Protein AF-0000000086744872 (afdb_homodimer)

pLDDT: mean 93.13, std 6.13, range [64.0, 98.62]

Secondary structure (DSSP, 8-state):
-HHHHHHHH----GGGGSHHHHHHHHHHHHHT-----TT---GGGSSSHHHHHHHHHHHHHHHHHHHHHHHHHHHHTT-SSHHHHHHHHHHHHHHHHHHHHHHHHHHHTTS--TTTHHHHHHHHTTTHHHHHHHHHHHHHIIIIIIS--HHHHHHIIIIIIHHHHHHHHHHHHHHHTTT-HHHHHHHHHHHHHHHHHHHHHHHHHHHHHHH-GGGHHHHHHHHHHHHHHHHHS-THHHHHHHHHHHHHHHHTTGGGGTT-EEETTEEGGG--HHHHHHHHHHHHHHHHHHHHHHTT--/-HHHHHHHH----GGGGSHHHHHHHHHHHHHT-----TT---GGGSSSHHHHHHHHHHHHHHHHHHHHHHHHHHHHTT-SSHHHHHHHHHHHHHHHHHHHHHHHHHHHTTS--TTTHHHHHHHHTTTHHHHHHHHHHHHHIIIIIIS--HHHHHHIIIIIIHHHHHHHHHHHHHHHTTT-HHHHHHHHHHHHHHHHHHHHHHHHHHHHHHH-GGGHHHHHHHHHHHHHHHHHS-THHHHHHHHHHHHHHHHTTGGGGTT-EEETTEEGGG--HHHHHHHHHHHHHHHHHHHHHHTT--

Radius of gyration: 25.93 Å; Cα contacts (8 Å, |Δi|>4): 753; chains: 2; bounding box: 54×78×59 Å

Organism: NCBI:txid471575

Nearest PDB structures (foldseek):
  8wvr-assembly3_C  TM=9.436E-01  e=8.686E-16  Kitasatospora setae KM-6054
  6tqv-assembly1_B  TM=6.478E-01  e=5.615E-03  Bacillus anthracis str. Sterne
  3rnc-assembly1_A  TM=5.232E-01  e=1.726E-02  Pseudomonas sp. OX1
  3rn9-assembly1_A  TM=5.166E-01  e=1.583E-02  Pseudomonas sp. OX1
  4n83-assembly2_H  TM=5.235E-01  e=4.094E-02  Streptococcus sanguinis SK36

Solvent-accessible surface area (backbone atoms only — not comparable to full-atom values): 30452 Å² total; per-residue (Å²): 113,69,59,56,56,45,44,68,68,49,83,39,50,41,80,70,39,28,59,67,52,44,49,55,50,49,52,55,55,58,70,66,54,78,86,74,65,89,84,43,69,48,55,46,56,41,94,52,37,42,21,55,14,47,52,51,50,36,36,51,48,17,53,49,25,42,51,49,22,50,51,39,35,59,43,38,70,48,41,91,46,65,49,53,28,37,24,39,52,50,52,31,50,48,27,44,49,41,15,49,53,33,49,49,51,40,33,72,46,61,74,34,52,87,91,44,36,66,61,51,40,48,62,73,44,54,61,62,52,53,51,40,50,53,52,51,47,51,56,46,40,49,41,35,62,73,63,60,28,46,61,49,40,42,46,42,48,33,44,62,46,41,19,44,51,46,52,46,43,56,52,48,24,58,68,28,40,62,41,25,37,67,59,15,49,53,38,47,60,48,51,67,50,43,52,56,52,45,19,21,36,38,40,53,46,22,53,50,31,74,75,37,67,79,48,46,62,61,44,51,52,50,50,53,50,47,56,51,48,55,71,64,39,69,56,57,57,60,51,49,51,31,36,48,26,34,47,57,27,44,68,75,44,51,83,63,36,69,90,34,63,67,43,96,92,35,44,47,79,76,54,46,57,66,55,50,51,50,49,44,50,50,46,23,50,50,41,33,48,49,47,35,41,72,39,65,75,96,116,68,58,55,57,45,45,68,69,49,84,42,51,40,79,71,38,28,61,65,51,44,50,56,50,49,52,54,54,59,69,64,55,78,87,73,66,90,84,43,68,48,54,44,56,41,93,51,37,42,21,54,14,49,54,51,50,35,35,51,48,17,53,48,24,44,51,49,22,51,52,38,36,58,45,37,70,50,41,90,45,66,48,52,28,37,24,39,50,49,53,30,49,48,26,43,48,41,15,48,53,33,48,49,50,40,32,71,44,62,75,33,52,86,91,44,35,67,60,52,38,48,61,72,44,53,62,62,52,54,52,41,50,52,52,51,47,52,54,47,39,49,41,36,62,72,62,59,28,46,60,49,39,42,46,41,47,32,44,62,45,43,20,43,51,47,52,47,42,55,53,47,24,57,67,30,42,65,39,25,37,68,59,15,49,54,39,47,60,50,52,67,48,42,51,56,51,43,20,22,37,38,41,53,44,22,52,49,31,73,75,36,64,80,47,46,61,60,43,52,53,50,50,52,51,48,57,51,47,55,71,65,38,68,56,60,57,60,53,48,52,31,35,47,27,35,48,56,28,46,68,75,43,50,84,62,36,70,90,35,64,69,44,97,93,36,46,48,79,75,53,46,57,65,56,50,52,50,49,44,50,50,47,21,50,51,37,35,49,48,47,35,43,72,39,64,74,98

Foldseek 3Di:
DVLLVLLLPDADALLCCFPVNLVVVLVVLVVPADDDDPPAQLQLLDDALLVVLLLLVLLLLLVLLVLLLVLLVLLLVLDPDDSSNRSSVSSSVLSNVLSVLSLVVCVVSPVDPPVCSNVSSCVVPPDLSVVLSVLLVVLSCVQCVVVVHNLLSLLCCQQLRLLQPQLVLQLVLQLCCLHGVSSSSSSVSSNVCSSVSNNHSLVVLLVVCVVPVVVQVVNLVSVVVSVVSVVVRVCVVSLLSSQVSSLVVCQVPVVSQVVNASDVVHGPVPDHSVRSVVVSVVSSVSSNVSSCVSSVND/DVLLVLLLPDADALLCCFPVNLVVVLVVLVVPADDDDPPAQLQLLDDALLVVLLLLVLLLLLVLLVLLLVLLVLLLVLDPDDSSNRSSVSSSVLSNVLSVLSLVVCVVSPVDPPVCSNVSSCVVPPDLSVVLSVLLVVLSCVQCVVVVHNLLSLLCCQQLRLLQPLLVLQLVLQLCCLHGVSSSSSSVSSNVCSSVSNNHSLVVLLVVCVVPVVVQVVNLVSVVVSVVSVVVRVCVVSLLSSQVSSLVVCQVPVVSQVVNASDVVHGPVPDHSVRSVVVSVVSSVSSNVSSCVSSVND

Sequence (596 aa):
MGLIKQASEIEMQAQEWGLDEWFAEQIKVEQRKKTSYANDPKLTYLPGDLRESLIRELSFKSISEYEATKALLLLADKAPDNINFDYMLTQIFDEGRHAKLFREHLVKIGFADINNVTNKMESLLRGKMTNMLETLRTYFDKWVVLKNDYIAGVLIITVVLEGVLAPTSELSEIKWRPFDIAAAETQARANADELRHLTVCANIVKTAIENDSSLKQPALECIEEGLALWNQVSVDDLFVERETFYQRGMQSNLRFIEGYELAPGVLLSESTVESRLELSHFLVEQMQQSRLEYMGLVMGLIKQASEIEMQAQEWGLDEWFAEQIKVEQRKKTSYANDPKLTYLPGDLRESLIRELSFKSISEYEATKALLLLADKAPDNINFDYMLTQIFDEGRHAKLFREHLVKIGFADINNVTNKMESLLRGKMTNMLETLRTYFDKWVVLKNDYIAGVLIITVVLEGVLAPTSELSEIKWRPFDIAAAETQARANADELRHLTVCANIVKTAIENDSSLKQPALECIEEGLALWNQVSVDDLFVERETFYQRGMQSNLRFIEGYELAPGVLLSESTVESRLELSHFLVEQMQQSRLEYMGLV

Structure (mmCIF, N/CA/C/O backbone):
data_AF-0000000086744872-model_v1
#
loop_
_entity.id
_entity.type
_entity.pdbx_description
1 polymer 'Uncharacterized protein'
#
loop_
_atom_site.group_PDB
_atom_site.id
_atom_site.type_symbol
_atom_site.label_atom_id
_atom_site.label_alt_id
_atom_site.label_comp_id
_atom_site.label_asym_id
_atom_site.label_entity_id
_atom_site.label_seq_id
_atom_site.pdbx_PDB_ins_code
_atom_site.Cartn_x
_atom_site.Cartn_y
_atom_site.Cartn_z
_atom_site.occupancy
_atom_site.B_iso_or_equiv
_atom_site.auth_seq_id
_atom_site.auth_comp_id
_atom_site.auth_asym_id
_atom_site.auth_atom_id
_atom_site.pdbx_PDB_model_num
ATOM 1 N N . MET A 1 1 ? -9.672 -28.875 -0.323 1 65.31 1 MET A N 1
ATOM 2 C CA . MET A 1 1 ? -8.828 -27.688 -0.181 1 65.31 1 MET A CA 1
ATOM 3 C C . MET A 1 1 ? -9.547 -26.609 0.608 1 65.31 1 MET A C 1
ATOM 5 O O . MET A 1 1 ? -10.758 -26.406 0.455 1 65.31 1 MET A O 1
ATOM 9 N N . GLY A 1 2 ? -8.922 -26.297 1.613 1 78.38 2 GLY A N 1
ATOM 10 C CA . GLY A 1 2 ? -9.508 -25.531 2.703 1 78.38 2 GLY A CA 1
ATOM 11 C C . GLY A 1 2 ? -9.906 -24.125 2.305 1 78.38 2 GLY A C 1
ATOM 12 O O . GLY A 1 2 ? -10.867 -23.562 2.838 1 78.38 2 GLY A O 1
ATOM 13 N N . LEU A 1 3 ? -9.367 -23.703 1.121 1 80.5 3 LEU A N 1
ATOM 14 C CA . LEU A 1 3 ? -9.609 -22.312 0.768 1 80.5 3 LEU A CA 1
ATOM 15 C C . LEU A 1 3 ? -11.023 -22.125 0.21 1 80.5 3 LEU A C 1
ATOM 17 O O . LEU A 1 3 ? -11.727 -21.188 0.575 1 80.5 3 LEU A O 1
ATOM 21 N N . ILE A 1 4 ? -11.406 -23.078 -0.656 1 78.31 4 ILE A N 1
ATOM 22 C CA . ILE A 1 4 ? -12.719 -22.984 -1.288 1 78.31 4 ILE A CA 1
ATOM 23 C C . ILE A 1 4 ? -13.812 -23.078 -0.227 1 78.31 4 ILE A C 1
ATOM 25 O O . ILE A 1 4 ? -14.742 -22.281 -0.214 1 78.31 4 ILE A O 1
ATOM 29 N N . LYS A 1 5 ? -13.641 -24.047 0.565 1 82.69 5 LYS A N 1
ATOM 30 C CA . LYS A 1 5 ? -14.617 -24.219 1.633 1 82.69 5 LYS A CA 1
ATOM 31 C C . LYS A 1 5 ? -14.68 -23 2.537 1 82.69 5 LYS A C 1
ATOM 33 O O . LYS A 1 5 ? -15.758 -22.484 2.826 1 82.69 5 LYS A O 1
ATOM 38 N N . GLN A 1 6 ? -13.602 -22.562 2.887 1 86.06 6 GLN A N 1
ATOM 39 C CA . GLN A 1 6 ? -13.547 -21.406 3.779 1 86.06 6 GLN A CA 1
ATOM 40 C C . GLN A 1 6 ? -14.117 -20.156 3.105 1 86.06 6 GLN A C 1
ATOM 42 O O . GLN A 1 6 ? -14.867 -19.406 3.721 1 86.06 6 GLN A O 1
ATOM 47 N N . ALA A 1 7 ? -13.781 -19.984 1.893 1 83.44 7 ALA A N 1
ATOM 48 C CA . ALA A 1 7 ? -14.211 -18.797 1.165 1 83.44 7 ALA A CA 1
ATOM 49 C C . ALA A 1 7 ? -15.727 -18.797 0.96 1 83.44 7 ALA A C 1
ATOM 51 O O . ALA A 1 7 ? -16.328 -17.734 0.8 1 83.44 7 ALA A O 1
ATOM 52 N N . SER A 1 8 ? -16.281 -19.984 0.982 1 82.5 8 SER A N 1
ATOM 53 C CA . SER A 1 8 ? -17.734 -20.078 0.782 1 82.5 8 SER A CA 1
ATOM 54 C C . SER A 1 8 ? -18.484 -19.922 2.1 1 82.5 8 SER A C 1
ATOM 56 O O . SER A 1 8 ? -19.672 -19.578 2.105 1 82.5 8 SER A O 1
ATOM 58 N N . GLU A 1 9 ? -17.812 -20.078 3.15 1 86.88 9 GLU A N 1
ATOM 59 C CA . GLU A 1 9 ? -18.5 -20.141 4.43 1 86.88 9 GLU A CA 1
ATOM 60 C C . GLU A 1 9 ? -18.25 -18.875 5.258 1 86.88 9 GLU A C 1
ATOM 62 O O . GLU A 1 9 ? -19.078 -18.516 6.094 1 86.88 9 GLU A O 1
ATOM 67 N N . ILE A 1 10 ? -17.234 -18.281 5.02 1 90.69 10 ILE A N 1
ATOM 68 C CA . ILE A 1 10 ? -16.828 -17.156 5.863 1 90.69 10 ILE A CA 1
ATOM 69 C C . ILE A 1 10 ? -17.156 -15.844 5.164 1 90.69 10 ILE A C 1
ATOM 71 O O . ILE A 1 10 ? -16.953 -15.703 3.955 1 90.69 10 ILE A O 1
ATOM 75 N N . GLU A 1 11 ? -17.688 -14.961 5.949 1 93.69 11 GLU A N 1
ATOM 76 C CA . GLU A 1 11 ? -17.953 -13.609 5.461 1 93.69 11 GLU A CA 1
ATOM 77 C C . GLU A 1 11 ? -17.062 -12.586 6.152 1 93.69 11 GLU A C 1
ATOM 79 O O . GLU A 1 11 ? -16.906 -12.609 7.375 1 93.69 11 GLU A O 1
ATOM 84 N N . MET A 1 12 ? -16.438 -11.812 5.332 1 95.81 12 MET A N 1
ATOM 85 C CA . MET A 1 12 ? -15.641 -10.688 5.812 1 95.81 12 MET A CA 1
ATOM 86 C C . MET A 1 12 ? -16.016 -9.398 5.078 1 95.81 12 MET A C 1
ATOM 88 O O . MET A 1 12 ? -16.328 -9.43 3.891 1 95.81 12 MET A O 1
ATOM 92 N N . GLN A 1 13 ? -15.977 -8.328 5.887 1 96.62 13 GLN A N 1
ATOM 93 C CA . GLN A 1 13 ? -16.297 -7.016 5.32 1 96.62 13 GLN A CA 1
ATOM 94 C C . GLN A 1 13 ? -15.078 -6.094 5.363 1 96.62 13 GLN A C 1
ATOM 96 O O . GLN A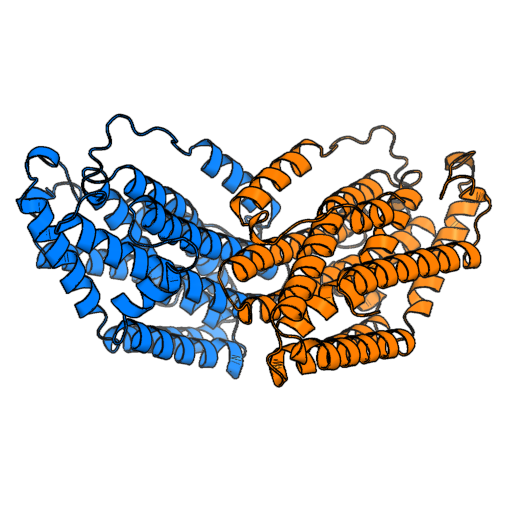 1 13 ? -14.234 -6.203 6.254 1 96.62 13 GLN A O 1
ATOM 101 N N . ALA A 1 14 ? -15.078 -5.168 4.422 1 96.06 14 ALA A N 1
ATOM 102 C CA . ALA A 1 14 ? -13.945 -4.254 4.305 1 96.06 14 ALA A CA 1
ATOM 103 C C . ALA A 1 14 ? -13.734 -3.473 5.598 1 96.06 14 ALA A C 1
ATOM 105 O O . ALA A 1 14 ? -12.594 -3.219 5.992 1 96.06 14 ALA A O 1
ATOM 106 N N . GLN A 1 15 ? -14.773 -3.145 6.27 1 93.62 15 GLN A N 1
ATOM 107 C CA . GLN A 1 15 ? -14.688 -2.334 7.48 1 93.62 15 GLN A CA 1
ATOM 108 C C . GLN A 1 15 ? -13.953 -3.078 8.586 1 93.62 15 GLN A C 1
ATOM 110 O O . GLN A 1 15 ? -13.391 -2.457 9.5 1 93.62 15 GLN A O 1
ATOM 115 N N . GLU A 1 16 ? -13.922 -4.395 8.484 1 95.75 16 GLU A N 1
ATOM 116 C CA . GLU A 1 16 ? -13.281 -5.223 9.5 1 95.75 16 GLU A CA 1
ATOM 117 C C . GLU A 1 16 ? -11.797 -5.418 9.195 1 95.75 16 GLU A C 1
ATOM 119 O O . GLU A 1 16 ? -11.055 -5.945 10.023 1 95.75 16 GLU A O 1
ATOM 124 N N . TRP A 1 17 ? -11.453 -4.957 8.031 1 96.31 17 TRP A N 1
ATOM 125 C CA . TRP A 1 17 ? -10.094 -5.254 7.578 1 96.31 17 TRP A CA 1
ATOM 126 C C . TRP A 1 17 ? -9.398 -3.994 7.082 1 96.31 17 TRP A C 1
ATOM 128 O O . TRP A 1 17 ? -8.805 -3.986 6 1 96.31 17 TRP A O 1
ATOM 138 N N . GLY A 1 18 ? -9.555 -2.957 7.984 1 94.44 18 GLY A N 1
ATOM 139 C CA . GLY A 1 18 ? -8.773 -1.757 7.738 1 94.44 18 GLY A CA 1
ATOM 140 C C . GLY A 1 18 ? -7.289 -1.948 8 1 94.44 18 GLY A C 1
ATOM 141 O O . GLY A 1 18 ? -6.824 -3.078 8.156 1 94.44 18 GLY A O 1
ATOM 142 N N . LEU A 1 19 ? -6.555 -0.949 8.047 1 96.19 19 LEU A N 1
ATOM 143 C CA . LEU A 1 19 ? -5.098 -0.983 8.094 1 96.19 19 LEU A CA 1
ATOM 144 C C . LEU A 1 19 ? -4.613 -1.574 9.414 1 96.19 19 LEU A C 1
ATOM 146 O O . LEU A 1 19 ? -3.672 -2.373 9.438 1 96.19 19 LEU A O 1
ATOM 150 N N . ASP A 1 20 ? -5.277 -1.264 10.508 1 93.19 20 ASP A N 1
ATOM 151 C CA . ASP A 1 20 ? -4.832 -1.746 11.812 1 93.19 20 ASP A CA 1
ATOM 152 C C . ASP A 1 20 ? -5.105 -3.24 11.969 1 93.19 20 ASP A C 1
ATOM 154 O O . ASP A 1 20 ? -4.25 -3.986 12.453 1 93.19 20 ASP A O 1
ATOM 158 N N . GLU A 1 21 ? -6.293 -3.629 11.562 1 95.38 21 GLU A N 1
ATOM 159 C CA . GLU A 1 21 ? -6.656 -5.039 11.656 1 95.38 21 GLU A CA 1
ATOM 160 C C . GLU A 1 21 ? -5.773 -5.898 10.75 1 95.38 21 GLU A C 1
ATOM 162 O O . GLU A 1 21 ? -5.348 -6.984 11.148 1 95.38 21 GLU A O 1
ATOM 167 N N . TRP A 1 22 ? -5.547 -5.375 9.57 1 96.94 22 TRP A N 1
ATOM 168 C CA . TRP A 1 22 ? -4.645 -6.051 8.641 1 96.94 22 TRP A CA 1
ATOM 169 C C . TRP A 1 22 ? -3.25 -6.191 9.242 1 96.94 22 TRP A C 1
ATOM 171 O O . TRP A 1 22 ? -2.658 -7.273 9.211 1 96.94 22 TRP A O 1
ATOM 181 N N . PHE A 1 23 ? -2.736 -5.125 9.805 1 95.19 23 PHE A N 1
ATOM 182 C CA . PHE A 1 23 ? -1.393 -5.125 10.367 1 95.19 23 PHE A CA 1
ATOM 183 C C . PHE A 1 23 ? -1.281 -6.133 11.508 1 95.19 23 PHE A C 1
ATOM 185 O O . PHE A 1 23 ? -0.308 -6.883 11.586 1 95.19 23 PHE A O 1
ATOM 192 N N . ALA A 1 24 ? -2.279 -6.145 12.336 1 94 24 ALA A N 1
ATOM 193 C CA . ALA A 1 24 ? -2.297 -7.098 13.438 1 94 24 ALA A CA 1
ATOM 194 C C . ALA A 1 24 ? -2.279 -8.531 12.93 1 94 24 ALA A C 1
ATOM 196 O O . ALA A 1 24 ? -1.572 -9.383 13.477 1 94 24 ALA A O 1
ATOM 197 N N . GLU A 1 25 ? -3.002 -8.781 11.906 1 94.62 25 GLU A N 1
ATOM 198 C CA . GLU A 1 25 ? -3.039 -10.117 11.312 1 94.62 25 GLU A CA 1
ATOM 199 C C . GLU A 1 25 ? -1.69 -10.492 10.703 1 94.62 25 GLU A C 1
ATOM 201 O O . GLU A 1 25 ? -1.247 -11.633 10.82 1 94.62 25 GLU A O 1
ATOM 206 N N . GLN A 1 26 ? -1.041 -9.516 10.062 1 94.62 26 GLN A N 1
ATOM 207 C CA . GLN A 1 26 ? 0.24 -9.789 9.414 1 94.62 26 GLN A CA 1
ATOM 208 C C . GLN A 1 26 ? 1.32 -10.094 10.453 1 94.62 26 GLN A C 1
ATOM 210 O O . GLN A 1 26 ? 2.219 -10.898 10.195 1 94.62 26 GLN A O 1
ATOM 215 N N . ILE A 1 27 ? 1.22 -9.484 11.625 1 93.06 27 ILE A N 1
ATOM 216 C CA . ILE A 1 27 ? 2.143 -9.812 12.703 1 93.06 27 ILE A CA 1
ATOM 217 C C . ILE A 1 27 ? 1.991 -11.281 13.086 1 93.06 27 ILE A C 1
ATOM 219 O O . ILE A 1 27 ? 2.986 -11.992 13.258 1 93.06 27 ILE A O 1
ATOM 223 N N . LYS A 1 28 ? 0.784 -11.758 13.125 1 90.31 28 LYS A N 1
ATOM 224 C CA . LYS A 1 28 ? 0.523 -13.164 13.453 1 90.31 28 LYS A CA 1
ATOM 225 C C . LYS A 1 28 ? 1.066 -14.086 12.367 1 90.31 28 LYS A C 1
ATOM 227 O O . LYS A 1 28 ? 1.634 -15.141 12.672 1 90.31 28 LYS A O 1
ATOM 232 N N . VAL A 1 29 ? 0.921 -13.68 11.125 1 87.88 29 VAL A N 1
ATOM 233 C CA . VAL A 1 29 ? 1.402 -14.477 9.992 1 87.88 29 VAL A CA 1
ATOM 234 C C . VAL A 1 29 ? 2.924 -14.586 10.055 1 87.88 29 VAL A C 1
ATOM 236 O O . VAL A 1 29 ? 3.48 -15.672 9.852 1 87.88 29 VAL A O 1
ATOM 239 N N . GLU A 1 30 ? 3.568 -13.484 10.383 1 86.56 30 GLU A N 1
ATOM 240 C CA . GLU A 1 30 ? 5.023 -13.461 10.453 1 86.56 30 GLU A CA 1
ATOM 241 C C . GLU A 1 30 ? 5.531 -14.289 11.633 1 86.56 30 GLU A C 1
ATOM 243 O O . GLU A 1 30 ? 6.59 -14.914 11.555 1 86.56 30 GLU A O 1
ATOM 248 N N . GLN A 1 31 ? 4.77 -14.258 12.672 1 84.81 31 GLN A N 1
ATOM 249 C CA . GLN A 1 31 ? 5.164 -15 13.867 1 84.81 31 GLN A CA 1
ATOM 250 C C . GLN A 1 31 ? 5.035 -16.5 13.641 1 84.81 31 GLN A C 1
ATOM 252 O O . GLN A 1 31 ? 5.723 -17.297 14.297 1 84.81 31 GLN A O 1
ATOM 257 N N . ARG A 1 32 ? 4.238 -16.906 12.672 1 80 32 ARG A N 1
ATOM 258 C CA . ARG A 1 32 ? 4.027 -18.312 12.375 1 80 32 ARG A CA 1
ATOM 259 C C . ARG A 1 32 ? 5.035 -18.812 11.352 1 80 32 ARG A C 1
ATOM 261 O O . ARG A 1 32 ? 5.094 -20.016 11.062 1 80 32 ARG A O 1
ATOM 268 N N . LYS A 1 33 ? 5.832 -17.875 10.945 1 81 33 LYS A N 1
ATOM 269 C CA . LYS A 1 33 ? 6.805 -18.234 9.914 1 81 33 LYS A CA 1
ATOM 270 C C . LYS A 1 33 ? 7.855 -19.188 10.461 1 81 33 LYS A C 1
ATOM 272 O O . LYS A 1 33 ? 8.445 -18.938 11.516 1 81 33 LYS A O 1
ATOM 277 N N . LYS A 1 34 ? 7.941 -20.25 9.758 1 73.75 34 LYS A N 1
ATOM 278 C CA . LYS A 1 34 ? 9.016 -21.188 10.07 1 73.75 34 LYS A CA 1
ATOM 279 C C . LYS A 1 34 ? 10.328 -20.75 9.422 1 73.75 34 LYS A C 1
ATOM 281 O O . LYS A 1 34 ? 10.359 -20.391 8.242 1 73.75 34 LYS A O 1
ATOM 286 N N . THR A 1 35 ? 11.391 -20.781 10.141 1 69 35 THR A N 1
ATOM 287 C CA . THR A 1 35 ? 12.656 -20.281 9.609 1 69 35 THR A CA 1
ATOM 288 C C . THR A 1 35 ? 13.656 -21.422 9.422 1 69 35 THR A C 1
ATOM 290 O O . THR A 1 35 ? 14.695 -21.234 8.781 1 69 35 THR A O 1
ATOM 293 N N . SER A 1 36 ? 13.344 -22.469 9.961 1 74 36 SER A N 1
ATOM 294 C CA . SER A 1 36 ? 14.289 -23.578 9.812 1 74 36 SER A CA 1
ATOM 295 C C . SER A 1 36 ? 13.586 -24.844 9.312 1 74 36 SER A C 1
ATOM 297 O O . SER A 1 36 ? 12.547 -25.234 9.852 1 74 36 SER A O 1
ATOM 299 N N . TYR A 1 37 ? 14.305 -25.125 8.148 1 80.06 37 TYR A N 1
ATOM 300 C CA . TYR A 1 37 ? 13.75 -26.344 7.551 1 80.06 37 TYR A CA 1
ATOM 301 C C . TYR A 1 37 ? 14.781 -27.453 7.539 1 80.06 37 TYR A C 1
ATOM 303 O O . TYR A 1 37 ? 15.422 -27.719 6.512 1 80.06 37 TYR A O 1
ATOM 311 N N . ALA A 1 38 ? 15.055 -28.062 8.664 1 79.19 38 ALA A N 1
ATOM 312 C CA . ALA A 1 38 ? 16.094 -29.094 8.75 1 79.19 38 ALA A CA 1
ATOM 313 C C . ALA A 1 38 ? 15.773 -30.281 7.844 1 79.19 38 ALA A C 1
ATOM 315 O O . ALA A 1 38 ? 16.672 -30.891 7.266 1 79.19 38 ALA A O 1
ATOM 316 N N . ASN A 1 39 ? 14.578 -30.531 7.535 1 85.69 39 ASN A N 1
ATOM 317 C CA . ASN A 1 39 ? 14.188 -31.719 6.785 1 85.69 39 ASN A CA 1
ATOM 318 C C . ASN A 1 39 ? 13.844 -31.391 5.336 1 85.69 39 ASN A C 1
ATOM 320 O O . ASN A 1 39 ? 13.266 -32.219 4.621 1 85.69 39 ASN A O 1
ATOM 324 N N . ASP A 1 40 ? 14.312 -30.234 4.895 1 92.06 40 ASP A N 1
ATOM 325 C CA . ASP A 1 40 ? 14.062 -29.844 3.512 1 92.06 40 ASP A CA 1
ATOM 326 C C . ASP A 1 40 ? 15.039 -30.516 2.559 1 92.06 40 ASP A C 1
ATOM 328 O O . ASP A 1 40 ? 16.25 -30.344 2.672 1 92.06 40 ASP A O 1
ATOM 332 N N . PRO A 1 41 ? 14.562 -31.312 1.643 1 93.06 41 PRO A N 1
ATOM 333 C CA . PRO A 1 41 ? 15.477 -31.984 0.709 1 93.06 41 PRO A CA 1
ATOM 334 C C . PRO A 1 41 ? 16.125 -31.016 -0.279 1 93.06 41 PRO A C 1
ATOM 336 O O . PRO A 1 41 ? 17.141 -31.328 -0.891 1 93.06 41 PRO A O 1
ATOM 339 N N . LYS A 1 42 ? 15.578 -29.875 -0.512 1 94.5 42 LYS A N 1
ATOM 340 C CA . LYS A 1 42 ? 16.109 -28.812 -1.348 1 94.5 42 LYS A CA 1
ATOM 341 C C . LYS A 1 42 ? 16.422 -29.312 -2.752 1 94.5 42 LYS A C 1
ATOM 343 O O . LYS A 1 42 ? 17.5 -29.031 -3.285 1 94.5 42 LYS A O 1
ATOM 348 N N . LEU A 1 43 ? 15.5 -30.031 -3.303 1 96.44 43 LEU A N 1
ATOM 349 C CA . LEU A 1 43 ? 15.742 -30.688 -4.582 1 96.44 43 LEU A CA 1
ATOM 350 C C . LEU A 1 43 ? 15.727 -29.672 -5.723 1 96.44 43 LEU A C 1
ATOM 352 O O . LEU A 1 43 ? 16.219 -29.953 -6.82 1 96.44 43 LEU A O 1
ATOM 356 N N . THR A 1 44 ? 15.242 -28.516 -5.461 1 97.44 44 THR A N 1
ATOM 357 C CA . THR A 1 44 ? 15.125 -27.484 -6.492 1 97.44 44 THR A CA 1
ATOM 358 C C . THR A 1 44 ? 16.344 -26.578 -6.484 1 97.44 44 THR A C 1
ATOM 360 O O . THR A 1 44 ? 16.469 -25.688 -7.332 1 97.44 44 THR A O 1
ATOM 363 N N . TYR A 1 45 ? 17.219 -26.844 -5.605 1 96 45 TYR A N 1
ATOM 364 C CA . TYR A 1 45 ? 18.438 -26.047 -5.527 1 96 45 TYR A CA 1
ATOM 365 C C . TYR A 1 45 ? 19.469 -26.547 -6.523 1 96 45 TYR A C 1
ATOM 367 O O . TYR A 1 45 ? 20.438 -25.844 -6.824 1 96 45 TYR A O 1
ATOM 375 N N . LEU A 1 46 ? 19.234 -27.781 -7.059 1 94.06 46 LEU A N 1
ATOM 376 C CA . LEU A 1 46 ? 20.125 -28.375 -8.047 1 94.06 46 LEU A CA 1
ATOM 377 C C . LEU A 1 46 ? 19.469 -28.422 -9.422 1 94.06 46 LEU A C 1
ATOM 379 O O . LEU A 1 46 ? 18.234 -28.516 -9.523 1 94.06 46 LEU A O 1
ATOM 383 N N . PRO A 1 47 ? 20.312 -28.438 -10.445 1 96 47 PRO A N 1
ATOM 384 C CA . PRO A 1 47 ? 19.734 -28.531 -11.789 1 96 47 PRO A CA 1
ATOM 385 C C . PRO A 1 47 ? 18.891 -29.797 -11.977 1 96 47 PRO A C 1
ATOM 387 O O . PRO A 1 47 ? 19.25 -30.859 -11.461 1 96 47 PRO A O 1
ATOM 390 N N . GLY A 1 48 ? 17.781 -29.625 -12.656 1 97.5 48 GLY A N 1
ATOM 391 C CA . GLY A 1 48 ? 16.875 -30.75 -12.906 1 97.5 48 GLY A CA 1
ATOM 392 C C . GLY A 1 48 ? 15.453 -30.297 -13.211 1 97.5 48 GLY A C 1
ATOM 393 O O . GLY A 1 48 ? 15.164 -29.109 -13.234 1 97.5 48 GLY A O 1
ATOM 394 N N . ASP A 1 49 ? 14.609 -31.25 -13.406 1 98.5 49 ASP A N 1
ATOM 395 C CA . ASP A 1 49 ? 13.25 -30.984 -13.867 1 98.5 49 ASP A CA 1
ATOM 396 C C . ASP A 1 49 ? 12.422 -30.297 -12.773 1 98.5 49 ASP A C 1
ATOM 398 O O . ASP A 1 49 ? 11.617 -29.406 -13.055 1 98.5 49 ASP A O 1
ATOM 402 N N . LEU A 1 50 ? 12.633 -30.719 -11.516 1 98.5 50 LEU A N 1
ATOM 403 C CA . LEU A 1 50 ? 11.898 -30.062 -10.438 1 98.5 50 LEU A CA 1
ATOM 404 C C . LEU A 1 50 ? 12.258 -28.594 -10.344 1 98.5 50 LEU A C 1
ATOM 406 O O . LEU A 1 50 ? 11.391 -27.734 -10.148 1 98.5 50 LEU A O 1
ATOM 410 N N . ARG A 1 51 ? 13.492 -28.359 -10.492 1 98.44 51 ARG A N 1
ATOM 411 C CA . ARG A 1 51 ? 13.961 -26.969 -10.477 1 98.44 51 ARG A CA 1
ATOM 412 C C . ARG A 1 51 ? 13.352 -26.172 -11.617 1 98.44 51 ARG A C 1
ATOM 414 O O . ARG A 1 51 ? 12.852 -25.062 -11.398 1 98.44 51 ARG A O 1
ATOM 421 N N . GLU A 1 52 ? 13.336 -26.703 -12.797 1 98.25 52 GLU A N 1
ATOM 422 C CA . GLU A 1 52 ? 12.766 -26.031 -13.953 1 98.25 52 GLU A CA 1
ATOM 423 C C . GLU A 1 52 ? 11.281 -25.734 -13.75 1 98.25 52 GLU A C 1
ATOM 425 O O . GLU A 1 52 ? 10.805 -24.656 -14.109 1 98.25 52 GLU A O 1
ATOM 430 N N . SER A 1 53 ? 10.633 -26.656 -13.18 1 98.31 53 SER A N 1
ATOM 431 C CA . SER A 1 53 ? 9.211 -26.484 -12.898 1 98.31 53 SER A CA 1
ATOM 432 C C . SER A 1 53 ? 8.984 -25.344 -11.906 1 98.31 53 SER A C 1
ATOM 434 O O . SER A 1 53 ? 8.148 -24.469 -12.141 1 98.31 53 SER A O 1
ATOM 436 N N . LEU A 1 54 ? 9.742 -25.359 -10.844 1 98.38 54 LEU A N 1
ATOM 437 C CA . LEU A 1 54 ? 9.562 -24.359 -9.789 1 98.38 54 LEU A CA 1
ATOM 438 C C . LEU A 1 54 ? 9.883 -22.969 -10.305 1 98.38 54 LEU A C 1
ATOM 440 O O . LEU A 1 54 ? 9.164 -22.016 -10.008 1 98.38 54 LEU A O 1
ATOM 444 N N . ILE A 1 55 ? 10.938 -22.859 -11.07 1 98.25 55 ILE A N 1
ATOM 445 C CA . ILE A 1 55 ? 11.352 -21.578 -11.617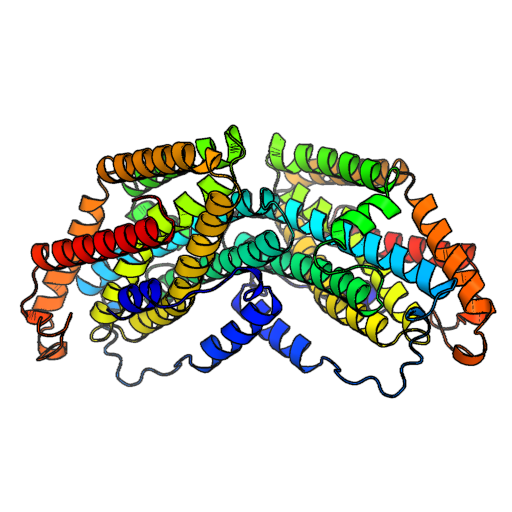 1 98.25 55 ILE A CA 1
ATOM 446 C C . ILE A 1 55 ? 10.242 -21 -12.484 1 98.25 55 ILE A C 1
ATOM 448 O O . ILE A 1 55 ? 9.906 -19.812 -12.375 1 98.25 55 ILE A O 1
ATOM 452 N N . ARG A 1 56 ? 9.609 -21.812 -13.266 1 96.69 56 ARG A N 1
ATOM 453 C CA . ARG A 1 56 ? 8.531 -21.359 -14.141 1 96.69 56 ARG A CA 1
ATOM 454 C C . ARG A 1 56 ? 7.301 -20.969 -13.336 1 96.69 56 ARG A C 1
ATOM 456 O O . ARG A 1 56 ? 6.664 -19.953 -13.617 1 96.69 56 ARG A O 1
ATOM 463 N N . GLU A 1 57 ? 7.043 -21.734 -12.344 1 96.56 57 GLU A N 1
ATOM 464 C CA . GLU A 1 57 ? 5.867 -21.469 -11.516 1 96.56 57 GLU A CA 1
ATOM 465 C C . GLU A 1 57 ? 6.027 -20.172 -10.727 1 96.56 57 GLU A C 1
ATOM 467 O O . GLU A 1 57 ? 5.148 -19.312 -10.75 1 96.56 57 GLU A O 1
ATOM 472 N N . LEU A 1 58 ? 7.164 -20.062 -10.055 1 97.44 58 LEU A N 1
ATOM 473 C CA . LEU A 1 58 ? 7.352 -18.906 -9.195 1 97.44 58 LEU A CA 1
ATOM 474 C C . LEU A 1 58 ? 7.574 -17.641 -10.031 1 97.44 58 LEU A C 1
ATOM 476 O O . LEU A 1 58 ? 7.188 -16.547 -9.617 1 97.44 58 LEU A O 1
ATOM 480 N N . SER A 1 59 ? 8.141 -17.812 -11.25 1 97.12 59 SER A N 1
ATOM 481 C CA . SER A 1 59 ? 8.25 -16.672 -12.156 1 97.12 59 SER A CA 1
ATOM 482 C C . SER A 1 59 ? 6.871 -16.172 -12.57 1 97.12 59 SER A C 1
ATOM 484 O O . SER A 1 59 ? 6.602 -14.969 -12.523 1 97.12 59 SER A O 1
ATOM 486 N N . PHE A 1 60 ? 6.055 -17.109 -12.914 1 95.19 60 PHE A N 1
ATOM 487 C CA . PHE A 1 60 ? 4.695 -16.766 -13.32 1 95.19 60 PHE A CA 1
ATOM 488 C C . PHE A 1 60 ? 3.953 -16.078 -12.18 1 95.19 60 PHE A C 1
ATOM 490 O O . PHE A 1 60 ? 3.311 -15.039 -12.391 1 95.19 60 PHE A O 1
ATOM 497 N N . LYS A 1 61 ? 4.094 -16.594 -11.047 1 95.5 61 LYS A N 1
ATOM 498 C CA . LYS A 1 61 ? 3.365 -16.062 -9.898 1 95.5 61 LYS A CA 1
ATOM 499 C C . LYS A 1 61 ? 3.893 -14.68 -9.5 1 95.5 61 LYS A C 1
ATOM 501 O O . LYS A 1 61 ? 3.111 -13.773 -9.203 1 95.5 61 LYS A O 1
ATOM 506 N N . SER A 1 62 ? 5.184 -14.555 -9.484 1 96.62 62 SER A N 1
ATOM 507 C CA . SER A 1 62 ? 5.781 -13.281 -9.109 1 96.62 62 SER A CA 1
ATOM 508 C C . SER A 1 62 ? 5.363 -12.172 -10.07 1 96.62 62 SER A C 1
ATOM 510 O O . SER A 1 62 ? 4.938 -11.094 -9.633 1 96.62 62 SER A O 1
ATOM 512 N N . ILE A 1 63 ? 5.41 -12.461 -11.32 1 95.44 63 ILE A N 1
ATOM 513 C CA . ILE A 1 63 ? 5.031 -11.484 -12.336 1 95.44 63 ILE A CA 1
ATOM 514 C C . ILE A 1 63 ? 3.543 -11.172 -12.219 1 95.44 63 ILE A C 1
ATOM 516 O O . ILE A 1 63 ? 3.137 -10.008 -12.305 1 95.44 63 ILE A O 1
ATOM 520 N N . SER A 1 64 ? 2.756 -12.188 -11.992 1 94.12 64 SER A N 1
ATOM 521 C CA . SER A 1 64 ? 1.313 -12 -11.883 1 94.12 64 SER A CA 1
ATOM 522 C C . SER A 1 64 ? 0.962 -11.141 -10.672 1 94.12 64 SER A C 1
ATOM 524 O O . SER A 1 64 ? 0.131 -10.234 -10.773 1 94.12 64 SER A O 1
ATOM 526 N N . GLU A 1 65 ? 1.608 -11.438 -9.578 1 96.31 65 GLU A N 1
ATOM 527 C CA . GLU A 1 65 ? 1.357 -10.656 -8.375 1 96.31 65 GLU A CA 1
ATOM 528 C C . GLU A 1 65 ? 1.796 -9.211 -8.547 1 96.31 65 GLU A C 1
ATOM 530 O O . GLU A 1 65 ? 1.143 -8.289 -8.047 1 96.31 65 GLU A O 1
ATOM 535 N N . TYR A 1 66 ? 2.906 -9.062 -9.164 1 96.19 66 TYR A N 1
ATOM 536 C CA . TYR A 1 66 ? 3.393 -7.719 -9.453 1 96.19 66 TYR A CA 1
ATOM 537 C C . TYR A 1 66 ? 2.387 -6.938 -10.289 1 96.19 66 TYR A C 1
ATOM 539 O O . TYR A 1 66 ? 2.059 -5.793 -9.969 1 96.19 66 TYR A O 1
ATOM 547 N N . GLU A 1 67 ? 1.864 -7.543 -11.289 1 94.56 67 GLU A N 1
ATOM 548 C CA . GLU A 1 67 ? 0.894 -6.887 -12.164 1 94.56 67 GLU A CA 1
ATOM 549 C C . GLU A 1 67 ? -0.436 -6.672 -11.445 1 94.56 67 GLU A C 1
ATOM 551 O O . GLU A 1 67 ? -1.122 -5.676 -11.68 1 94.56 67 GLU A O 1
ATOM 556 N N . ALA A 1 68 ? -0.766 -7.645 -10.633 1 95.56 68 ALA A N 1
ATOM 557 C CA . ALA A 1 68 ? -1.957 -7.453 -9.812 1 95.56 68 ALA A CA 1
ATOM 558 C C . ALA A 1 68 ? -1.805 -6.242 -8.898 1 95.56 68 ALA A C 1
ATOM 560 O O . ALA A 1 68 ? -2.762 -5.492 -8.688 1 95.56 68 ALA A O 1
ATOM 561 N N . THR A 1 69 ? -0.641 -6.082 -8.336 1 97.5 69 THR A N 1
ATOM 562 C CA . THR A 1 69 ? -0.37 -4.918 -7.5 1 97.5 69 THR A CA 1
ATOM 563 C C . THR A 1 69 ? -0.584 -3.627 -8.281 1 97.5 69 THR A C 1
ATOM 565 O O . THR A 1 69 ? -1.24 -2.701 -7.801 1 97.5 69 THR A O 1
ATOM 568 N N . LYS A 1 70 ? -0.102 -3.598 -9.445 1 96.19 70 LYS A N 1
ATOM 569 C CA . LYS A 1 70 ? -0.247 -2.414 -10.289 1 96.19 70 LYS A CA 1
ATOM 570 C C . LYS A 1 70 ? -1.716 -2.131 -10.586 1 96.19 70 LYS A C 1
ATOM 572 O O . LYS A 1 70 ? -2.143 -0.974 -10.594 1 96.19 70 LYS A O 1
ATOM 577 N N . ALA A 1 71 ? -2.404 -3.182 -10.859 1 96.44 71 ALA A N 1
ATOM 578 C CA . ALA A 1 71 ? -3.836 -3.018 -11.094 1 96.44 71 ALA A CA 1
ATOM 579 C C . ALA A 1 71 ? -4.535 -2.449 -9.859 1 96.44 71 ALA A C 1
ATOM 581 O O . ALA A 1 71 ? -5.395 -1.574 -9.977 1 96.44 71 ALA A O 1
ATOM 582 N N . LEU A 1 72 ? -4.137 -2.932 -8.773 1 98 72 LEU A N 1
ATOM 583 C CA . LEU A 1 72 ? -4.746 -2.502 -7.52 1 98 72 LEU A CA 1
ATOM 584 C C . LEU A 1 72 ? -4.414 -1.043 -7.227 1 98 72 LEU A C 1
ATOM 586 O O . LEU A 1 72 ? -5.219 -0.328 -6.629 1 98 72 LEU A O 1
ATOM 590 N N . LEU A 1 73 ? -3.201 -0.602 -7.652 1 98.06 73 LEU A N 1
ATOM 591 C CA . LEU A 1 73 ? -2.867 0.812 -7.516 1 98.06 73 LEU A CA 1
ATOM 592 C C . LEU A 1 73 ? -3.906 1.686 -8.211 1 98.06 73 LEU A C 1
ATOM 594 O O . LEU A 1 73 ? -4.363 2.682 -7.645 1 98.06 73 LEU A O 1
ATOM 598 N N . LEU A 1 74 ? -4.336 1.277 -9.344 1 96.44 74 LEU A N 1
ATOM 599 C CA . LEU A 1 74 ? -5.328 2.018 -10.117 1 96.44 74 LEU A CA 1
ATOM 600 C C . LEU A 1 74 ? -6.711 1.892 -9.492 1 96.44 74 LEU A C 1
ATOM 602 O O . LEU A 1 74 ? -7.457 2.869 -9.422 1 96.44 74 LEU A O 1
ATOM 606 N N . LEU A 1 75 ? -6.969 0.751 -9.016 1 97.88 75 LEU A N 1
ATOM 607 C CA . LEU A 1 75 ? -8.289 0.491 -8.453 1 97.88 75 LEU A CA 1
ATOM 608 C C . LEU A 1 75 ? -8.492 1.272 -7.16 1 97.88 75 LEU A C 1
ATOM 610 O O . LEU A 1 75 ? -9.578 1.807 -6.918 1 97.88 75 LEU A O 1
ATOM 614 N N . ALA A 1 76 ? -7.461 1.315 -6.352 1 97.94 76 ALA A N 1
ATOM 615 C CA . ALA A 1 76 ? -7.547 2.004 -5.066 1 97.94 76 ALA A CA 1
ATOM 616 C C . ALA A 1 76 ? -7.91 3.475 -5.254 1 97.94 76 ALA A C 1
ATOM 618 O O . ALA A 1 76 ? -8.648 4.047 -4.445 1 97.94 76 ALA A O 1
ATOM 619 N N . ASP A 1 77 ? -7.426 4.039 -6.293 1 94.94 77 ASP A N 1
ATOM 620 C CA . ASP A 1 77 ? -7.715 5.438 -6.59 1 94.94 77 ASP A CA 1
ATOM 621 C C . ASP A 1 77 ? -9.203 5.645 -6.867 1 94.94 77 ASP A C 1
ATOM 623 O O . ASP A 1 77 ? -9.711 6.766 -6.773 1 94.94 77 ASP A O 1
ATOM 627 N N . LYS A 1 78 ? -9.93 4.617 -7.176 1 96.31 78 LYS A N 1
ATOM 628 C CA . LYS A 1 78 ? -11.336 4.707 -7.547 1 96.31 78 LYS A CA 1
ATOM 629 C C . LYS A 1 78 ? -12.242 4.328 -6.379 1 96.31 78 LYS A C 1
ATOM 631 O O . LYS A 1 78 ? -13.469 4.359 -6.5 1 96.31 78 LYS A O 1
ATOM 636 N N . ALA A 1 79 ? -11.664 3.98 -5.254 1 96.69 79 ALA A N 1
ATOM 637 C CA . ALA A 1 79 ? -12.469 3.58 -4.105 1 96.69 79 ALA A CA 1
ATOM 638 C C . ALA A 1 79 ? -13.469 4.672 -3.725 1 96.69 79 ALA A C 1
ATOM 640 O O . ALA A 1 79 ? -13.117 5.852 -3.689 1 96.69 79 ALA A O 1
ATOM 641 N N . PRO A 1 80 ? -14.688 4.305 -3.402 1 94.31 80 PRO A N 1
ATOM 642 C CA . PRO A 1 80 ? -15.75 5.293 -3.197 1 94.31 80 PRO A CA 1
ATOM 643 C C . PRO A 1 80 ? -15.688 5.953 -1.822 1 94.31 80 PRO A C 1
ATOM 645 O O . PRO A 1 80 ? -16.328 6.984 -1.6 1 94.31 80 PRO A O 1
ATOM 648 N N . ASP A 1 81 ? -15.031 5.332 -0.869 1 93.12 81 ASP A N 1
ATOM 649 C CA . ASP A 1 81 ? -14.938 5.84 0.496 1 93.12 81 ASP A CA 1
ATOM 650 C C . ASP A 1 81 ? -13.664 5.344 1.179 1 93.12 81 ASP A C 1
ATOM 652 O O . ASP A 1 81 ? -12.906 4.559 0.603 1 93.12 81 ASP A O 1
ATOM 656 N N . ASN A 1 82 ? -13.461 5.762 2.34 1 93.69 82 ASN A N 1
ATOM 657 C CA . ASN A 1 82 ? -12.227 5.461 3.061 1 93.69 82 ASN A CA 1
ATOM 658 C C . ASN A 1 82 ? -12.164 3.994 3.477 1 93.69 82 ASN A C 1
ATOM 660 O O . ASN A 1 82 ? -11.078 3.418 3.578 1 93.69 82 ASN A O 1
ATOM 664 N N . ILE A 1 83 ? -13.273 3.418 3.729 1 94.5 83 ILE A N 1
ATOM 665 C CA . ILE A 1 83 ? -13.305 2.02 4.141 1 94.5 83 ILE A CA 1
ATOM 666 C C . ILE A 1 83 ? -12.75 1.139 3.023 1 94.5 83 ILE A C 1
ATOM 668 O O . ILE A 1 83 ? -11.852 0.33 3.25 1 94.5 83 ILE A O 1
ATOM 672 N N . ASN A 1 84 ? -13.266 1.368 1.816 1 96.81 84 ASN A N 1
ATOM 673 C CA . ASN A 1 84 ? -12.781 0.638 0.653 1 96.81 84 ASN A CA 1
ATOM 674 C C . ASN A 1 84 ? -11.32 0.979 0.347 1 96.81 84 ASN A C 1
ATOM 676 O O . ASN A 1 84 ? -10.523 0.093 0.035 1 96.81 84 ASN A O 1
ATOM 680 N N . PHE A 1 85 ? -11.031 2.229 0.491 1 97.69 85 PHE A N 1
ATOM 681 C CA . PHE A 1 85 ? -9.68 2.691 0.197 1 97.69 85 PHE A CA 1
ATOM 682 C C . PHE A 1 85 ? -8.664 2.035 1.129 1 97.69 85 PHE A C 1
ATOM 684 O O . PHE A 1 85 ? -7.648 1.512 0.675 1 97.69 85 PHE A O 1
ATOM 691 N N . ASP A 1 86 ? -8.977 2.059 2.418 1 97 86 ASP A N 1
ATOM 692 C CA . ASP A 1 86 ? -8.086 1.459 3.404 1 97 86 ASP A CA 1
ATOM 693 C C . ASP A 1 86 ? -7.898 -0.033 3.139 1 97 86 ASP A C 1
ATOM 695 O O . ASP A 1 86 ? -6.781 -0.553 3.238 1 97 86 ASP A O 1
ATOM 699 N N . TYR A 1 87 ? -8.953 -0.687 2.781 1 98.19 87 TYR A N 1
ATOM 700 C CA . TYR A 1 87 ? -8.836 -2.109 2.482 1 98.19 87 TYR A CA 1
ATOM 701 C C . TYR A 1 87 ? -7.941 -2.336 1.27 1 98.19 87 TYR A C 1
ATOM 703 O O . TYR A 1 87 ? -7.098 -3.238 1.271 1 98.19 87 TYR A O 1
ATOM 711 N N . MET A 1 88 ? -8.148 -1.546 0.221 1 98.56 88 MET A N 1
ATOM 712 C CA . MET A 1 88 ? -7.371 -1.729 -1.003 1 98.56 88 MET A CA 1
ATOM 713 C C . MET A 1 88 ? -5.883 -1.542 -0.736 1 98.56 88 MET A C 1
ATOM 715 O O . MET A 1 88 ? -5.051 -2.229 -1.332 1 98.56 88 MET A O 1
ATOM 719 N N . LEU A 1 89 ? -5.578 -0.675 0.173 1 98.5 89 LEU A N 1
ATOM 720 C CA . LEU A 1 89 ? -4.172 -0.474 0.516 1 98.5 89 LEU A CA 1
ATOM 721 C C . LEU A 1 89 ? -3.57 -1.743 1.106 1 98.5 89 LEU A C 1
ATOM 723 O O . LEU A 1 89 ? -2.408 -2.062 0.847 1 98.5 89 LEU A O 1
ATOM 727 N N . THR A 1 90 ? -4.359 -2.457 1.888 1 98.25 90 THR A N 1
ATOM 728 C CA . THR A 1 90 ? -3.861 -3.699 2.469 1 98.25 90 THR A CA 1
ATOM 729 C C . THR A 1 90 ? -3.6 -4.738 1.383 1 98.25 90 THR A C 1
ATOM 731 O O . THR A 1 90 ? -2.586 -5.438 1.416 1 98.25 90 THR A O 1
ATOM 734 N N . GLN A 1 91 ? -4.508 -4.809 0.435 1 98.06 91 GLN A N 1
ATOM 735 C CA . GLN A 1 91 ? -4.348 -5.797 -0.625 1 98.06 91 GLN A CA 1
ATOM 736 C C . GLN A 1 91 ? -3.188 -5.43 -1.548 1 98.06 91 GLN A C 1
ATOM 738 O O . GLN A 1 91 ? -2.494 -6.312 -2.062 1 98.06 91 GLN A O 1
ATOM 743 N N . ILE A 1 92 ? -2.994 -4.129 -1.784 1 98.38 92 ILE A N 1
ATOM 744 C CA . ILE A 1 92 ? -1.834 -3.668 -2.539 1 98.38 92 ILE A CA 1
ATOM 745 C C . ILE A 1 92 ? -0.554 -4.172 -1.877 1 98.38 92 ILE A C 1
ATOM 747 O O . ILE A 1 92 ? 0.311 -4.746 -2.541 1 98.38 92 ILE A O 1
ATOM 751 N N . PHE A 1 93 ? -0.482 -4.047 -0.615 1 97.81 93 PHE A N 1
ATOM 752 C CA . PHE A 1 93 ? 0.712 -4.453 0.116 1 97.81 93 PHE A CA 1
ATOM 753 C C . PHE A 1 93 ? 0.885 -5.969 0.071 1 97.81 93 PHE A C 1
ATOM 755 O O . PHE A 1 93 ? 1.998 -6.465 -0.114 1 97.81 93 PHE A O 1
ATOM 762 N N . ASP A 1 94 ? -0.212 -6.648 0.213 1 97.25 94 ASP A N 1
ATOM 763 C CA . ASP A 1 94 ? -0.162 -8.102 0.172 1 97.25 94 ASP A CA 1
ATOM 764 C C . ASP A 1 94 ? 0.398 -8.602 -1.16 1 97.25 94 ASP A C 1
ATOM 766 O O . ASP A 1 94 ? 1.32 -9.414 -1.188 1 97.25 94 ASP A O 1
ATOM 770 N N . GLU A 1 95 ? -0.148 -8.078 -2.215 1 97.69 95 GLU A N 1
ATOM 771 C CA . GLU A 1 95 ? 0.277 -8.547 -3.531 1 97.69 95 GLU A CA 1
ATOM 772 C C . GLU A 1 95 ? 1.731 -8.18 -3.805 1 97.69 95 GLU A C 1
ATOM 774 O O . GLU A 1 95 ? 2.465 -8.945 -4.434 1 97.69 95 GLU A O 1
ATOM 779 N N . GLY A 1 96 ? 2.08 -7.012 -3.383 1 97.31 96 GLY A N 1
ATOM 780 C CA . GLY A 1 96 ? 3.486 -6.656 -3.484 1 97.31 96 GLY A CA 1
ATOM 781 C C . GLY A 1 96 ? 4.398 -7.609 -2.734 1 97.31 96 GLY A C 1
ATOM 782 O O . GLY A 1 96 ? 5.441 -8.016 -3.248 1 97.31 96 GLY A O 1
ATOM 783 N N . ARG A 1 97 ? 3.998 -7.949 -1.574 1 96.75 97 ARG A N 1
ATOM 784 C CA . ARG A 1 97 ? 4.773 -8.875 -0.754 1 96.75 97 ARG A CA 1
ATOM 785 C C . ARG A 1 97 ? 4.828 -10.258 -1.395 1 96.75 97 ARG A C 1
ATOM 787 O O . ARG A 1 97 ? 5.867 -10.922 -1.368 1 96.75 97 ARG A O 1
ATOM 794 N N . HIS A 1 98 ? 3.668 -10.688 -1.949 1 96.94 98 HIS A N 1
ATOM 795 C CA . HIS A 1 98 ? 3.646 -11.969 -2.641 1 96.94 98 HIS A CA 1
ATOM 796 C C . HIS A 1 98 ? 4.656 -11.992 -3.783 1 96.94 98 HIS A C 1
ATOM 798 O O . HIS A 1 98 ? 5.449 -12.938 -3.893 1 96.94 98 HIS A O 1
ATOM 804 N N . ALA A 1 99 ? 4.625 -10.977 -4.559 1 97.19 99 ALA A N 1
ATOM 805 C CA . ALA A 1 99 ? 5.555 -10.883 -5.684 1 97.19 99 ALA A CA 1
ATOM 806 C C . ALA A 1 99 ? 7.004 -10.961 -5.203 1 97.19 99 ALA A C 1
ATOM 808 O O . ALA A 1 99 ? 7.816 -11.688 -5.781 1 97.19 99 ALA A O 1
ATOM 809 N N . LYS A 1 100 ? 7.301 -10.266 -4.168 1 96.75 100 LYS A N 1
ATOM 810 C CA . LYS A 1 100 ? 8.641 -10.227 -3.598 1 96.75 100 LYS A CA 1
ATOM 811 C C . LYS A 1 100 ? 9.055 -11.602 -3.068 1 96.75 100 LYS A C 1
ATOM 813 O O . LYS A 1 100 ? 10.18 -12.047 -3.293 1 96.75 100 LYS A O 1
ATOM 818 N N . LEU A 1 101 ? 8.156 -12.25 -2.373 1 95.5 101 LEU A N 1
ATOM 819 C CA . LEU A 1 101 ? 8.453 -13.547 -1.772 1 95.5 101 LEU A CA 1
ATOM 820 C C . LEU A 1 101 ? 8.844 -14.562 -2.838 1 95.5 101 LEU A C 1
ATOM 822 O O . LEU A 1 101 ? 9.82 -15.297 -2.676 1 95.5 101 LEU A O 1
ATOM 826 N N . PHE A 1 102 ? 8.109 -14.555 -3.914 1 97.69 102 PHE A N 1
ATOM 827 C CA . PHE A 1 102 ? 8.383 -15.516 -4.98 1 97.69 102 PHE A CA 1
ATOM 828 C C . PHE A 1 102 ? 9.695 -15.18 -5.68 1 97.69 102 PHE A C 1
ATOM 830 O O . PHE A 1 102 ? 10.508 -16.078 -5.938 1 97.69 102 PHE A O 1
ATOM 837 N N . ARG A 1 103 ? 9.898 -13.961 -5.906 1 97.31 103 ARG A N 1
ATOM 838 C CA . ARG A 1 103 ? 11.141 -13.523 -6.539 1 97.31 103 ARG A CA 1
ATOM 839 C C . ARG A 1 103 ? 12.352 -13.852 -5.668 1 97.31 103 ARG A C 1
ATOM 841 O O . ARG A 1 103 ? 13.383 -14.297 -6.168 1 97.31 103 ARG A O 1
ATOM 848 N N . GLU A 1 104 ? 12.211 -13.688 -4.441 1 96.12 104 GLU A N 1
ATOM 849 C CA . GLU A 1 104 ?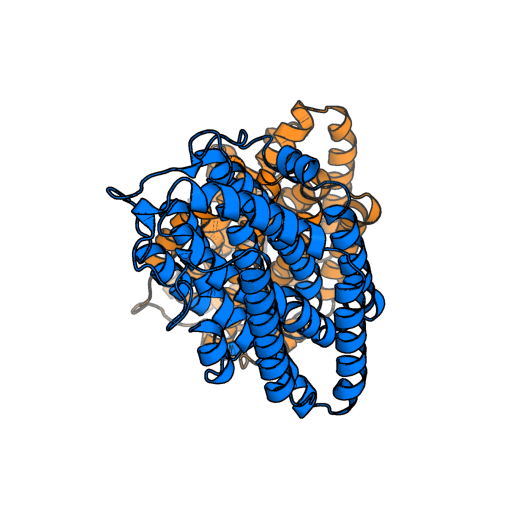 13.32 -13.914 -3.523 1 96.12 104 GLU A CA 1
ATOM 850 C C . GLU A 1 104 ? 13.656 -15.398 -3.424 1 96.12 104 GLU A C 1
ATOM 852 O O . GLU A 1 104 ? 14.82 -15.766 -3.26 1 96.12 104 GLU A O 1
ATOM 857 N N . HIS A 1 105 ? 12.633 -16.188 -3.498 1 97.31 105 HIS A N 1
ATOM 858 C CA . HIS A 1 105 ? 12.93 -17.625 -3.482 1 97.31 105 HIS A CA 1
ATOM 859 C C . HIS A 1 105 ? 13.727 -18.031 -4.715 1 97.31 105 HIS A C 1
ATOM 861 O O . HIS A 1 105 ? 14.617 -18.875 -4.629 1 97.31 105 HIS A O 1
ATOM 867 N N . LEU A 1 106 ? 13.438 -17.406 -5.832 1 98.25 106 LEU A N 1
ATOM 868 C CA . LEU A 1 106 ? 14.18 -17.688 -7.055 1 98.25 106 LEU A CA 1
ATOM 869 C C . LEU A 1 106 ? 15.641 -17.266 -6.91 1 98.25 106 LEU A C 1
ATOM 871 O O . LEU A 1 106 ? 16.547 -17.953 -7.395 1 98.25 106 LEU A O 1
ATOM 875 N N . VAL A 1 107 ? 15.828 -16.203 -6.25 1 97.44 107 VAL A N 1
ATOM 876 C CA . VAL A 1 107 ? 17.188 -15.75 -5.965 1 97.44 107 VAL A CA 1
ATOM 877 C C . VAL A 1 107 ? 17.875 -16.734 -5.02 1 97.44 107 VAL A C 1
ATOM 879 O O . VAL A 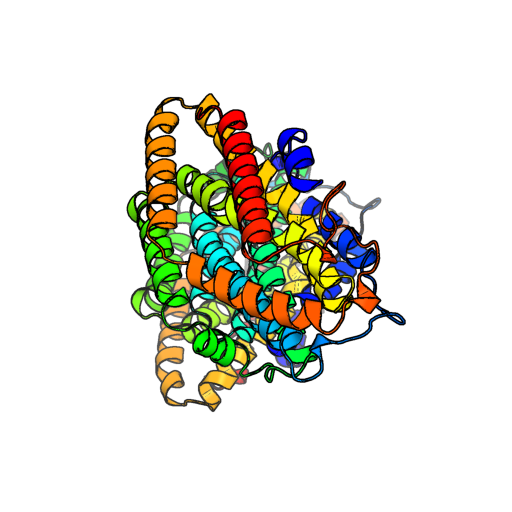1 107 ? 19.031 -17.109 -5.227 1 97.44 107 VAL A O 1
ATOM 882 N N . LYS A 1 108 ? 17.188 -17.188 -4.062 1 95.69 108 LYS A N 1
ATOM 883 C CA . LYS A 1 108 ? 17.719 -18.094 -3.039 1 95.69 108 LYS A CA 1
ATOM 884 C C . LYS A 1 108 ? 18.188 -19.406 -3.652 1 95.69 108 LYS A C 1
ATOM 886 O O . LYS A 1 108 ? 19.234 -19.938 -3.254 1 95.69 108 LYS A O 1
ATOM 891 N N . ILE A 1 109 ? 17.484 -19.859 -4.664 1 97.19 109 ILE A N 1
ATOM 892 C CA . ILE A 1 109 ? 17.859 -21.141 -5.234 1 97.19 109 ILE A CA 1
ATOM 893 C C . ILE A 1 109 ? 18.875 -20.953 -6.348 1 97.19 109 ILE A C 1
ATOM 895 O O . ILE A 1 109 ? 19.266 -21.906 -7.023 1 97.19 109 ILE A O 1
ATOM 899 N N . GLY A 1 110 ? 19.234 -19.688 -6.594 1 96.62 110 GLY A N 1
ATOM 900 C CA . GLY A 1 110 ? 20.344 -19.391 -7.5 1 96.62 110 GLY A CA 1
ATOM 901 C C . GLY A 1 110 ? 19.891 -19.172 -8.93 1 96.62 110 GLY A C 1
ATOM 902 O O . GLY A 1 110 ? 20.703 -19.203 -9.852 1 96.62 110 GLY A O 1
ATOM 903 N N . PHE A 1 111 ? 18.641 -18.922 -9.133 1 97.62 111 PHE A N 1
ATOM 904 C CA . PHE A 1 111 ? 18.125 -18.672 -10.477 1 97.62 111 PHE A CA 1
ATOM 905 C C . PHE A 1 111 ? 18.719 -17.375 -11.039 1 97.62 111 PHE A C 1
ATOM 907 O O . PHE A 1 111 ? 19.094 -17.328 -12.211 1 97.62 111 PHE A O 1
ATOM 914 N N . ALA A 1 112 ? 18.75 -16.391 -10.234 1 96.19 112 ALA A N 1
ATOM 915 C CA . ALA A 1 112 ? 19.266 -15.078 -10.633 1 96.19 112 ALA A CA 1
ATOM 916 C C . ALA A 1 112 ? 19.688 -14.258 -9.414 1 96.19 112 ALA A C 1
ATOM 918 O O . ALA A 1 112 ? 19.391 -14.625 -8.273 1 96.19 112 ALA A O 1
ATOM 919 N N . ASP A 1 113 ? 20.453 -13.203 -9.781 1 94 113 ASP A N 1
ATOM 920 C CA . ASP A 1 113 ? 20.734 -12.203 -8.758 1 94 113 ASP A CA 1
ATOM 921 C C . ASP A 1 113 ? 19.547 -11.258 -8.578 1 94 113 ASP A C 1
ATOM 923 O O . ASP A 1 113 ? 18.703 -11.133 -9.477 1 94 113 ASP A O 1
ATOM 927 N N . ILE A 1 114 ? 19.531 -10.625 -7.445 1 88.5 114 ILE A N 1
ATOM 928 C CA . ILE A 1 114 ? 18.406 -9.781 -7.062 1 88.5 114 ILE A CA 1
ATOM 929 C C . ILE A 1 114 ? 18.25 -8.641 -8.062 1 88.5 114 ILE A C 1
ATOM 931 O O . ILE A 1 114 ? 17.141 -8.188 -8.328 1 88.5 114 ILE A O 1
ATOM 935 N N . ASN A 1 115 ? 19.312 -8.289 -8.656 1 87.56 115 ASN A N 1
ATOM 936 C CA . ASN A 1 115 ? 19.281 -7.141 -9.555 1 87.56 115 ASN A CA 1
ATOM 937 C C . ASN A 1 115 ? 18.828 -7.539 -10.961 1 87.56 115 ASN A C 1
ATOM 939 O O . ASN A 1 115 ? 18.469 -6.684 -11.766 1 87.56 115 ASN A O 1
ATOM 943 N N . ASN A 1 116 ? 18.766 -8.844 -11.203 1 93.94 116 ASN A N 1
ATOM 944 C CA . ASN A 1 116 ? 18.469 -9.273 -12.57 1 93.94 116 ASN A CA 1
ATOM 945 C C . ASN A 1 116 ? 17.328 -10.281 -12.609 1 93.94 116 ASN A C 1
ATOM 947 O O . ASN A 1 116 ? 16.938 -10.734 -13.688 1 93.94 116 ASN A O 1
ATOM 951 N N . VAL A 1 117 ? 16.781 -10.625 -11.523 1 96.06 117 VAL A N 1
ATOM 952 C CA . VAL A 1 117 ? 15.805 -11.703 -11.43 1 96.06 117 VAL A CA 1
ATOM 953 C C . VAL A 1 117 ? 14.555 -11.344 -12.219 1 96.06 117 VAL A C 1
ATOM 955 O O . VAL A 1 117 ? 13.969 -12.195 -12.891 1 96.06 117 VAL A O 1
ATOM 958 N N . THR A 1 118 ? 14.172 -10.117 -12.234 1 94.38 118 THR A N 1
ATOM 959 C CA . THR A 1 118 ? 12.977 -9.688 -12.945 1 94.38 118 THR A CA 1
ATOM 960 C C . THR A 1 118 ? 13.148 -9.875 -14.453 1 94.38 118 THR A C 1
ATOM 962 O O . THR A 1 118 ? 12.281 -10.445 -15.117 1 94.38 118 THR A O 1
ATOM 965 N N . ASN A 1 119 ? 14.242 -9.461 -14.891 1 94.38 119 ASN A N 1
ATOM 966 C CA . ASN A 1 119 ? 14.523 -9.609 -16.312 1 94.38 119 ASN A CA 1
ATOM 967 C C . ASN A 1 119 ? 14.586 -11.078 -16.734 1 94.38 119 ASN A C 1
ATOM 969 O O . ASN A 1 119 ? 14.109 -11.445 -17.812 1 94.38 119 ASN A O 1
ATOM 973 N N . LYS A 1 120 ? 15.125 -11.844 -15.945 1 96.75 120 LYS A N 1
ATOM 974 C CA . LYS A 1 120 ? 15.258 -13.258 -16.266 1 96.75 120 LYS A CA 1
ATOM 975 C C . LYS A 1 120 ? 13.906 -13.961 -16.25 1 96.75 120 LYS A C 1
ATOM 977 O O . LYS A 1 120 ? 13.633 -14.812 -17.094 1 96.75 120 LYS A O 1
ATOM 982 N N . MET A 1 121 ? 13.086 -13.594 -15.312 1 96.62 121 MET A N 1
ATOM 983 C CA . MET A 1 121 ? 11.742 -14.156 -15.258 1 96.62 121 MET A CA 1
ATOM 984 C C . MET A 1 121 ? 10.953 -13.789 -16.516 1 96.62 121 MET A C 1
ATOM 986 O O . MET A 1 121 ? 10.32 -14.656 -17.125 1 96.62 121 MET A O 1
ATOM 990 N N . GLU A 1 122 ? 11.086 -12.594 -16.906 1 94.06 122 GLU A N 1
ATOM 991 C CA . GLU A 1 122 ? 10.359 -12.117 -18.078 1 94.06 122 GLU A CA 1
ATOM 992 C C . GLU A 1 122 ? 10.852 -12.797 -19.344 1 94.06 122 GLU A C 1
ATOM 994 O O . GLU A 1 122 ? 10.062 -13.141 -20.219 1 94.06 122 GLU A O 1
ATOM 999 N N . SER A 1 123 ? 12.102 -12.945 -19.359 1 95.44 123 SER A N 1
ATOM 1000 C CA . SER A 1 123 ? 12.688 -13.609 -20.531 1 95.44 123 SER A CA 1
ATOM 1001 C C . SER A 1 123 ? 12.258 -15.07 -20.609 1 95.44 123 SER A C 1
ATOM 1003 O O . SER A 1 123 ? 12.008 -15.594 -21.688 1 95.44 123 SER A O 1
ATOM 1005 N N . LEU A 1 124 ? 12.164 -15.664 -19.531 1 94.62 124 LEU A N 1
ATOM 1006 C CA . LEU A 1 124 ? 11.805 -17.078 -19.438 1 94.62 124 LEU A CA 1
ATOM 1007 C C . LEU A 1 124 ? 10.391 -17.312 -19.969 1 94.62 124 LEU A C 1
ATOM 1009 O O . LEU A 1 124 ? 10.133 -18.328 -20.641 1 94.62 124 LEU A O 1
ATOM 1013 N N . LEU A 1 125 ? 9.547 -16.375 -19.609 1 92.25 125 LEU A N 1
ATOM 1014 C CA . LEU A 1 125 ? 8.141 -16.594 -19.906 1 92.25 125 LEU A CA 1
ATOM 1015 C C . LEU A 1 125 ? 7.68 -15.734 -21.078 1 92.25 125 LEU A C 1
ATOM 1017 O O . LEU A 1 125 ? 6.48 -15.625 -21.344 1 92.25 125 LEU A O 1
ATOM 1021 N N . ARG A 1 126 ? 8.609 -15.141 -21.688 1 86.38 126 ARG A N 1
ATOM 1022 C CA . ARG A 1 126 ? 8.312 -14.188 -22.75 1 86.38 126 ARG A CA 1
ATOM 1023 C C . ARG A 1 126 ? 7.383 -14.797 -23.797 1 86.38 126 ARG A C 1
ATOM 1025 O O . ARG A 1 126 ? 7.457 -16 -24.078 1 86.38 126 ARG A O 1
ATOM 1032 N N . GLY A 1 127 ? 6.605 -14.031 -24.406 1 85.69 127 GLY A N 1
ATOM 1033 C CA . GLY A 1 127 ? 5.629 -14.461 -25.391 1 85.69 127 GLY A CA 1
ATOM 1034 C C . GLY A 1 127 ? 4.242 -14.664 -24.812 1 85.69 127 GLY A C 1
ATOM 1035 O O . GLY A 1 127 ? 3.488 -13.703 -24.641 1 85.69 127 GLY A O 1
ATOM 1036 N N . LYS A 1 128 ? 4.023 -15.844 -24.266 1 80.56 128 LYS A N 1
ATOM 1037 C CA . LYS A 1 128 ? 2.68 -16.156 -23.797 1 80.56 128 LYS A CA 1
ATOM 1038 C C . LYS A 1 128 ? 2.307 -15.312 -22.578 1 80.56 128 LYS A C 1
ATOM 1040 O O . LYS A 1 128 ? 1.182 -14.82 -22.484 1 80.56 128 LYS A O 1
ATOM 1045 N N . MET A 1 129 ? 3.221 -15.094 -21.75 1 86.88 129 MET A N 1
ATOM 1046 C CA . MET A 1 129 ? 2.986 -14.281 -20.562 1 86.88 129 MET A CA 1
ATOM 1047 C C . MET A 1 129 ? 2.713 -12.828 -20.938 1 86.88 129 MET A C 1
ATOM 1049 O O . MET A 1 129 ? 1.808 -12.195 -20.391 1 86.88 129 MET A O 1
ATOM 1053 N N . THR A 1 130 ? 3.424 -12.336 -21.828 1 87.12 130 THR A N 1
ATOM 1054 C CA . THR A 1 130 ? 3.248 -10.953 -22.25 1 87.12 130 THR A CA 1
ATOM 1055 C C . THR A 1 130 ? 1.865 -10.75 -22.875 1 87.12 130 THR A C 1
ATOM 1057 O O . THR A 1 130 ? 1.188 -9.766 -22.578 1 87.12 130 THR A O 1
ATOM 1060 N N . ASN A 1 131 ? 1.512 -11.68 -23.641 1 87.56 131 ASN A N 1
ATOM 1061 C CA . ASN A 1 131 ? 0.205 -11.602 -24.281 1 87.56 131 ASN A CA 1
ATOM 1062 C C . ASN A 1 131 ? -0.927 -11.648 -23.266 1 87.56 131 ASN A C 1
ATOM 1064 O O . ASN A 1 131 ? -1.901 -10.906 -23.375 1 87.56 131 ASN A O 1
ATOM 1068 N N . MET A 1 132 ? -0.813 -12.469 -22.328 1 88.12 132 MET A N 1
ATOM 1069 C CA . MET A 1 132 ? -1.818 -12.594 -21.266 1 88.12 132 MET A CA 1
ATOM 1070 C C . MET A 1 132 ? -1.945 -11.289 -20.484 1 88.12 132 MET A C 1
ATOM 1072 O O . MET A 1 132 ? -3.053 -10.789 -20.281 1 88.12 132 MET A O 1
ATOM 1076 N N . LEU A 1 133 ? -0.819 -10.789 -20.141 1 90 133 LEU A N 1
ATOM 1077 C CA . LEU A 1 133 ? -0.805 -9.594 -19.312 1 90 133 LEU A CA 1
ATOM 1078 C C . LEU A 1 133 ? -1.38 -8.398 -20.062 1 90 133 LEU A C 1
ATOM 1080 O O . LEU A 1 133 ? -2.148 -7.613 -19.5 1 90 133 LEU A O 1
ATOM 1084 N N . GLU A 1 134 ? -1.052 -8.32 -21.297 1 91.38 134 GLU A N 1
ATOM 1085 C CA . GLU A 1 134 ? -1.562 -7.219 -22.109 1 91.38 134 GLU A CA 1
ATOM 1086 C C . GLU A 1 134 ? -3.074 -7.316 -22.281 1 91.38 134 GLU A C 1
ATOM 1088 O O . GLU A 1 134 ? -3.777 -6.305 -22.234 1 91.38 134 GLU A O 1
ATOM 1093 N N . THR A 1 135 ? -3.527 -8.484 -22.484 1 91.5 135 THR A N 1
ATOM 1094 C CA . THR A 1 135 ? -4.957 -8.719 -22.656 1 91.5 135 THR A CA 1
ATOM 1095 C C . THR A 1 135 ? -5.723 -8.367 -21.391 1 91.5 135 THR A C 1
ATOM 1097 O O . THR A 1 135 ? -6.723 -7.645 -21.438 1 91.5 135 THR A O 1
ATOM 1100 N N . LEU A 1 136 ? -5.223 -8.828 -20.328 1 89.62 136 LEU A N 1
ATOM 1101 C CA . LEU A 1 136 ? -5.898 -8.602 -19.062 1 89.62 136 LEU A CA 1
ATOM 1102 C C . LEU A 1 136 ? -5.809 -7.141 -18.641 1 89.62 136 LEU A C 1
ATOM 1104 O O . LEU A 1 136 ? -6.742 -6.598 -18.047 1 89.62 136 LEU A O 1
ATOM 1108 N N . ARG A 1 137 ? -4.715 -6.559 -18.953 1 92.81 137 ARG A N 1
ATOM 1109 C CA . ARG A 1 137 ? -4.559 -5.141 -18.641 1 92.81 137 ARG A CA 1
ATOM 1110 C C . ARG A 1 137 ? -5.551 -4.297 -19.438 1 92.81 137 ARG A C 1
ATOM 1112 O O . ARG A 1 137 ? -6.141 -3.357 -18.906 1 92.81 137 ARG A O 1
ATOM 1119 N N . THR A 1 138 ? -5.695 -4.621 -20.688 1 95.19 138 THR A N 1
ATOM 1120 C CA . THR A 1 138 ? -6.641 -3.902 -21.531 1 95.19 138 THR A CA 1
ATOM 1121 C C . THR A 1 138 ? -8.062 -4.055 -21.016 1 95.19 138 THR A C 1
ATOM 1123 O O . THR A 1 138 ? -8.82 -3.084 -20.969 1 95.19 138 THR A O 1
ATOM 1126 N N . TYR A 1 139 ? -8.305 -5.242 -20.703 1 96.25 139 TYR A N 1
ATOM 1127 C CA . TYR A 1 139 ? -9.594 -5.566 -20.094 1 96.25 139 TYR A CA 1
ATOM 1128 C C . TYR A 1 139 ? -9.805 -4.789 -18.812 1 96.25 139 TYR A C 1
ATOM 1130 O O . TYR A 1 139 ? -10.852 -4.168 -18.609 1 96.25 139 TYR A O 1
ATOM 1138 N N . PHE A 1 140 ? -8.836 -4.695 -17.969 1 96.88 140 PHE A N 1
ATOM 1139 C CA . PHE A 1 140 ? -8.898 -3.986 -16.703 1 96.88 140 PHE A CA 1
ATOM 1140 C C . PHE A 1 140 ? -9.039 -2.486 -16.922 1 96.88 140 PHE A C 1
ATOM 1142 O O . PHE A 1 140 ? -9.883 -1.835 -16.312 1 96.88 140 PHE A O 1
ATOM 1149 N N . ASP A 1 141 ? -8.258 -1.953 -17.828 1 96.75 141 ASP A N 1
ATOM 1150 C CA . ASP A 1 141 ? -8.273 -0.521 -18.109 1 96.75 141 ASP A CA 1
ATOM 1151 C C . ASP A 1 141 ? -9.633 -0.079 -18.641 1 96.75 141 ASP A C 1
ATOM 1153 O O . ASP A 1 141 ? -10.109 1.008 -18.312 1 96.75 141 ASP A O 1
ATOM 1157 N N . LYS A 1 142 ? -10.172 -0.911 -19.453 1 97.88 142 LYS A N 1
ATOM 1158 C CA . LYS A 1 142 ? -11.492 -0.603 -20 1 97.88 142 LYS A CA 1
ATOM 1159 C C . LYS A 1 142 ? -12.508 -0.382 -18.891 1 97.88 142 LYS A C 1
ATOM 1161 O O . LYS A 1 142 ? -13.188 0.646 -18.859 1 97.88 142 LYS A O 1
ATOM 1166 N N . TRP A 1 143 ? -12.516 -1.255 -17.969 1 98.19 143 TRP A N 1
ATOM 1167 C CA . TRP A 1 143 ? -13.562 -1.229 -16.953 1 98.19 143 TRP A CA 1
ATOM 1168 C C . TRP A 1 143 ? -13.211 -0.252 -15.836 1 98.19 143 TRP A C 1
ATOM 1170 O O . TRP A 1 143 ? -14.078 0.489 -15.359 1 98.19 143 TRP A O 1
ATOM 1180 N N . VAL A 1 144 ? -11.969 -0.165 -15.461 1 97.56 144 VAL A N 1
ATOM 1181 C CA . VAL A 1 144 ? -11.586 0.567 -14.258 1 97.56 144 VAL A CA 1
ATOM 1182 C C . VAL A 1 144 ? -11.172 1.99 -14.633 1 97.56 144 VAL A C 1
ATOM 1184 O O . VAL A 1 144 ? -11.57 2.951 -13.969 1 97.56 144 VAL A O 1
ATOM 1187 N N . VAL A 1 145 ? -10.422 2.141 -15.664 1 95.19 145 VAL A N 1
ATOM 1188 C CA . VAL A 1 145 ? -9.883 3.455 -16.016 1 95.19 145 VAL A CA 1
ATOM 1189 C C . VAL A 1 145 ? -10.867 4.188 -16.922 1 95.19 145 VAL A C 1
ATOM 1191 O O . VAL A 1 145 ? -11.336 5.281 -16.594 1 95.19 145 VAL A O 1
ATOM 1194 N N . LEU A 1 146 ? -11.289 3.568 -17.984 1 96.81 146 LEU A N 1
ATOM 1195 C CA . LEU A 1 146 ? -12.125 4.25 -18.969 1 96.81 146 LEU A CA 1
ATOM 1196 C C . LEU A 1 146 ? -13.555 4.391 -18.469 1 96.81 146 LEU A C 1
ATOM 1198 O O . LEU A 1 146 ? -14.148 5.465 -18.562 1 96.81 146 LEU A O 1
ATOM 1202 N N . LYS A 1 147 ? -14.125 3.363 -17.875 1 97.19 147 LYS A N 1
ATOM 1203 C CA . LYS A 1 147 ? -15.5 3.406 -17.406 1 97.19 147 LYS A CA 1
ATOM 1204 C C . LYS A 1 147 ? -15.562 3.887 -15.953 1 97.19 147 LYS A C 1
ATOM 1206 O O . LYS A 1 147 ? -16.656 4.16 -15.43 1 97.19 147 LYS A O 1
ATOM 1211 N N . ASN A 1 148 ? -14.383 3.994 -15.305 1 97.06 148 ASN A N 1
ATOM 1212 C CA . ASN A 1 148 ? -14.297 4.449 -13.922 1 97.06 148 ASN A CA 1
ATOM 1213 C C . ASN A 1 148 ? -15.203 3.633 -13 1 97.06 148 ASN A C 1
ATOM 1215 O O . ASN A 1 148 ? -15.922 4.191 -12.172 1 97.06 148 ASN A O 1
ATOM 1219 N N . ASP A 1 149 ? -15.211 2.322 -13.219 1 97.88 149 ASP A N 1
ATOM 1220 C CA . ASP A 1 149 ? -16.109 1.419 -12.5 1 97.88 149 ASP A CA 1
ATOM 1221 C C . ASP A 1 149 ? -15.352 0.654 -11.414 1 97.88 149 ASP A C 1
ATOM 1223 O O . ASP A 1 149 ? -14.711 -0.361 -11.695 1 97.88 149 ASP A O 1
ATOM 1227 N N . TYR A 1 150 ? -15.5 1.102 -10.18 1 98.19 150 TYR A N 1
ATOM 1228 C CA . TYR A 1 150 ? -14.812 0.502 -9.039 1 98.19 150 TYR A CA 1
ATOM 1229 C C . TYR A 1 150 ? -15.297 -0.922 -8.797 1 98.19 150 TYR A C 1
ATOM 1231 O O . TYR A 1 150 ? -14.492 -1.822 -8.539 1 98.19 150 TYR A O 1
ATOM 1239 N N . ILE A 1 151 ? -16.547 -1.141 -8.883 1 98.25 151 ILE A N 1
ATOM 1240 C CA . ILE A 1 151 ? -17.125 -2.443 -8.578 1 98.25 151 ILE A CA 1
ATOM 1241 C C . ILE A 1 151 ? -16.688 -3.463 -9.625 1 98.25 151 ILE A C 1
ATOM 1243 O O . ILE A 1 151 ? -16.359 -4.602 -9.281 1 98.25 151 ILE A O 1
ATOM 1247 N N . ALA A 1 152 ? -16.625 -3.053 -10.859 1 98.06 152 ALA A N 1
ATOM 1248 C CA . ALA A 1 152 ? -16.078 -3.932 -11.891 1 98.06 152 ALA A CA 1
ATOM 1249 C C . ALA A 1 152 ? -14.633 -4.312 -11.594 1 98.06 152 ALA A C 1
ATOM 1251 O O . ALA A 1 152 ? -14.242 -5.465 -11.773 1 98.06 152 ALA A O 1
ATOM 1252 N N . GLY A 1 153 ? -13.883 -3.32 -11.133 1 98.25 153 GLY A N 1
ATOM 1253 C CA . GLY A 1 153 ? -12.5 -3.6 -10.773 1 98.25 153 GLY A CA 1
ATOM 1254 C C . GLY A 1 153 ? -12.367 -4.625 -9.664 1 98.25 153 GLY A C 1
ATOM 1255 O O . GLY A 1 153 ? -11.539 -5.535 -9.742 1 98.25 153 GLY A O 1
ATOM 1256 N N . VAL A 1 154 ? -13.227 -4.453 -8.656 1 98.25 154 VAL A N 1
ATOM 1257 C CA . VAL A 1 154 ? -13.219 -5.395 -7.539 1 98.25 154 VAL A CA 1
ATOM 1258 C C . VAL A 1 154 ? -13.617 -6.785 -8.031 1 98.25 154 VAL A C 1
ATOM 1260 O O . VAL A 1 154 ? -13.016 -7.785 -7.633 1 98.25 154 VAL A O 1
ATOM 1263 N N . LEU A 1 155 ? -14.523 -6.801 -8.922 1 97 155 LEU A N 1
ATOM 1264 C CA . LEU A 1 155 ? -15 -8.055 -9.492 1 97 155 LEU A CA 1
ATOM 1265 C C . LEU A 1 155 ? -13.906 -8.734 -10.312 1 97 155 LEU A C 1
ATOM 1267 O O . LEU A 1 155 ? -13.719 -9.953 -10.211 1 97 155 LEU A O 1
ATOM 1271 N N . ILE A 1 156 ? -13.227 -8.031 -11.07 1 96.25 156 ILE A N 1
ATOM 1272 C CA . ILE A 1 156 ? -12.125 -8.562 -11.883 1 96.25 156 ILE A CA 1
ATOM 1273 C C . ILE A 1 156 ? -11.062 -9.164 -10.969 1 96.25 156 ILE A C 1
ATOM 1275 O O . ILE A 1 156 ? -10.633 -10.305 -11.18 1 96.25 156 ILE A O 1
ATOM 1279 N N . ILE A 1 157 ? -10.695 -8.453 -9.969 1 94.81 157 ILE A N 1
ATOM 1280 C CA . ILE A 1 157 ? -9.648 -8.906 -9.055 1 94.81 157 ILE A CA 1
ATOM 1281 C C . ILE A 1 157 ? -10.094 -10.188 -8.352 1 94.81 157 ILE A C 1
ATOM 1283 O O . ILE A 1 157 ? -9.336 -11.156 -8.266 1 94.81 157 ILE A O 1
ATOM 1287 N N . THR A 1 158 ? -11.32 -10.227 -7.918 1 93.44 158 THR A N 1
ATOM 1288 C CA . THR A 1 158 ? -11.773 -11.297 -7.043 1 93.44 158 THR A CA 1
ATOM 1289 C C . THR A 1 158 ? -12.125 -12.547 -7.855 1 93.44 158 THR A C 1
ATOM 1291 O O . THR A 1 158 ? -11.828 -13.664 -7.438 1 93.44 158 THR A O 1
ATOM 1294 N N . VAL A 1 159 ? -12.656 -12.375 -9.016 1 90.19 159 VAL A N 1
ATOM 1295 C CA . VAL A 1 159 ? -13.188 -13.531 -9.727 1 90.19 159 VAL A CA 1
ATOM 1296 C C . VAL A 1 159 ? -12.242 -13.93 -10.852 1 90.19 159 VAL A C 1
ATOM 1298 O O . VAL A 1 159 ? -11.922 -15.109 -11.016 1 90.19 159 VAL A O 1
ATOM 1301 N N . VAL A 1 160 ? -11.758 -12.992 -11.508 1 86.31 160 VAL A N 1
ATOM 1302 C CA . VAL A 1 160 ? -11.016 -13.297 -12.727 1 86.31 160 VAL A CA 1
ATOM 1303 C C . VAL A 1 160 ? -9.547 -13.539 -12.383 1 86.31 160 VAL A C 1
ATOM 1305 O O . VAL A 1 160 ? -8.898 -14.414 -12.969 1 86.31 160 VAL A O 1
ATOM 1308 N N . LEU A 1 161 ? -9.047 -12.797 -11.43 1 88.19 161 LEU A N 1
ATOM 1309 C CA . LEU A 1 161 ? -7.629 -12.922 -11.125 1 88.19 161 LEU A CA 1
ATOM 1310 C C . LEU A 1 161 ? -7.41 -13.828 -9.914 1 88.19 161 LEU A C 1
ATOM 1312 O O . LEU A 1 161 ? -6.914 -14.953 -10.055 1 88.19 161 LEU A O 1
ATOM 1316 N N . GLU A 1 162 ? -7.945 -13.477 -8.781 1 87.81 162 GLU A N 1
ATOM 1317 C CA . GLU A 1 162 ? -7.762 -14.266 -7.562 1 87.81 162 GLU A CA 1
ATOM 1318 C C . GLU A 1 162 ? -8.523 -15.578 -7.641 1 87.81 162 GLU A C 1
ATOM 1320 O O . GLU A 1 162 ? -8.086 -16.594 -7.09 1 87.81 162 GLU A O 1
ATOM 1325 N N . GLY A 1 163 ? -9.625 -15.539 -8.328 1 83.31 163 GLY A N 1
ATOM 1326 C CA . GLY A 1 163 ? -10.406 -16.766 -8.484 1 83.31 163 GLY A CA 1
ATOM 1327 C C . GLY A 1 163 ? -9.656 -17.859 -9.211 1 83.31 163 GLY A C 1
ATOM 1328 O O . GLY A 1 163 ? -9.992 -19.047 -9.078 1 83.31 163 GLY A O 1
ATOM 1329 N N . VAL A 1 164 ? -8.664 -17.438 -9.922 1 79.62 164 VAL A N 1
ATOM 1330 C CA . VAL A 1 164 ? -7.84 -18.406 -10.648 1 79.62 164 VAL A CA 1
ATOM 1331 C C . VAL A 1 164 ? -6.559 -18.672 -9.867 1 79.62 164 VAL A C 1
ATOM 1333 O O . VAL A 1 164 ? -6.219 -19.828 -9.602 1 79.62 164 VAL A O 1
ATOM 1336 N N . LEU A 1 165 ? -5.895 -17.688 -9.391 1 82 165 LEU A N 1
ATOM 1337 C CA . LEU A 1 165 ? -4.547 -17.812 -8.844 1 82 165 LEU A CA 1
ATOM 1338 C C . LEU A 1 165 ? -4.586 -18.391 -7.434 1 82 165 LEU A C 1
ATOM 1340 O O . LEU A 1 165 ? -3.717 -19.188 -7.059 1 82 165 LEU A O 1
ATOM 1344 N N . ALA A 1 166 ? -5.594 -18.047 -6.695 1 87.38 166 ALA A N 1
ATOM 1345 C CA . ALA A 1 166 ? -5.613 -18.453 -5.293 1 87.38 166 ALA A CA 1
ATOM 1346 C C . ALA A 1 166 ? -5.766 -19.969 -5.16 1 87.38 166 ALA A C 1
ATOM 1348 O O . ALA A 1 166 ? -4.965 -20.609 -4.488 1 87.38 166 ALA A O 1
ATOM 1349 N N . PRO A 1 167 ? -6.707 -20.578 -5.84 1 87.44 167 PRO A N 1
ATOM 1350 C CA . PRO A 1 167 ? -6.824 -22.031 -5.707 1 87.44 167 PRO A CA 1
ATOM 1351 C C . PRO A 1 167 ? -5.629 -22.781 -6.289 1 87.44 167 PRO A C 1
ATOM 1353 O O . PRO A 1 167 ? -5.223 -23.812 -5.754 1 87.44 167 PRO A O 1
ATOM 1356 N N . THR A 1 168 ? -5.047 -22.266 -7.301 1 86.88 168 THR A N 1
ATOM 1357 C CA . THR A 1 168 ? -3.877 -22.906 -7.898 1 86.88 168 THR A CA 1
ATOM 1358 C C . THR A 1 168 ? -2.672 -22.797 -6.965 1 86.88 168 THR A C 1
ATOM 1360 O O . THR A 1 168 ? -1.831 -23.703 -6.926 1 86.88 168 THR A O 1
ATOM 1363 N N . SER A 1 169 ? -2.678 -21.734 -6.273 1 89.5 169 SER A N 1
ATOM 1364 C CA . SER A 1 169 ? -1.584 -21.547 -5.328 1 89.5 169 SER A CA 1
ATOM 1365 C C . SER A 1 169 ? -1.686 -22.531 -4.16 1 89.5 169 SER A C 1
ATOM 1367 O O . SER A 1 169 ? -0.668 -22.984 -3.637 1 89.5 169 SER A O 1
ATOM 1369 N N . GLU A 1 170 ? -2.855 -22.812 -3.73 1 90.06 170 GLU A N 1
ATOM 1370 C CA . GLU A 1 170 ? -3.037 -23.797 -2.668 1 90.06 170 GLU A CA 1
ATOM 1371 C C . GLU A 1 170 ? -2.539 -25.172 -3.104 1 90.06 170 GLU A C 1
ATOM 1373 O O . GLU A 1 170 ? -1.869 -25.859 -2.334 1 90.06 170 GLU A O 1
ATOM 1378 N N . LEU A 1 171 ? -2.863 -25.5 -4.293 1 91.94 171 LEU A N 1
ATOM 1379 C CA . LEU A 1 171 ? -2.408 -26.766 -4.844 1 91.94 171 LEU A CA 1
ATOM 1380 C C . LEU A 1 171 ? -0.888 -26.812 -4.941 1 91.94 171 LEU A C 1
ATOM 1382 O O . LEU A 1 171 ? -0.268 -27.828 -4.66 1 91.94 171 LEU A O 1
ATOM 1386 N N . SER A 1 172 ? -0.336 -25.703 -5.293 1 93.62 172 SER A N 1
ATOM 1387 C CA . SER A 1 172 ? 1.113 -25.594 -5.418 1 93.62 172 SER A CA 1
ATOM 1388 C C . SER A 1 172 ? 1.802 -25.781 -4.07 1 93.62 172 SER A C 1
ATOM 1390 O O . SER A 1 172 ? 2.867 -26.391 -3.99 1 93.62 172 SER A O 1
ATOM 1392 N N . GLU A 1 173 ? 1.249 -25.219 -3.078 1 94.62 173 GLU A N 1
ATOM 1393 C CA . GLU A 1 173 ? 1.784 -25.391 -1.73 1 94.62 173 GLU A CA 1
ATOM 1394 C C . GLU A 1 173 ? 1.903 -26.859 -1.367 1 94.62 173 GLU A C 1
ATOM 1396 O O . GLU A 1 173 ? 2.939 -27.297 -0.86 1 94.62 173 GLU A O 1
ATOM 1401 N N . ILE A 1 174 ? 0.914 -27.594 -1.678 1 95.56 174 ILE A N 1
ATOM 1402 C CA . ILE A 1 174 ? 0.878 -29.016 -1.368 1 95.56 174 ILE A CA 1
ATOM 1403 C C . ILE A 1 174 ? 1.891 -29.766 -2.236 1 95.56 174 ILE A C 1
ATOM 1405 O O . ILE A 1 174 ? 2.666 -30.578 -1.736 1 95.56 174 ILE A O 1
ATOM 1409 N N . LYS A 1 175 ? 1.97 -29.453 -3.438 1 96.75 175 LYS A N 1
ATOM 1410 C CA . LYS A 1 175 ? 2.812 -30.156 -4.398 1 96.75 175 LYS A CA 1
ATOM 1411 C C . LYS A 1 175 ? 4.293 -30 -4.059 1 96.75 175 LYS A C 1
ATOM 1413 O O . LYS A 1 175 ? 5.086 -30.922 -4.258 1 96.75 175 LYS A O 1
ATOM 1418 N N . TRP A 1 176 ? 4.645 -28.906 -3.512 1 97.25 176 TRP A N 1
ATOM 1419 C CA . TRP A 1 176 ? 6.07 -28.609 -3.381 1 97.25 176 TRP A CA 1
ATOM 1420 C C . TRP A 1 176 ? 6.578 -29.016 -2.002 1 97.25 176 TRP A C 1
ATOM 1422 O O . TRP A 1 176 ? 7.789 -29.125 -1.786 1 97.25 176 TRP A O 1
ATOM 1432 N N . ARG A 1 177 ? 5.723 -29.266 -1.093 1 95.81 177 ARG A N 1
ATOM 1433 C CA . ARG A 1 177 ? 6.113 -29.547 0.288 1 95.81 177 ARG A CA 1
ATOM 1434 C C . ARG A 1 177 ? 7.109 -30.688 0.363 1 95.81 177 ARG A C 1
ATOM 1436 O O . ARG A 1 177 ? 8.109 -30.609 1.076 1 95.81 177 ARG A O 1
ATOM 1443 N N . PRO A 1 178 ? 6.98 -31.75 -0.445 1 96.56 178 PRO A N 1
ATOM 1444 C CA . PRO A 1 178 ? 7.93 -32.844 -0.317 1 96.56 178 PRO A CA 1
ATOM 1445 C C . PRO A 1 178 ? 9.273 -32.562 -0.985 1 96.56 178 PRO A C 1
ATOM 1447 O O . PRO A 1 178 ? 10.258 -33.25 -0.722 1 96.56 178 PRO A O 1
ATOM 1450 N N . PHE A 1 179 ? 9.359 -31.531 -1.801 1 97.5 179 PHE A N 1
ATOM 1451 C CA . PHE A 1 179 ? 10.547 -31.375 -2.631 1 97.5 179 PHE A CA 1
ATOM 1452 C C . PHE A 1 179 ? 11.305 -30.109 -2.254 1 97.5 179 PHE A C 1
ATOM 1454 O O . PHE A 1 179 ? 12.508 -30 -2.486 1 97.5 179 PHE A O 1
ATOM 1461 N N . ASP A 1 180 ? 10.578 -29.172 -1.759 1 97.06 180 ASP A N 1
ATOM 1462 C CA . ASP A 1 180 ? 11.094 -27.859 -1.374 1 97.06 180 ASP A CA 1
ATOM 1463 C C . ASP A 1 180 ? 10.211 -27.219 -0.312 1 97.06 180 ASP A C 1
ATOM 1465 O O . ASP A 1 180 ? 9.359 -26.391 -0.63 1 97.06 180 ASP A O 1
ATOM 1469 N N . ILE A 1 181 ? 10.523 -27.5 0.888 1 95.94 181 ILE A N 1
ATOM 1470 C CA . ILE A 1 181 ? 9.695 -27.062 2.006 1 95.94 181 ILE A CA 1
ATOM 1471 C C . ILE A 1 181 ? 9.688 -25.531 2.078 1 95.94 181 ILE A C 1
ATOM 1473 O O . ILE A 1 181 ? 8.648 -24.938 2.354 1 95.94 181 ILE A O 1
ATOM 1477 N N . ALA A 1 182 ? 10.797 -24.938 1.743 1 94.75 182 ALA A N 1
ATOM 1478 C CA . ALA A 1 182 ? 10.875 -23.484 1.787 1 94.75 182 ALA A CA 1
ATOM 1479 C C . ALA A 1 182 ? 9.961 -22.844 0.744 1 94.75 182 ALA A C 1
ATOM 1481 O O . ALA A 1 182 ? 9.297 -21.844 1.016 1 94.75 182 ALA A O 1
ATOM 1482 N N . ALA A 1 183 ? 9.883 -23.422 -0.414 1 96.12 183 ALA A N 1
ATOM 1483 C CA . ALA A 1 183 ? 8.977 -22.938 -1.449 1 96.12 183 ALA A CA 1
ATOM 1484 C C . ALA A 1 183 ? 7.52 -23.109 -1.021 1 96.12 183 ALA A C 1
ATOM 1486 O O . ALA A 1 183 ? 6.703 -22.203 -1.217 1 96.12 183 ALA A O 1
ATOM 1487 N N . ALA A 1 184 ? 7.246 -24.234 -0.455 1 95.25 184 ALA A N 1
ATOM 1488 C CA . ALA A 1 184 ? 5.895 -24.5 0.027 1 95.25 184 ALA A CA 1
ATOM 1489 C C . ALA A 1 184 ? 5.492 -23.516 1.11 1 95.25 184 ALA A C 1
ATOM 1491 O O . ALA A 1 184 ? 4.359 -23.016 1.121 1 95.25 184 ALA A O 1
ATOM 1492 N N . GLU A 1 185 ? 6.418 -23.219 1.934 1 93.31 185 GLU A N 1
ATOM 1493 C CA . GLU A 1 185 ? 6.145 -22.281 3.014 1 93.31 185 GLU A CA 1
ATOM 1494 C C . GLU A 1 185 ? 5.977 -20.859 2.479 1 93.31 185 GLU A C 1
ATOM 1496 O O . GLU A 1 185 ? 5.188 -20.078 3.016 1 93.31 185 GLU A O 1
ATOM 1501 N N . THR A 1 186 ? 6.742 -20.516 1.479 1 92.94 186 THR A N 1
ATOM 1502 C CA . THR A 1 186 ? 6.57 -19.234 0.809 1 92.94 186 THR A CA 1
ATOM 1503 C C . THR A 1 186 ? 5.16 -19.094 0.246 1 92.94 186 THR A C 1
ATOM 1505 O O . THR A 1 186 ? 4.508 -18.062 0.426 1 92.94 186 THR A O 1
ATOM 1508 N N . GLN A 1 187 ? 4.707 -20.156 -0.321 1 93.5 187 GLN A N 1
ATOM 1509 C CA . GLN A 1 187 ? 3.361 -20.172 -0.885 1 93.5 187 GLN A CA 1
ATOM 1510 C C . GLN A 1 187 ? 2.305 -20.125 0.214 1 93.5 187 GLN A C 1
ATOM 1512 O O . GLN A 1 187 ? 1.279 -19.453 0.075 1 93.5 187 GLN A O 1
ATOM 1517 N N . ALA A 1 188 ? 2.57 -20.797 1.274 1 91.38 188 ALA A N 1
ATOM 1518 C CA . ALA A 1 188 ? 1.646 -20.812 2.406 1 91.38 188 ALA A CA 1
ATOM 1519 C C . ALA A 1 188 ? 1.465 -19.406 2.98 1 91.38 188 ALA A C 1
ATOM 1521 O O . ALA A 1 188 ? 0.353 -19.031 3.35 1 91.38 188 ALA A O 1
ATOM 1522 N N . ARG A 1 189 ? 2.52 -18.672 3.027 1 89.81 189 ARG A N 1
ATOM 1523 C CA . ARG A 1 189 ? 2.471 -17.297 3.527 1 89.81 189 ARG A CA 1
ATOM 1524 C C . ARG A 1 189 ? 1.615 -16.422 2.623 1 89.81 189 ARG A C 1
ATOM 1526 O O . ARG A 1 189 ? 0.824 -15.609 3.107 1 89.81 189 ARG A O 1
ATOM 1533 N N . ALA A 1 190 ? 1.776 -16.578 1.363 1 91.44 190 ALA A N 1
ATOM 1534 C CA . ALA A 1 190 ? 0.954 -15.828 0.416 1 91.44 190 ALA A CA 1
ATOM 1535 C C . ALA A 1 190 ? -0.508 -16.266 0.501 1 91.44 190 ALA A C 1
ATOM 1537 O O . ALA A 1 190 ? -1.41 -15.414 0.491 1 91.44 190 ALA A O 1
ATOM 1538 N N . ASN A 1 191 ? -0.702 -17.562 0.685 1 90.62 191 ASN A N 1
ATOM 1539 C CA . ASN A 1 191 ? -2.047 -18.125 0.704 1 90.62 191 ASN A CA 1
ATOM 1540 C C . ASN A 1 191 ? -2.838 -17.641 1.92 1 90.62 191 ASN A C 1
ATOM 1542 O O . ASN A 1 191 ? -4.07 -17.641 1.899 1 90.62 191 ASN A O 1
ATOM 1546 N N . ALA A 1 192 ? -2.18 -17.312 2.914 1 89.12 192 ALA A N 1
ATOM 1547 C CA . ALA A 1 192 ? -2.812 -16.891 4.16 1 89.12 192 ALA A CA 1
ATOM 1548 C C . ALA A 1 192 ? -3.664 -15.633 3.941 1 89.12 192 ALA A C 1
ATOM 1550 O O . ALA A 1 192 ? -4.625 -15.398 4.676 1 89.12 192 ALA A O 1
ATOM 1551 N N . ASP A 1 193 ? -3.365 -14.859 2.896 1 94.19 193 ASP A N 1
ATOM 1552 C CA . ASP A 1 193 ? -4.047 -13.594 2.646 1 94.19 193 ASP A CA 1
ATOM 1553 C C . ASP A 1 193 ? -5.25 -13.797 1.724 1 94.19 193 ASP A C 1
ATOM 1555 O O . ASP A 1 193 ? -6.145 -12.945 1.669 1 94.19 193 ASP A O 1
ATOM 1559 N N . GLU A 1 194 ? -5.242 -14.898 0.996 1 94 194 GLU A N 1
ATOM 1560 C CA . GLU A 1 194 ? -6.148 -15.055 -0.137 1 94 194 GLU A CA 1
ATOM 1561 C C . GLU A 1 194 ? -7.602 -15.164 0.327 1 94 194 GLU A C 1
ATOM 1563 O O . GLU A 1 194 ? -8.508 -14.68 -0.347 1 94 194 GLU A O 1
ATOM 1568 N N . LEU A 1 195 ? -7.75 -15.852 1.462 1 91.5 195 LEU A N 1
ATOM 1569 C CA . LEU A 1 195 ? -9.109 -15.945 1.981 1 91.5 195 LEU A CA 1
ATOM 1570 C C . LEU A 1 195 ? -9.703 -14.555 2.197 1 91.5 195 LEU A C 1
ATOM 1572 O O . LEU A 1 195 ? -10.852 -14.305 1.816 1 91.5 195 LEU A O 1
ATOM 1576 N N . ARG A 1 196 ? -8.953 -13.664 2.779 1 94.94 196 ARG A N 1
ATOM 1577 C CA . ARG A 1 196 ? -9.391 -12.297 3.023 1 94.94 196 ARG A CA 1
ATOM 1578 C C . ARG A 1 196 ? -9.68 -11.57 1.713 1 94.94 196 ARG A C 1
ATOM 1580 O O . ARG A 1 196 ? -10.703 -10.898 1.582 1 94.94 196 ARG A O 1
ATOM 1587 N N . HIS A 1 197 ? -8.828 -11.68 0.729 1 96.44 197 HIS A N 1
ATOM 1588 C CA . HIS A 1 197 ? -9.023 -11.047 -0.57 1 96.44 197 HIS A CA 1
ATOM 1589 C C . HIS A 1 197 ? -10.336 -11.484 -1.205 1 96.44 197 HIS A C 1
ATOM 1591 O O . HIS A 1 197 ? -11.133 -10.641 -1.633 1 96.44 197 HIS A O 1
ATOM 1597 N N . LEU A 1 198 ? -10.516 -12.789 -1.187 1 95.25 198 LEU A N 1
ATOM 1598 C CA . LEU A 1 198 ? -11.672 -13.367 -1.862 1 95.25 198 LEU A CA 1
ATOM 1599 C C . LEU A 1 198 ? -12.969 -12.969 -1.156 1 95.25 198 LEU A C 1
ATOM 1601 O O . LEU A 1 198 ? -13.93 -12.555 -1.803 1 95.25 198 LEU A O 1
ATOM 1605 N N . THR A 1 199 ? -12.977 -13.016 0.142 1 95.31 199 THR A N 1
ATOM 1606 C CA . THR A 1 199 ? -14.219 -12.844 0.884 1 95.31 199 THR A CA 1
ATOM 1607 C C . THR A 1 199 ? -14.562 -11.367 1.027 1 95.31 199 THR A C 1
ATOM 1609 O O . THR A 1 199 ? -15.727 -10.977 0.874 1 95.31 199 THR A O 1
ATOM 1612 N N . VAL A 1 200 ? -13.594 -10.539 1.296 1 97.38 200 VAL A N 1
ATOM 1613 C CA . VAL A 1 200 ? -13.859 -9.109 1.448 1 97.38 200 VAL A CA 1
ATOM 1614 C C . VAL A 1 200 ? -14.328 -8.531 0.116 1 97.38 200 VAL A C 1
ATOM 1616 O O . VAL A 1 200 ? -15.32 -7.801 0.062 1 97.38 200 VAL A O 1
ATOM 1619 N N . CYS A 1 201 ? -13.664 -8.867 -0.939 1 97.56 201 CYS A N 1
ATOM 1620 C CA . CYS A 1 201 ? -14.016 -8.328 -2.246 1 97.56 201 CYS A CA 1
ATOM 1621 C C . CYS A 1 201 ? -15.383 -8.82 -2.695 1 97.56 201 CYS A C 1
ATOM 1623 O O . CYS A 1 201 ? -16.172 -8.062 -3.256 1 97.56 201 CYS A O 1
ATOM 1625 N N . ALA A 1 202 ? -15.625 -10.094 -2.412 1 96.56 202 ALA A N 1
ATOM 1626 C CA . ALA A 1 202 ? -16.953 -10.594 -2.738 1 96.56 202 ALA A CA 1
ATOM 1627 C C . ALA A 1 202 ? -18.031 -9.828 -1.98 1 96.56 202 ALA A C 1
ATOM 1629 O O . ALA A 1 202 ? -19.078 -9.508 -2.537 1 96.56 202 ALA A O 1
ATOM 1630 N N . ASN A 1 203 ? -17.781 -9.523 -0.753 1 97.75 203 ASN A N 1
ATOM 1631 C CA . ASN A 1 203 ? -18.734 -8.781 0.058 1 97.75 203 ASN A CA 1
ATOM 1632 C C . ASN A 1 203 ? -18.922 -7.359 -0.464 1 97.75 203 ASN A C 1
ATOM 1634 O O . ASN A 1 203 ? -20.031 -6.832 -0.449 1 97.75 203 ASN A O 1
ATOM 1638 N N . ILE A 1 204 ? -17.875 -6.719 -0.885 1 98.06 204 ILE A N 1
ATOM 1639 C CA . ILE A 1 204 ? -17.953 -5.379 -1.457 1 98.06 204 ILE A CA 1
ATOM 1640 C C . ILE A 1 204 ? -18.906 -5.383 -2.654 1 98.06 204 ILE A C 1
ATOM 1642 O O . ILE A 1 204 ? -19.797 -4.539 -2.746 1 98.06 204 ILE A O 1
ATOM 1646 N N . VAL A 1 205 ? -18.75 -6.371 -3.5 1 97.88 205 VAL A N 1
ATOM 1647 C CA . VAL A 1 205 ? -19.562 -6.453 -4.707 1 97.88 205 VAL A CA 1
ATOM 1648 C C . VAL A 1 205 ? -21 -6.773 -4.332 1 97.88 205 VAL A C 1
ATOM 1650 O O . VAL A 1 205 ? -21.938 -6.121 -4.812 1 97.88 205 VAL A O 1
ATOM 1653 N N . LYS A 1 206 ? -21.172 -7.715 -3.465 1 97.44 206 LYS A N 1
ATOM 1654 C CA . LYS A 1 206 ? -22.516 -8.086 -3.025 1 97.44 206 LYS A CA 1
ATOM 1655 C C . LYS A 1 206 ? -23.266 -6.883 -2.461 1 97.44 206 LYS A C 1
ATOM 1657 O O . LYS A 1 206 ? -24.406 -6.625 -2.84 1 97.44 206 LYS A O 1
ATOM 1662 N N . THR A 1 207 ? -22.625 -6.203 -1.581 1 97.38 207 THR A N 1
ATOM 1663 C CA . THR A 1 207 ? -23.234 -5.062 -0.912 1 97.38 207 THR A CA 1
ATOM 1664 C C . THR A 1 207 ? -23.578 -3.965 -1.917 1 97.38 207 THR A C 1
ATOM 1666 O O . THR A 1 207 ? -24.641 -3.348 -1.829 1 97.38 207 THR A O 1
ATOM 1669 N N . ALA A 1 208 ? -22.703 -3.744 -2.844 1 97.56 208 ALA A N 1
ATOM 1670 C CA . ALA A 1 208 ? -22.953 -2.729 -3.863 1 97.56 208 ALA A CA 1
ATOM 1671 C C . ALA A 1 208 ? -24.188 -3.08 -4.699 1 97.56 208 ALA A C 1
ATOM 1673 O O . ALA A 1 208 ? -25.031 -2.225 -4.957 1 97.56 208 ALA A O 1
ATOM 1674 N N . ILE A 1 209 ? -24.312 -4.32 -5.039 1 97.12 209 ILE A N 1
ATOM 1675 C CA . ILE A 1 209 ? -25.406 -4.777 -5.887 1 97.12 209 ILE A CA 1
ATOM 1676 C C . ILE A 1 209 ? -26.703 -4.746 -5.102 1 97.12 209 ILE A C 1
ATOM 1678 O O . ILE A 1 209 ? -27.75 -4.355 -5.633 1 97.12 209 ILE A O 1
ATOM 1682 N N . GLU A 1 210 ? -26.641 -5.117 -3.898 1 97.38 210 GLU A N 1
ATOM 1683 C CA . GLU A 1 210 ? -27.812 -5.074 -3.045 1 97.38 210 GLU A CA 1
ATOM 1684 C C . GLU A 1 210 ? -28.312 -3.641 -2.859 1 97.38 210 GLU A C 1
ATOM 1686 O O . GLU A 1 210 ? -29.516 -3.4 -2.779 1 97.38 210 GLU A O 1
ATOM 1691 N N . ASN A 1 211 ? -27.406 -2.721 -2.838 1 96.94 211 ASN A N 1
ATOM 1692 C CA . ASN A 1 211 ? -27.75 -1.319 -2.635 1 96.94 211 ASN A CA 1
ATOM 1693 C C . ASN A 1 211 ? -28.203 -0.66 -3.934 1 96.94 211 ASN A C 1
ATOM 1695 O O . ASN A 1 211 ? -28.953 0.31 -3.912 1 96.94 211 ASN A O 1
ATOM 1699 N N . ASP A 1 212 ? -27.766 -1.198 -5.062 1 97.31 212 ASP A N 1
ATOM 1700 C CA . ASP A 1 212 ? -28.094 -0.641 -6.371 1 97.31 212 ASP A CA 1
ATOM 1701 C C . ASP A 1 212 ? -28.172 -1.739 -7.43 1 97.31 212 ASP A C 1
ATOM 1703 O O . ASP A 1 212 ? -27.188 -2.059 -8.078 1 97.31 212 ASP A O 1
ATOM 1707 N N . SER A 1 213 ? -29.281 -2.17 -7.695 1 95.44 213 SER A N 1
ATOM 1708 C CA . SER A 1 213 ? -29.531 -3.309 -8.57 1 95.44 213 SER A CA 1
ATOM 1709 C C . SER A 1 213 ? -29.109 -3.002 -10.008 1 95.44 213 SER A C 1
ATOM 1711 O O . SER A 1 213 ? -28.922 -3.916 -10.812 1 95.44 213 SER A O 1
ATOM 1713 N N . SER A 1 214 ? -28.953 -1.764 -10.336 1 96.88 214 SER A N 1
ATOM 1714 C CA . SER A 1 214 ? -28.578 -1.39 -11.695 1 96.88 214 SER A CA 1
ATOM 1715 C C . SER A 1 214 ? -27.125 -1.797 -12 1 96.88 214 SER A C 1
ATOM 1717 O O . SER A 1 214 ? -26.719 -1.824 -13.156 1 96.88 214 SER A O 1
ATOM 1719 N N . LEU A 1 215 ? -26.406 -2.197 -10.984 1 96.75 215 LEU A N 1
ATOM 1720 C CA . LEU A 1 215 ? -25.016 -2.588 -11.133 1 96.75 215 LEU A CA 1
ATOM 1721 C C . LEU A 1 215 ? -24.906 -4.043 -11.578 1 96.75 215 LEU A C 1
ATOM 1723 O O . LEU A 1 215 ? -23.844 -4.48 -12.023 1 96.75 215 LEU A O 1
ATOM 1727 N N . LYS A 1 216 ? -25.938 -4.766 -11.492 1 96.81 216 LYS A N 1
ATOM 1728 C CA . LYS A 1 216 ? -25.891 -6.203 -11.727 1 96.81 216 LYS A CA 1
ATOM 1729 C C . LYS A 1 216 ? -25.531 -6.508 -13.18 1 96.81 216 LYS A C 1
ATOM 1731 O O . LYS A 1 216 ? -24.656 -7.32 -13.461 1 96.81 216 LYS A O 1
ATOM 1736 N N . GLN A 1 217 ? -26.156 -5.91 -14.078 1 96.69 217 GLN A N 1
ATOM 1737 C CA . GLN A 1 217 ? -25.969 -6.215 -15.5 1 96.69 217 GLN A CA 1
ATOM 1738 C C . GLN A 1 217 ? -24.562 -5.852 -15.953 1 96.69 217 GLN A C 1
ATOM 1740 O O . GLN A 1 217 ? -23.875 -6.668 -16.562 1 96.69 217 GLN A O 1
ATOM 1745 N N . PRO A 1 218 ? -24.078 -4.652 -15.617 1 97.12 218 PRO A N 1
ATOM 1746 C CA . PRO A 1 218 ? -22.688 -4.352 -15.961 1 97.12 218 PRO A CA 1
ATOM 1747 C C . PRO A 1 218 ? -21.703 -5.316 -15.312 1 97.12 218 PRO A C 1
ATOM 1749 O O . PRO A 1 218 ? -20.688 -5.676 -15.922 1 97.12 218 PRO A O 1
ATOM 1752 N N . ALA A 1 219 ? -22 -5.703 -14.148 1 97 219 ALA A N 1
ATOM 1753 C CA . ALA A 1 219 ? -21.141 -6.66 -13.461 1 97 219 ALA A CA 1
ATOM 1754 C C . ALA A 1 219 ? -21.094 -7.988 -14.219 1 97 219 ALA A C 1
ATOM 1756 O O . ALA A 1 219 ? -20.016 -8.555 -14.398 1 97 219 ALA A O 1
ATOM 1757 N N . LEU A 1 220 ? -22.172 -8.445 -14.695 1 96.25 220 LEU A N 1
ATOM 1758 C CA . LEU A 1 220 ? -22.25 -9.695 -15.445 1 96.25 220 LEU A CA 1
ATOM 1759 C C . LEU A 1 220 ? -21.516 -9.578 -16.766 1 96.25 220 LEU A C 1
ATOM 1761 O O . LEU A 1 220 ? -20.812 -10.508 -17.172 1 96.25 220 LEU A O 1
ATOM 1765 N N . GLU A 1 221 ? -21.688 -8.461 -17.359 1 97.06 221 GLU A N 1
ATOM 1766 C CA . GLU A 1 221 ? -20.984 -8.227 -18.609 1 97.06 221 GLU A CA 1
ATOM 1767 C C . GLU A 1 221 ? -19.469 -8.234 -18.406 1 97.06 221 GLU A C 1
ATOM 1769 O O . GLU A 1 221 ? -18.734 -8.789 -19.219 1 97.06 221 GLU A O 1
ATOM 1774 N N . CYS A 1 222 ? -19.109 -7.645 -17.344 1 97.19 222 CYS A N 1
ATOM 1775 C CA . CYS A 1 222 ? -17.688 -7.586 -17 1 97.19 222 CYS A CA 1
ATOM 1776 C C . CYS A 1 222 ? -17.109 -8.984 -16.781 1 97.19 222 CYS A C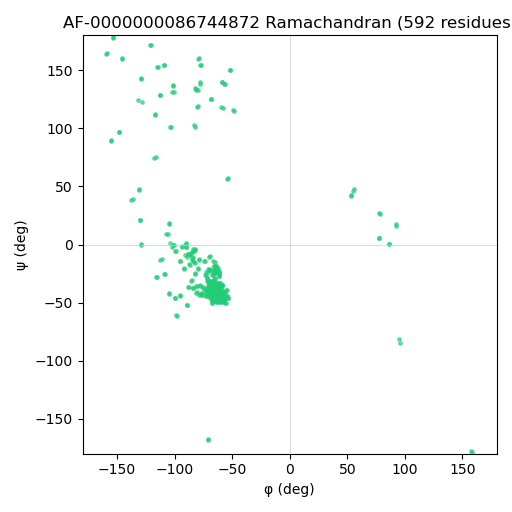 1
ATOM 1778 O O . CYS A 1 222 ? -16.078 -9.328 -17.344 1 97.19 222 CYS A O 1
ATOM 1780 N N . ILE A 1 223 ? -17.812 -9.781 -16.062 1 94.44 223 ILE A N 1
ATOM 1781 C CA . ILE A 1 223 ? -17.312 -11.109 -15.727 1 94.44 223 ILE A CA 1
ATOM 1782 C C . ILE A 1 223 ? -17.344 -12 -16.969 1 94.44 223 ILE A C 1
ATOM 1784 O O . ILE A 1 223 ? -16.422 -12.789 -17.188 1 94.44 223 ILE A O 1
ATOM 1788 N N . GLU A 1 224 ? -18.344 -11.875 -17.75 1 93.62 224 GLU A N 1
ATOM 1789 C CA . GLU A 1 224 ? -18.422 -12.664 -18.984 1 93.62 224 GLU A CA 1
ATOM 1790 C C . GLU A 1 224 ? -17.266 -12.344 -19.922 1 93.62 224 GLU A C 1
ATOM 1792 O O . GLU A 1 224 ? -16.672 -13.25 -20.516 1 93.62 224 GLU A O 1
ATOM 1797 N N . GLU A 1 225 ? -16.984 -11.133 -20 1 94.69 225 GLU A N 1
ATOM 1798 C CA . GLU A 1 225 ? -15.852 -10.719 -20.812 1 94.69 225 GLU A CA 1
ATOM 1799 C C . GLU A 1 225 ? -14.547 -11.289 -20.281 1 94.69 225 GLU A C 1
ATOM 1801 O O . GLU A 1 225 ? -13.727 -11.805 -21.047 1 94.69 225 GLU A O 1
ATOM 1806 N N . GLY A 1 226 ? -14.359 -11.18 -18.984 1 92.06 226 GLY A N 1
ATOM 1807 C CA . GLY A 1 226 ? -13.141 -11.688 -18.359 1 92.06 226 GLY A CA 1
ATOM 1808 C C . GLY A 1 226 ? -12.961 -13.18 -18.547 1 92.06 226 GLY A C 1
ATOM 1809 O O . GLY A 1 226 ? -11.867 -13.648 -18.859 1 92.06 226 GLY A O 1
ATOM 1810 N N . LEU A 1 227 ? -14 -13.891 -18.359 1 85.19 227 LEU A N 1
ATOM 1811 C CA . LEU A 1 227 ? -13.945 -15.344 -18.5 1 85.19 227 LEU A CA 1
ATOM 1812 C C . LEU A 1 227 ? -13.688 -15.742 -19.953 1 85.19 227 LEU A C 1
ATOM 1814 O O . LEU A 1 227 ? -12.961 -16.703 -20.219 1 85.19 227 LEU A O 1
ATOM 1818 N N . ALA A 1 228 ? -14.203 -14.977 -20.844 1 87.56 228 ALA A N 1
ATOM 1819 C CA . ALA A 1 228 ? -13.961 -15.219 -22.266 1 87.56 228 ALA A CA 1
ATOM 1820 C C . ALA A 1 228 ? -12.5 -14.969 -22.625 1 87.56 228 ALA A C 1
ATOM 1822 O O . ALA A 1 228 ? -11.906 -15.719 -23.406 1 87.56 228 ALA A O 1
ATOM 1823 N N . LEU A 1 229 ? -11.953 -13.953 -22.062 1 85.75 229 LEU A N 1
ATOM 1824 C CA . LEU A 1 229 ? -10.555 -13.609 -22.328 1 85.75 229 LEU A CA 1
ATOM 1825 C C . LEU A 1 229 ? -9.625 -14.688 -21.766 1 85.75 229 LEU A C 1
ATOM 1827 O O . LEU A 1 229 ? -8.602 -14.992 -22.391 1 85.75 229 LEU A O 1
ATOM 1831 N N . TRP A 1 230 ? -9.922 -15.242 -20.656 1 77.38 230 TRP A N 1
ATOM 1832 C CA . TRP A 1 230 ? -9.109 -16.297 -20.078 1 77.38 230 TRP A CA 1
ATOM 1833 C C . TRP A 1 230 ? -9.047 -17.516 -21 1 77.38 230 TRP A C 1
ATOM 1835 O O . TRP A 1 230 ? -7.996 -18.156 -21.125 1 77.38 230 TRP A O 1
ATOM 1845 N N . ASN A 1 231 ? -10.141 -17.734 -21.641 1 74.06 231 ASN A N 1
ATOM 1846 C CA . ASN A 1 231 ? -10.195 -18.859 -22.578 1 74.06 231 ASN A CA 1
ATOM 1847 C C . ASN A 1 231 ? -9.383 -18.562 -23.828 1 74.06 231 ASN A C 1
ATOM 1849 O O . ASN A 1 231 ? -8.922 -19.5 -24.5 1 74.06 231 ASN A O 1
ATOM 1853 N N . GLN A 1 232 ? -9.227 -17.297 -24.047 1 74.56 232 GLN A N 1
ATOM 1854 C CA . GLN A 1 232 ? -8.516 -16.891 -25.25 1 74.56 232 GLN A CA 1
ATOM 1855 C C . GLN A 1 232 ? -7.004 -16.875 -25.016 1 74.56 232 GLN A C 1
ATOM 1857 O O . GLN A 1 232 ? -6.227 -17.125 -25.938 1 74.56 232 GLN A O 1
ATOM 1862 N N . VAL A 1 233 ? -6.715 -16.578 -23.781 1 73.75 233 VAL A N 1
ATOM 1863 C CA . VAL A 1 233 ? -5.281 -16.453 -23.516 1 73.75 233 VAL A CA 1
ATOM 1864 C C . VAL A 1 233 ? -4.688 -17.844 -23.281 1 73.75 233 VAL A C 1
ATOM 1866 O O . VAL A 1 233 ? -5.328 -18.688 -22.656 1 73.75 233 VAL A O 1
ATOM 1869 N N . SER A 1 234 ? -4.047 -18.438 -24.172 1 64 234 SER A N 1
ATOM 1870 C CA . SER A 1 234 ? -3.402 -19.75 -24.188 1 64 234 SER A CA 1
ATOM 1871 C C . SER A 1 234 ? -2.438 -19.906 -23.016 1 64 234 SER A C 1
ATOM 1873 O O . SER A 1 234 ? -1.248 -20.156 -23.219 1 64 234 SER A O 1
ATOM 1875 N N . VAL A 1 235 ? -2.963 -19.734 -21.828 1 71.06 235 VAL A N 1
ATOM 1876 C CA . VAL A 1 235 ? -2.092 -19.891 -20.672 1 71.06 235 VAL A CA 1
ATOM 1877 C C . VAL A 1 235 ? -1.954 -21.359 -20.312 1 71.06 235 VAL A C 1
ATOM 1879 O O . VAL A 1 235 ? -1.027 -21.75 -19.594 1 71.06 235 VAL A O 1
ATOM 1882 N N . ASP A 1 236 ? -2.637 -22.078 -21 1 77.75 236 ASP A N 1
ATOM 1883 C CA . ASP A 1 236 ? -2.602 -23.516 -20.734 1 77.75 236 ASP A CA 1
ATOM 1884 C C . ASP A 1 236 ? -1.234 -24.109 -21.062 1 77.75 236 ASP A C 1
ATOM 1886 O O . ASP A 1 236 ? -0.748 -25 -20.375 1 77.75 236 ASP A O 1
ATOM 1890 N N . ASP A 1 237 ? -0.679 -23.5 -22.016 1 83.06 237 ASP A N 1
ATOM 1891 C CA . ASP A 1 237 ? 0.619 -24.016 -22.438 1 83.06 237 ASP A CA 1
ATOM 1892 C C . ASP A 1 237 ? 1.674 -23.797 -21.359 1 83.06 237 ASP A C 1
ATOM 1894 O O . ASP A 1 237 ? 2.551 -24.641 -21.156 1 83.06 237 ASP A O 1
ATOM 1898 N N . LEU A 1 238 ? 1.564 -22.719 -20.703 1 86.94 238 LEU A N 1
ATOM 1899 C CA . LEU A 1 238 ? 2.51 -22.438 -19.641 1 86.94 238 LEU A CA 1
ATOM 1900 C C . LEU A 1 238 ? 2.344 -23.422 -18.484 1 86.94 238 LEU A C 1
ATOM 1902 O O . LEU A 1 238 ? 3.334 -23.891 -17.906 1 86.94 238 LEU A O 1
ATOM 1906 N N . PHE A 1 239 ? 1.136 -23.781 -18.25 1 90 239 PHE A N 1
ATOM 1907 C CA . PHE A 1 239 ? 0.851 -24.703 -17.156 1 90 239 PHE A CA 1
ATOM 1908 C C . PHE A 1 239 ? 1.238 -26.125 -17.531 1 90 239 PHE A C 1
ATOM 1910 O O . PHE A 1 239 ? 1.754 -26.875 -16.703 1 90 239 PHE A O 1
ATOM 1917 N N . VAL A 1 240 ? 0.99 -26.391 -18.781 1 93.12 240 VAL A N 1
ATOM 1918 C CA . VAL A 1 240 ? 1.34 -27.719 -19.25 1 93.12 240 VAL A CA 1
ATOM 1919 C C . VAL A 1 240 ? 2.854 -27.906 -19.203 1 93.12 240 VAL A C 1
ATOM 1921 O O . VAL A 1 240 ? 3.342 -28.953 -18.75 1 93.12 240 VAL A O 1
ATOM 1924 N N . GLU A 1 241 ? 3.523 -26.938 -19.609 1 93.88 241 GLU A N 1
ATOM 1925 C CA . GLU A 1 241 ? 4.98 -27.016 -19.609 1 93.88 241 GLU A CA 1
ATOM 1926 C C . GLU A 1 241 ? 5.523 -27.188 -18.203 1 93.88 241 GLU A C 1
ATOM 1928 O O . GLU A 1 241 ? 6.352 -28.062 -17.938 1 93.88 241 GLU A O 1
ATOM 1933 N N . ARG A 1 242 ? 5.078 -26.375 -17.328 1 95.06 242 ARG A N 1
ATOM 1934 C CA . ARG A 1 242 ? 5.527 -26.438 -15.945 1 95.06 242 ARG A CA 1
ATOM 1935 C C . ARG A 1 242 ? 5.18 -27.797 -15.328 1 95.06 242 ARG A C 1
ATOM 1937 O O . ARG A 1 242 ? 6.004 -28.391 -14.625 1 95.06 242 ARG A O 1
ATOM 1944 N N . GLU A 1 243 ? 3.984 -28.297 -15.648 1 96.75 243 GLU A N 1
ATOM 1945 C CA . GLU A 1 243 ? 3.535 -29.562 -15.07 1 96.75 243 GLU A CA 1
ATOM 1946 C C . GLU A 1 243 ? 4.277 -30.734 -15.68 1 96.75 243 GLU A C 1
ATOM 1948 O O . GLU A 1 243 ? 4.453 -31.781 -15.031 1 96.75 243 GLU A O 1
ATOM 1953 N N . THR A 1 244 ? 4.734 -30.531 -16.906 1 98.25 244 THR A N 1
ATOM 1954 C CA . THR A 1 244 ? 5.527 -31.578 -17.531 1 98.25 244 THR A CA 1
ATOM 1955 C C . THR A 1 244 ? 6.887 -31.719 -16.859 1 98.25 244 THR A C 1
ATOM 1957 O O . THR A 1 244 ? 7.34 -32.812 -16.578 1 98.25 244 THR A O 1
ATOM 1960 N N . PHE A 1 245 ? 7.484 -30.609 -16.594 1 98.44 245 PHE A N 1
ATOM 1961 C CA . PHE A 1 245 ? 8.727 -30.625 -15.836 1 98.44 245 PHE A CA 1
ATOM 1962 C C . PHE A 1 245 ? 8.5 -31.234 -14.453 1 98.44 245 PHE A C 1
ATOM 1964 O O . PHE A 1 245 ? 9.289 -32.062 -14 1 98.44 245 PHE A O 1
ATOM 1971 N N . TYR A 1 246 ? 7.449 -30.828 -13.859 1 98.5 246 TYR A N 1
ATOM 1972 C CA . TYR A 1 246 ? 7.133 -31.359 -12.531 1 98.5 246 TYR A CA 1
ATOM 1973 C C . TYR A 1 246 ? 6.973 -32.875 -12.57 1 98.5 246 TYR A C 1
ATOM 1975 O O . TYR A 1 246 ? 7.484 -33.562 -11.703 1 98.5 246 TYR A O 1
ATOM 1983 N N . GLN A 1 247 ? 6.293 -33.312 -13.578 1 98.62 247 GLN A N 1
ATOM 1984 C CA . GLN A 1 247 ? 6.031 -34.75 -13.742 1 98.62 247 GLN A CA 1
ATOM 1985 C C . GLN A 1 247 ? 7.332 -35.531 -13.844 1 98.62 247 GLN A C 1
ATOM 1987 O O . GLN A 1 247 ? 7.516 -36.531 -13.148 1 98.62 247 GLN A O 1
ATOM 1992 N N . ARG A 1 248 ? 8.219 -35.094 -14.656 1 98.5 248 ARG A N 1
ATOM 1993 C CA . ARG A 1 248 ? 9.492 -35.781 -14.844 1 98.5 248 ARG A CA 1
ATOM 1994 C C . ARG A 1 248 ? 10.32 -35.75 -13.562 1 98.5 248 ARG A C 1
ATOM 1996 O O . ARG A 1 248 ? 10.898 -36.781 -13.172 1 98.5 248 ARG A O 1
ATOM 2003 N N . GLY A 1 249 ? 10.289 -34.625 -12.953 1 98.25 249 GLY A N 1
ATOM 2004 C CA . GLY A 1 249 ? 11.016 -34.5 -11.695 1 98.25 249 GLY A CA 1
ATOM 2005 C C . GLY A 1 249 ? 10.453 -35.375 -10.594 1 98.25 249 GLY A C 1
ATOM 2006 O O . GLY A 1 249 ? 11.203 -36 -9.852 1 98.25 249 GLY A O 1
ATOM 2007 N N . MET A 1 250 ? 9.164 -35.406 -10.531 1 97.88 250 MET A N 1
ATOM 2008 C CA . MET A 1 250 ? 8.477 -36.219 -9.531 1 97.88 250 MET A CA 1
ATOM 2009 C C . MET A 1 250 ? 8.781 -37.688 -9.75 1 97.88 250 MET A C 1
ATOM 2011 O O . MET A 1 250 ? 9.078 -38.406 -8.797 1 97.88 250 MET A O 1
ATOM 2015 N N . GLN A 1 251 ? 8.789 -38.094 -10.984 1 97.44 251 GLN A N 1
ATOM 2016 C CA . GLN A 1 251 ? 9.023 -39.5 -11.312 1 97.44 251 GLN A CA 1
ATOM 2017 C C . GLN A 1 251 ? 10.43 -39.938 -10.922 1 97.44 251 GLN A C 1
ATOM 2019 O O . GLN A 1 251 ? 10.648 -41.062 -10.516 1 97.44 251 GLN A O 1
ATOM 2024 N N . SER A 1 252 ? 11.328 -39.031 -10.938 1 96.75 252 SER A N 1
ATOM 2025 C CA . SER A 1 252 ? 12.711 -39.312 -10.586 1 96.75 252 SER A CA 1
ATOM 2026 C C . SER A 1 252 ? 12.922 -39.281 -9.078 1 96.75 252 SER A C 1
ATOM 2028 O O . SER A 1 252 ? 14 -39.594 -8.586 1 96.75 252 SER A O 1
ATOM 2030 N N . ASN A 1 253 ? 11.875 -38.906 -8.328 1 97.31 253 ASN A N 1
ATOM 2031 C CA . ASN A 1 253 ? 12.023 -38.688 -6.891 1 97.31 253 ASN A CA 1
ATOM 2032 C C . ASN A 1 253 ? 10.844 -39.281 -6.113 1 97.31 253 ASN A C 1
ATOM 2034 O O . ASN A 1 253 ? 10.391 -38.688 -5.133 1 97.31 253 ASN A O 1
ATOM 2038 N N . LEU A 1 254 ? 10.391 -40.375 -6.512 1 97.19 254 LEU A N 1
ATOM 2039 C CA . LEU A 1 254 ? 9.188 -41 -5.961 1 97.19 254 LEU A CA 1
ATOM 2040 C C . LEU A 1 254 ? 9.383 -41.344 -4.492 1 97.19 254 LEU A C 1
ATOM 2042 O O . LEU A 1 254 ? 8.422 -41.406 -3.725 1 97.19 254 LEU A O 1
ATOM 2046 N N . ARG A 1 255 ? 10.531 -41.5 -4.012 1 96.62 255 ARG A N 1
ATOM 2047 C CA . ARG A 1 255 ? 10.812 -41.875 -2.633 1 96.62 255 ARG A CA 1
ATOM 2048 C C . ARG A 1 255 ? 10.359 -40.781 -1.666 1 96.62 255 ARG A C 1
ATOM 2050 O O . ARG A 1 255 ? 10.008 -41.062 -0.52 1 96.62 255 ARG A O 1
ATOM 2057 N N . PHE A 1 256 ? 10.281 -39.562 -2.184 1 96.5 256 PHE A N 1
ATOM 2058 C CA . PHE A 1 256 ? 9.969 -38.438 -1.315 1 96.5 256 PHE A CA 1
ATOM 2059 C C . PHE A 1 256 ? 8.461 -38.281 -1.176 1 96.5 256 PHE A C 1
ATOM 2061 O O . PHE A 1 256 ? 7.988 -37.5 -0.334 1 96.5 256 PHE A O 1
ATOM 2068 N N . ILE A 1 257 ? 7.688 -39.062 -2.002 1 97.56 257 ILE A N 1
ATOM 2069 C CA . ILE A 1 257 ? 6.258 -38.781 -2 1 97.56 257 ILE A CA 1
ATOM 2070 C C . ILE A 1 257 ? 5.469 -40.094 -1.792 1 97.56 257 ILE A C 1
ATOM 2072 O O . ILE A 1 257 ? 4.32 -40.188 -2.227 1 97.56 257 ILE A O 1
ATOM 2076 N N . GLU A 1 258 ? 6.137 -41.031 -1.254 1 96.38 258 GLU A N 1
ATOM 2077 C CA . GLU A 1 258 ? 5.434 -42.25 -0.938 1 96.38 258 GLU A CA 1
ATOM 2078 C C . GLU A 1 258 ? 4.262 -42 0.004 1 96.38 258 GLU A C 1
ATOM 2080 O O . GLU A 1 258 ? 4.445 -41.5 1.11 1 96.38 258 GLU A O 1
ATOM 2085 N N . GLY A 1 259 ? 3.076 -42.281 -0.451 1 96.38 259 GLY A N 1
ATOM 2086 C CA . GLY A 1 259 ? 1.879 -42.156 0.362 1 96.38 259 GLY A CA 1
ATOM 2087 C C . GLY A 1 259 ? 1.421 -40.719 0.512 1 96.38 259 GLY A C 1
ATOM 2088 O O . GLY A 1 259 ? 0.459 -40.438 1.231 1 96.38 259 GLY A O 1
ATOM 2089 N N . TYR A 1 260 ? 2.127 -39.844 -0.213 1 97.19 260 TYR A N 1
ATOM 2090 C CA . TYR A 1 260 ? 1.8 -38.438 -0.088 1 97.19 260 TYR A CA 1
ATOM 2091 C C . TYR A 1 260 ? 0.572 -38.094 -0.921 1 97.19 260 TYR A C 1
ATOM 2093 O O . TYR A 1 260 ? 0.512 -38.406 -2.111 1 97.19 260 TYR A O 1
ATOM 2101 N N . GLU A 1 261 ? -0.333 -37.375 -0.289 1 96.5 261 GLU A N 1
ATOM 2102 C CA . GLU A 1 261 ? -1.593 -37.062 -0.961 1 96.5 261 GLU A CA 1
ATOM 2103 C C . GLU A 1 261 ? -1.599 -35.656 -1.515 1 96.5 261 GLU A C 1
ATOM 2105 O O . GLU A 1 261 ? -1.223 -34.688 -0.817 1 96.5 261 GLU A O 1
ATOM 2110 N N . LEU A 1 262 ? -1.987 -35.531 -2.768 1 95 262 LEU A N 1
ATOM 2111 C CA . LEU A 1 262 ? -2.256 -34.25 -3.4 1 95 262 LEU A CA 1
ATOM 2112 C C . LEU A 1 262 ? -3.604 -33.688 -2.953 1 95 262 LEU A C 1
ATOM 2114 O O . LEU A 1 262 ? -3.744 -32.469 -2.746 1 95 262 LEU A O 1
ATOM 2118 N N . ALA A 1 263 ? -4.559 -34.5 -2.867 1 91.62 263 ALA A N 1
ATOM 2119 C CA . ALA A 1 263 ? -5.922 -34.281 -2.383 1 91.62 263 ALA A CA 1
ATOM 2120 C C . ALA A 1 263 ? -6.449 -35.531 -1.671 1 91.62 263 ALA A C 1
ATOM 2122 O O . ALA A 1 263 ? -5.855 -36.594 -1.764 1 91.62 263 ALA A O 1
ATOM 2123 N N . PRO A 1 264 ? -7.508 -35.25 -0.846 1 89.38 264 PRO A N 1
ATOM 2124 C CA . PRO A 1 264 ? -8.016 -36.438 -0.138 1 89.38 264 PRO A CA 1
ATOM 2125 C C . PRO A 1 264 ? -8.273 -37.625 -1.068 1 89.38 264 PRO A C 1
ATOM 2127 O O . PRO A 1 264 ? -9.102 -37.531 -1.979 1 89.38 264 PRO A O 1
ATOM 2130 N N . GLY A 1 265 ? -7.543 -38.688 -0.878 1 91.44 265 GLY A N 1
ATOM 2131 C CA . GLY A 1 265 ? -7.727 -39.906 -1.64 1 91.44 265 GLY A CA 1
ATOM 2132 C C . GLY A 1 265 ? -6.973 -39.938 -2.955 1 91.44 265 GLY A C 1
ATOM 2133 O O . GLY A 1 265 ? -7.055 -40.875 -3.721 1 91.44 265 GLY A O 1
ATOM 2134 N N . VAL A 1 266 ? -6.238 -38.875 -3.266 1 93.88 266 VAL A N 1
ATOM 2135 C CA . VAL A 1 266 ? -5.48 -38.781 -4.508 1 93.88 266 VAL A CA 1
ATOM 2136 C C . VAL A 1 266 ? -3.99 -38.688 -4.195 1 93.88 266 VAL A C 1
ATOM 2138 O O . VAL A 1 266 ? -3.514 -37.625 -3.736 1 93.88 266 VAL A O 1
ATOM 2141 N N . LEU A 1 267 ? -3.342 -39.719 -4.562 1 97.06 267 LEU A N 1
ATOM 2142 C CA . LEU A 1 267 ? -1.9 -39.75 -4.336 1 97.06 267 LEU A CA 1
ATOM 2143 C C . LEU A 1 267 ? -1.177 -38.906 -5.379 1 97.06 267 LEU A C 1
ATOM 2145 O O . LEU A 1 267 ? -1.527 -38.938 -6.562 1 97.06 267 LEU A O 1
ATOM 2149 N N . LEU A 1 268 ? -0.204 -38.156 -4.957 1 98 268 LEU A N 1
ATOM 2150 C CA . LEU A 1 268 ? 0.601 -37.375 -5.887 1 98 268 LEU A CA 1
ATOM 2151 C C . LEU A 1 268 ? 1.329 -38.281 -6.875 1 98 268 LEU A C 1
ATOM 2153 O O . LEU A 1 268 ? 1.41 -37.969 -8.062 1 98 268 LEU A O 1
ATOM 2157 N N . SER A 1 269 ? 1.799 -39.406 -6.418 1 97.69 269 SER A N 1
ATOM 2158 C CA . SER A 1 269 ? 2.574 -40.344 -7.234 1 97.69 269 SER A CA 1
ATOM 2159 C C . SER A 1 269 ? 1.735 -40.906 -8.375 1 97.69 269 SER A C 1
ATOM 2161 O O . SER A 1 269 ? 2.277 -41.375 -9.391 1 97.69 269 SER A O 1
ATOM 2163 N N . GLU A 1 270 ? 0.436 -40.875 -8.219 1 97 270 GLU A N 1
ATOM 2164 C CA . GLU A 1 270 ? -0.46 -41.469 -9.219 1 97 270 GLU A CA 1
ATOM 2165 C C . GLU A 1 270 ? -1.034 -40.375 -10.133 1 97 270 GLU A C 1
ATOM 2167 O O . GLU A 1 270 ? -1.709 -40.688 -11.117 1 97 270 GLU A O 1
ATOM 2172 N N . SER A 1 271 ? -0.732 -39.156 -9.797 1 97.31 271 SER A N 1
ATOM 2173 C CA . SER A 1 271 ? -1.241 -38.062 -10.609 1 97.31 271 SER A CA 1
ATOM 2174 C C . SER A 1 271 ? -0.436 -37.906 -11.898 1 97.31 271 SER A C 1
ATOM 2176 O O . SER A 1 271 ? 0.699 -38.375 -11.984 1 97.31 271 SER A O 1
ATOM 2178 N N . THR A 1 272 ? -1.09 -37.344 -12.906 1 97.38 272 THR A N 1
ATOM 2179 C CA . THR A 1 272 ? -0.466 -37.031 -14.188 1 97.38 272 THR A CA 1
ATOM 2180 C C . THR A 1 272 ? -0.572 -35.562 -14.492 1 97.38 272 THR A C 1
ATOM 2182 O O . THR A 1 272 ? -1.208 -34.812 -13.742 1 97.38 272 THR A O 1
ATOM 2185 N N . VAL A 1 273 ? 0.081 -35.156 -15.5 1 97.44 273 VAL A N 1
ATOM 2186 C CA . VAL A 1 273 ? -0.026 -33.781 -15.945 1 97.44 273 VAL A CA 1
ATOM 2187 C C . VAL A 1 273 ? -1.492 -33.406 -16.172 1 97.44 273 VAL A C 1
ATOM 2189 O O . VAL A 1 273 ? -1.982 -32.406 -15.672 1 97.44 273 VAL A O 1
ATOM 2192 N N . GLU A 1 274 ? -2.184 -34.312 -16.844 1 96.25 274 GLU A N 1
ATOM 2193 C CA . GLU A 1 274 ? -3.578 -34.062 -17.203 1 96.25 274 GLU A CA 1
ATOM 2194 C C . GLU A 1 274 ? -4.473 -34.031 -15.961 1 96.25 274 GLU A C 1
ATOM 2196 O O . GLU A 1 274 ? -5.309 -33.125 -15.828 1 96.25 274 GLU A O 1
ATOM 2201 N N . SER A 1 275 ? -4.301 -34.938 -15.102 1 96.25 275 SER A N 1
ATOM 2202 C CA . SER A 1 275 ? -5.176 -35 -13.938 1 96.25 275 SER A CA 1
ATOM 2203 C C . SER A 1 275 ? -4.953 -33.812 -13 1 96.25 275 SER A C 1
ATOM 2205 O O . SER A 1 275 ? -5.891 -33.344 -12.359 1 96.25 275 SER A O 1
ATOM 2207 N N . ARG A 1 276 ? -3.715 -33.344 -12.875 1 95.38 276 ARG A N 1
ATOM 2208 C CA . ARG A 1 276 ? -3.438 -32.188 -12.023 1 95.38 276 ARG A CA 1
ATOM 2209 C C . ARG A 1 276 ? -4.02 -30.906 -12.625 1 95.38 276 ARG A C 1
ATOM 2211 O O . ARG A 1 276 ? -4.559 -30.062 -11.906 1 95.38 276 ARG A O 1
ATOM 2218 N N . LEU A 1 277 ? -3.943 -30.766 -13.938 1 93.25 277 LEU A N 1
ATOM 2219 C CA . LEU A 1 277 ? -4.539 -29.625 -14.609 1 93.25 277 LEU A CA 1
ATOM 2220 C C . LEU A 1 277 ? -6.059 -29.656 -14.492 1 93.25 277 LEU A C 1
ATOM 2222 O O . LEU A 1 277 ? -6.695 -28.609 -14.305 1 93.25 277 LEU A O 1
ATOM 2226 N N . GLU A 1 278 ? -6.602 -30.844 -14.617 1 93.5 278 GLU A N 1
ATOM 2227 C CA . GLU A 1 278 ? -8.047 -31 -14.453 1 93.5 278 GLU A CA 1
ATOM 2228 C C . GLU A 1 278 ? -8.477 -30.625 -13.031 1 93.5 278 GLU A C 1
ATOM 2230 O O . GLU A 1 278 ? -9.508 -29.969 -12.844 1 93.5 278 GLU A O 1
ATOM 2235 N N . LEU A 1 279 ? -7.727 -31.062 -12.117 1 92.94 279 LEU A N 1
ATOM 2236 C CA . LEU A 1 279 ? -8.023 -30.703 -10.727 1 92.94 279 LEU A CA 1
ATOM 2237 C C . LEU A 1 279 ? -7.949 -29.203 -10.516 1 92.94 279 LEU A C 1
ATOM 2239 O O . LEU A 1 279 ? -8.82 -28.625 -9.867 1 92.94 279 LEU A O 1
ATOM 2243 N N . SER A 1 280 ? -6.895 -28.594 -11.047 1 91.25 280 SER A N 1
ATOM 2244 C CA . SER A 1 280 ? -6.734 -27.141 -10.961 1 91.25 280 SER A CA 1
ATOM 2245 C C . SER A 1 280 ? -7.93 -26.422 -11.562 1 91.25 280 SER A C 1
ATOM 2247 O O . SER A 1 280 ? -8.469 -25.484 -10.961 1 91.25 280 SER A O 1
ATOM 2249 N N . HIS A 1 281 ? -8.336 -26.844 -12.711 1 90.12 281 HIS A N 1
ATOM 2250 C CA . HIS A 1 281 ? -9.477 -26.25 -13.398 1 90.12 281 HIS A CA 1
ATOM 2251 C C . HIS A 1 281 ? -10.758 -26.406 -12.578 1 90.12 281 HIS A C 1
ATOM 2253 O O . HIS A 1 281 ? -11.57 -25.484 -12.508 1 90.12 281 HIS A O 1
ATOM 2259 N N . PHE A 1 282 ? -10.883 -27.547 -12.055 1 91.62 282 PHE A N 1
ATOM 2260 C CA . PHE A 1 282 ? -12.047 -27.828 -11.227 1 91.62 282 PHE A CA 1
ATOM 2261 C C . PHE A 1 282 ? -12.102 -26.891 -10.031 1 91.62 282 PHE A C 1
ATOM 2263 O O . PHE A 1 282 ? -13.148 -26.328 -9.727 1 91.62 282 PHE A O 1
ATOM 2270 N N . LEU A 1 283 ? -11 -26.75 -9.383 1 90.5 283 LEU A N 1
ATOM 2271 C CA . LEU A 1 283 ? -10.922 -25.891 -8.195 1 90.5 283 LEU A CA 1
ATOM 2272 C C . LEU A 1 283 ? -11.195 -24.438 -8.562 1 90.5 283 LEU A C 1
ATOM 2274 O O . LEU A 1 283 ? -11.875 -23.734 -7.82 1 90.5 283 LEU A O 1
ATOM 2278 N N . VAL A 1 284 ? -10.688 -23.969 -9.664 1 89.69 284 VAL A N 1
ATOM 2279 C CA . VAL A 1 284 ? -10.898 -22.609 -10.141 1 89.69 284 VAL A CA 1
ATOM 2280 C C . VAL A 1 284 ? -12.375 -22.375 -10.43 1 89.69 284 VAL A C 1
ATOM 2282 O O . VAL A 1 284 ? -12.953 -21.375 -9.992 1 89.69 284 VAL A O 1
ATOM 2285 N N . GLU A 1 285 ? -12.945 -23.312 -11.086 1 90.75 285 GLU A N 1
ATOM 2286 C CA . GLU A 1 285 ? -14.359 -23.203 -11.43 1 90.75 285 GLU A CA 1
ATOM 2287 C C . GLU A 1 285 ? -15.227 -23.172 -10.172 1 90.75 285 GLU A C 1
ATOM 2289 O O . GLU A 1 285 ? -16.172 -22.391 -10.094 1 90.75 285 GLU A O 1
ATOM 2294 N N . GLN A 1 286 ? -14.891 -24.016 -9.289 1 91.88 286 GLN A N 1
ATOM 2295 C CA . GLN A 1 286 ? -15.648 -24.062 -8.039 1 91.88 286 GLN A CA 1
ATOM 2296 C C . GLN A 1 286 ? -15.531 -22.75 -7.277 1 91.88 286 GLN A C 1
ATOM 2298 O O . GLN A 1 286 ? -16.531 -22.25 -6.734 1 91.88 286 GLN A O 1
ATOM 2303 N N . MET A 1 287 ? -14.367 -22.219 -7.25 1 91.44 287 MET A N 1
ATOM 2304 C CA . MET A 1 287 ? -14.148 -20.953 -6.551 1 91.44 287 MET A CA 1
ATOM 2305 C C . MET A 1 287 ? -14.922 -19.828 -7.215 1 91.44 287 MET A C 1
ATOM 2307 O O . MET A 1 287 ? -15.625 -19.062 -6.535 1 91.44 287 MET A O 1
ATOM 2311 N N . GLN A 1 288 ? -14.82 -19.734 -8.5 1 90.62 288 GLN A N 1
ATOM 2312 C CA . GLN A 1 288 ? -15.5 -18.672 -9.234 1 90.62 288 GLN A CA 1
ATOM 2313 C C . GLN A 1 288 ? -17.016 -18.781 -9.078 1 90.62 288 GLN A C 1
ATOM 2315 O O . GLN A 1 288 ? -17.688 -17.781 -8.836 1 90.62 288 GLN A O 1
ATOM 2320 N N . GLN A 1 289 ? -17.469 -19.984 -9.164 1 91 289 GLN A N 1
ATOM 2321 C CA . GLN A 1 289 ? -18.906 -20.203 -9.023 1 91 289 GLN A CA 1
ATOM 2322 C C . GLN A 1 289 ? -19.391 -19.844 -7.625 1 91 289 GLN A C 1
ATOM 2324 O O . GLN A 1 289 ? -20.438 -19.203 -7.469 1 91 289 GLN A O 1
ATOM 2329 N N . SER A 1 290 ? -18.672 -20.281 -6.676 1 90.94 290 SER A N 1
ATOM 2330 C CA . SER A 1 290 ? -19.047 -19.984 -5.297 1 90.94 290 SER A CA 1
ATOM 2331 C C . SER A 1 290 ? -19.109 -18.484 -5.043 1 90.94 290 SER A C 1
ATOM 2333 O O . SER A 1 290 ? -20.031 -18 -4.395 1 90.94 290 SER A O 1
ATOM 2335 N N . ARG A 1 291 ? -18.219 -17.719 -5.582 1 91.31 291 ARG A N 1
ATOM 2336 C CA . ARG A 1 291 ? -18.188 -16.266 -5.379 1 91.31 291 ARG A CA 1
ATOM 2337 C C . ARG A 1 291 ? -19.328 -15.586 -6.129 1 91.31 291 ARG A C 1
ATOM 2339 O O . ARG A 1 291 ? -19.938 -14.656 -5.609 1 91.31 291 ARG A O 1
ATOM 2346 N N . LEU A 1 292 ? -19.516 -16.047 -7.305 1 93.38 292 LEU A N 1
ATOM 2347 C CA . LEU A 1 292 ? -20.594 -15.461 -8.094 1 93.38 292 LEU A CA 1
ATOM 2348 C C . LEU A 1 292 ? -21.953 -15.688 -7.426 1 93.38 292 LEU A C 1
ATOM 2350 O O . LEU A 1 292 ? -22.781 -14.781 -7.391 1 93.38 292 LEU A O 1
ATOM 2354 N N . GLU A 1 293 ? -22.141 -16.859 -6.902 1 93.5 293 GLU A N 1
ATOM 2355 C CA . GLU A 1 293 ? -23.359 -17.156 -6.176 1 93.5 293 GLU A CA 1
ATOM 2356 C C . GLU A 1 293 ? -23.516 -16.25 -4.949 1 93.5 293 GLU A C 1
ATOM 2358 O O . GLU A 1 293 ? -24.578 -15.695 -4.707 1 93.5 293 GLU A O 1
ATOM 2363 N N . TYR A 1 294 ? -22.484 -16.109 -4.238 1 94.38 294 TYR A N 1
ATOM 2364 C CA . TYR A 1 294 ? -22.484 -15.266 -3.045 1 94.38 294 TYR A CA 1
ATOM 2365 C C . TYR A 1 294 ? -22.844 -13.828 -3.393 1 94.38 294 TYR A C 1
ATOM 2367 O O . TYR A 1 294 ? -23.562 -13.164 -2.643 1 94.38 294 TYR A O 1
ATOM 2375 N N . MET A 1 295 ? -22.406 -13.352 -4.555 1 95.38 295 MET A N 1
ATOM 2376 C CA . MET A 1 295 ? -22.609 -11.961 -4.965 1 95.38 295 MET A CA 1
ATOM 2377 C C . MET A 1 295 ? -23.969 -11.766 -5.613 1 95.38 295 MET A C 1
ATOM 2379 O O . MET A 1 295 ? -24.344 -10.641 -5.965 1 95.38 295 MET A O 1
ATOM 2383 N N . GLY A 1 296 ? -24.688 -12.859 -5.836 1 93.31 296 GLY A N 1
ATOM 2384 C CA . GLY A 1 296 ? -26 -12.789 -6.465 1 93.31 296 GLY A CA 1
ATOM 2385 C C . GLY A 1 296 ? -25.922 -12.617 -7.969 1 93.31 296 GLY A C 1
ATOM 2386 O O . GLY A 1 296 ? -26.812 -12.016 -8.578 1 93.31 296 GLY A O 1
ATOM 2387 N N . LEU A 1 297 ? -24.875 -13.055 -8.562 1 94 297 LEU A N 1
ATOM 2388 C CA . LEU A 1 297 ? -24.688 -12.875 -10 1 94 297 LEU A CA 1
ATOM 2389 C C . LEU A 1 297 ? -25 -14.164 -10.75 1 94 297 LEU A C 1
ATOM 2391 O O . LEU A 1 297 ? -24.891 -14.211 -11.977 1 94 297 LEU A O 1
ATOM 2395 N N . VAL A 1 298 ? -25.328 -15.18 -10.078 1 87.94 298 VAL A N 1
ATOM 2396 C CA . VAL A 1 298 ? -25.875 -16.406 -10.641 1 87.94 298 VAL A CA 1
ATOM 2397 C C . VAL A 1 298 ? -26.859 -17.047 -9.648 1 87.94 298 VAL A C 1
ATOM 2399 O O . VAL A 1 298 ? -26.797 -16.75 -8.453 1 87.94 298 VAL A O 1
ATOM 2402 N N . MET B 1 1 ? 14.695 20.797 16.484 1 64.56 1 MET B N 1
ATOM 2403 C CA . MET B 1 1 ? 13.789 19.828 15.875 1 64.56 1 MET B CA 1
ATOM 2404 C C . MET B 1 1 ? 14.562 18.734 15.156 1 64.56 1 MET B C 1
ATOM 2406 O O . MET B 1 1 ? 15.5 19.016 14.414 1 64.56 1 MET B O 1
ATOM 2410 N N . GLY B 1 2 ? 14.438 17.641 15.703 1 78 2 GLY B N 1
ATOM 2411 C CA . GLY B 1 2 ? 15.312 16.5 15.469 1 78 2 GLY B CA 1
ATOM 2412 C C . GLY B 1 2 ? 15.195 15.945 14.062 1 78 2 GLY B C 1
ATOM 2413 O O . GLY B 1 2 ? 16.156 15.406 13.516 1 78 2 GLY B O 1
ATOM 2414 N N . LEU B 1 3 ? 14.109 16.391 13.352 1 79.75 3 LEU B N 1
ATOM 2415 C CA . LEU B 1 3 ? 13.898 15.773 12.047 1 79.75 3 LEU B CA 1
ATOM 2416 C C . LEU B 1 3 ? 14.852 16.344 11.008 1 79.75 3 LEU B C 1
ATOM 2418 O O . LEU B 1 3 ? 15.438 15.609 10.219 1 79.75 3 LEU B O 1
ATOM 2422 N N . ILE B 1 4 ? 15 17.703 11.07 1 77.81 4 ILE B N 1
ATOM 2423 C CA . ILE B 1 4 ? 15.852 18.359 10.094 1 77.81 4 ILE B CA 1
ATOM 2424 C C . ILE B 1 4 ? 17.297 17.891 10.258 1 77.81 4 ILE B C 1
ATOM 2426 O O . ILE B 1 4 ? 17.953 17.531 9.273 1 77.81 4 ILE B O 1
ATOM 2430 N N . LYS B 1 5 ? 17.688 17.906 11.461 1 82.19 5 LYS B N 1
ATOM 2431 C CA . LYS B 1 5 ? 19.047 17.469 11.734 1 82.19 5 LYS B CA 1
ATOM 2432 C C . LYS B 1 5 ? 19.234 16.016 11.312 1 82.19 5 LYS B C 1
ATOM 2434 O O . LYS B 1 5 ? 20.203 15.688 10.625 1 82.19 5 LYS B O 1
ATOM 2439 N N . GLN B 1 6 ? 18.359 15.258 11.648 1 85.69 6 GLN B N 1
ATOM 2440 C CA . GLN B 1 6 ? 18.469 13.836 11.32 1 85.69 6 GLN B CA 1
ATOM 2441 C C . GLN B 1 6 ? 18.422 13.617 9.812 1 85.69 6 GLN B C 1
ATOM 2443 O O . GLN B 1 6 ? 19.188 12.82 9.266 1 85.69 6 GLN B O 1
ATOM 2448 N N . ALA B 1 7 ? 17.562 14.305 9.18 1 82.94 7 ALA B N 1
ATOM 2449 C CA . ALA B 1 7 ? 17.375 14.125 7.742 1 82.94 7 ALA B CA 1
ATOM 2450 C C . ALA B 1 7 ? 18.609 14.586 6.969 1 82.94 7 ALA B C 1
ATOM 2452 O O . ALA B 1 7 ? 18.844 14.125 5.852 1 82.94 7 ALA B O 1
ATOM 2453 N N . SER B 1 8 ? 19.344 15.461 7.59 1 82.12 8 SER B N 1
ATOM 2454 C CA . SER B 1 8 ? 20.547 15.961 6.918 1 82.12 8 SER B CA 1
ATOM 2455 C C . SER B 1 8 ? 21.75 15.07 7.184 1 82.12 8 SER B C 1
ATOM 2457 O O . SER B 1 8 ? 22.719 15.086 6.426 1 82.12 8 SER B O 1
ATOM 2459 N N . GLU B 1 9 ? 21.656 14.281 8.148 1 86.31 9 GLU B N 1
ATOM 2460 C CA . GLU B 1 9 ? 22.844 13.539 8.578 1 86.31 9 GLU B CA 1
ATOM 2461 C C . GLU B 1 9 ? 22.719 12.062 8.227 1 86.31 9 GLU B C 1
ATOM 2463 O O . GLU B 1 9 ? 23.734 11.383 8.031 1 86.31 9 GLU B O 1
ATOM 2468 N N . ILE B 1 10 ? 21.594 11.625 8.125 1 90.56 10 ILE B N 1
ATOM 2469 C CA . ILE B 1 10 ? 21.391 10.188 7.949 1 90.56 10 ILE B CA 1
ATOM 2470 C C . ILE B 1 10 ? 21.109 9.891 6.48 1 90.56 10 ILE B C 1
ATOM 2472 O O . ILE B 1 10 ? 20.375 10.633 5.816 1 90.56 10 ILE B O 1
ATOM 2476 N N . GLU B 1 11 ? 21.734 8.844 6.039 1 93.62 11 GLU B N 1
ATOM 2477 C CA . GLU B 1 11 ? 21.469 8.352 4.688 1 93.62 11 GLU B CA 1
ATOM 2478 C C . GLU B 1 11 ? 20.781 6.996 4.715 1 93.62 11 GLU B C 1
ATOM 2480 O O . GLU B 1 11 ? 21.188 6.098 5.453 1 93.62 11 GLU B O 1
ATOM 2485 N N . MET B 1 12 ? 19.719 6.949 3.996 1 95.75 12 MET B N 1
ATOM 2486 C CA . MET B 1 12 ? 19 5.699 3.793 1 95.75 12 MET B CA 1
ATOM 2487 C C . MET B 1 12 ? 18.734 5.453 2.309 1 95.75 12 MET B C 1
ATOM 2489 O O . MET B 1 12 ? 18.516 6.395 1.548 1 95.75 12 MET B O 1
ATOM 2493 N N . GLN B 1 13 ? 18.844 4.148 1.973 1 96.62 13 GLN B N 1
ATOM 2494 C CA . GLN B 1 13 ? 18.609 3.762 0.585 1 96.62 13 GLN B CA 1
ATOM 2495 C C . GLN B 1 13 ? 17.375 2.875 0.463 1 96.62 13 GLN B C 1
ATOM 2497 O O . GLN B 1 13 ? 17.047 2.123 1.385 1 96.62 13 GLN B O 1
ATOM 2502 N N . ALA B 1 14 ? 16.781 2.941 -0.703 1 96.06 14 ALA B N 1
ATOM 2503 C CA . ALA B 1 14 ? 15.539 2.199 -0.938 1 96.06 14 ALA B CA 1
ATOM 2504 C C . ALA B 1 14 ? 15.75 0.704 -0.715 1 96.06 14 ALA B C 1
ATOM 2506 O O . ALA B 1 14 ? 14.867 0.019 -0.194 1 96.06 14 ALA B O 1
ATOM 2507 N N . GLN B 1 15 ? 16.875 0.207 -1.04 1 93.75 15 GLN B N 1
ATOM 2508 C CA . GLN B 1 15 ? 17.156 -1.222 -0.938 1 93.75 15 GLN B CA 1
ATOM 2509 C C . GLN B 1 15 ? 17.141 -1.684 0.516 1 93.75 15 GLN B C 1
ATOM 2511 O O . GLN B 1 15 ? 16.906 -2.861 0.796 1 93.75 15 GLN B O 1
ATOM 2516 N N . GLU B 1 16 ? 17.344 -0.743 1.424 1 95.81 16 GLU B N 1
ATOM 2517 C CA . GLU B 1 16 ? 17.391 -1.061 2.848 1 95.81 16 GLU B CA 1
ATOM 2518 C C . GLU B 1 16 ? 15.992 -1 3.467 1 95.81 16 GLU B C 1
ATOM 2520 O O . GLU B 1 16 ? 15.805 -1.396 4.617 1 95.81 16 GLU B O 1
ATOM 2525 N N . TRP B 1 17 ? 15.102 -0.526 2.664 1 96.31 17 TRP B N 1
ATOM 2526 C CA . TRP B 1 17 ? 13.773 -0.273 3.225 1 96.31 17 TRP B CA 1
ATOM 2527 C C . TRP B 1 17 ? 12.688 -0.885 2.348 1 96.31 17 TRP B C 1
ATOM 2529 O O . TRP B 1 17 ? 11.695 -0.223 2.021 1 96.31 17 TRP B O 1
ATOM 2539 N N . GLY B 1 18 ? 13 -2.184 2.006 1 94.44 18 GLY B N 1
ATOM 2540 C CA . GLY B 1 18 ? 11.961 -2.955 1.342 1 94.44 18 GLY B CA 1
ATOM 2541 C C . GLY B 1 18 ? 10.812 -3.33 2.262 1 94.44 18 GLY B C 1
ATOM 2542 O O . GLY B 1 18 ? 10.695 -2.795 3.365 1 94.44 18 GLY B O 1
ATOM 2543 N N . LEU B 1 19 ? 9.984 -4.176 1.878 1 96.19 19 LEU B N 1
ATOM 2544 C CA . LEU B 1 19 ? 8.734 -4.492 2.559 1 96.19 19 LEU B CA 1
ATOM 2545 C C . LEU B 1 19 ? 9 -5.152 3.906 1 96.19 19 LEU B C 1
ATOM 2547 O O . LEU B 1 19 ? 8.352 -4.828 4.902 1 96.19 19 LEU B O 1
ATOM 2551 N N . ASP B 1 20 ? 10.008 -6.02 3.979 1 93.12 20 ASP B N 1
ATOM 2552 C CA . ASP B 1 20 ? 10.273 -6.734 5.223 1 93.12 20 ASP B CA 1
ATOM 2553 C C . ASP B 1 20 ? 10.883 -5.805 6.27 1 93.12 20 ASP B C 1
ATOM 2555 O O . ASP B 1 20 ? 10.5 -5.844 7.438 1 93.12 20 ASP B O 1
ATOM 2559 N N . GLU B 1 21 ? 11.828 -5.012 5.809 1 95.31 21 GLU B N 1
ATOM 2560 C CA . GLU B 1 21 ? 12.477 -4.078 6.723 1 95.31 21 GLU B CA 1
ATOM 2561 C C . GLU B 1 21 ? 11.492 -3.037 7.242 1 95.31 21 GLU B C 1
ATOM 2563 O O . GLU B 1 21 ? 11.508 -2.691 8.43 1 95.31 21 GLU B O 1
ATOM 2568 N N . TRP B 1 22 ? 10.672 -2.584 6.328 1 96.94 22 TRP B N 1
ATOM 2569 C CA . TRP B 1 22 ? 9.617 -1.649 6.711 1 96.94 22 TRP B CA 1
ATOM 2570 C C . TRP B 1 22 ? 8.68 -2.273 7.738 1 96.94 22 TRP B C 1
ATOM 2572 O O . TRP B 1 22 ? 8.359 -1.655 8.758 1 96.94 22 TRP B O 1
ATOM 2582 N N . PHE B 1 23 ? 8.25 -3.477 7.484 1 95.12 23 PHE B N 1
ATOM 2583 C CA . PHE B 1 23 ? 7.316 -4.164 8.367 1 95.12 23 PHE B CA 1
ATOM 2584 C C . PHE B 1 23 ? 7.918 -4.344 9.758 1 95.12 23 PHE B C 1
ATOM 2586 O O . PHE B 1 23 ? 7.25 -4.098 10.766 1 95.12 23 PHE B O 1
ATOM 2593 N N . ALA B 1 24 ? 9.156 -4.738 9.789 1 94.06 24 ALA B N 1
ATOM 2594 C CA . ALA B 1 24 ? 9.844 -4.906 11.062 1 94.06 24 ALA B CA 1
ATOM 2595 C C . ALA B 1 24 ? 9.906 -3.592 11.836 1 94.06 24 ALA B C 1
ATOM 2597 O O . ALA B 1 24 ? 9.695 -3.568 13.047 1 94.06 24 ALA B O 1
ATOM 2598 N N . GLU B 1 25 ? 10.148 -2.541 11.148 1 94.62 25 GLU B N 1
ATOM 2599 C CA . GLU B 1 25 ? 10.203 -1.227 11.781 1 94.62 25 GLU B CA 1
ATOM 2600 C C . GLU B 1 25 ? 8.828 -0.812 12.305 1 94.62 25 GLU B C 1
ATOM 2602 O O . GLU B 1 25 ? 8.727 -0.228 13.391 1 94.62 25 GLU B O 1
ATOM 2607 N N . GLN B 1 26 ? 7.785 -1.12 11.539 1 94.56 26 GLN B N 1
ATOM 2608 C CA . GLN B 1 26 ? 6.438 -0.733 11.945 1 94.56 26 GLN B CA 1
ATOM 2609 C C . GLN B 1 26 ? 6 -1.496 13.195 1 94.56 26 GLN B C 1
ATOM 2611 O O . GLN B 1 26 ? 5.27 -0.961 14.031 1 94.56 26 GLN B O 1
ATOM 2616 N N . ILE B 1 27 ? 6.465 -2.721 13.336 1 93 27 ILE B N 1
ATOM 2617 C CA . ILE B 1 27 ? 6.191 -3.477 14.555 1 93 27 ILE B CA 1
ATOM 2618 C C . ILE B 1 27 ? 6.793 -2.754 15.758 1 93 27 ILE B C 1
ATOM 2620 O O . ILE B 1 27 ? 6.141 -2.611 16.797 1 93 27 ILE B O 1
ATOM 2624 N N . LYS B 1 28 ? 7.973 -2.232 15.602 1 90.31 28 LYS B N 1
ATOM 2625 C CA . LYS B 1 28 ? 8.633 -1.496 16.672 1 90.31 28 LYS B CA 1
ATOM 2626 C C . LYS B 1 28 ? 7.883 -0.208 17 1 90.31 28 LYS B C 1
ATOM 2628 O O . LYS B 1 28 ? 7.73 0.149 18.172 1 90.31 28 LYS B O 1
ATOM 2633 N N . VAL B 1 29 ? 7.391 0.463 15.969 1 87.94 29 VAL B N 1
ATOM 2634 C CA . VAL B 1 29 ? 6.648 1.706 16.156 1 87.94 29 VAL B CA 1
ATOM 2635 C C . VAL B 1 29 ? 5.359 1.433 16.922 1 87.94 29 VAL B C 1
ATOM 2637 O O . VAL B 1 29 ? 5.008 2.178 17.844 1 87.94 29 VAL B O 1
ATOM 2640 N N . GLU B 1 30 ? 4.711 0.33 16.594 1 86.38 30 GLU B N 1
ATOM 2641 C CA . GLU B 1 30 ? 3.461 -0.027 17.25 1 86.38 30 GLU B CA 1
ATOM 2642 C C . GLU B 1 30 ? 3.699 -0.441 18.703 1 86.38 30 GLU B C 1
ATOM 2644 O O . GLU B 1 30 ? 2.863 -0.183 19.562 1 86.38 30 GLU B O 1
ATOM 2649 N N . GLN B 1 31 ? 4.797 -1.062 18.891 1 84.69 31 GLN B N 1
ATOM 2650 C CA . GLN B 1 31 ? 5.125 -1.516 20.234 1 84.69 31 GLN B CA 1
ATOM 2651 C C . GLN B 1 31 ? 5.453 -0.337 21.156 1 84.69 31 GLN B C 1
ATOM 2653 O O . GLN B 1 31 ? 5.277 -0.422 22.375 1 84.69 31 GLN B O 1
ATOM 2658 N N . ARG B 1 32 ? 5.824 0.79 20.578 1 79.69 32 ARG B N 1
ATOM 2659 C CA . ARG B 1 32 ? 6.172 1.979 21.344 1 79.69 32 ARG B CA 1
ATOM 2660 C C . ARG B 1 32 ? 4.949 2.854 21.594 1 79.69 32 ARG B C 1
ATOM 2662 O O . ARG B 1 32 ? 5.02 3.834 22.344 1 79.69 32 ARG B O 1
ATOM 2669 N N . LYS B 1 33 ? 3.883 2.383 21.047 1 80.62 33 LYS B N 1
ATOM 2670 C CA . LYS B 1 33 ? 2.658 3.17 21.172 1 80.62 33 LYS B CA 1
ATOM 2671 C C . LYS B 1 33 ? 2.158 3.186 22.609 1 80.62 33 LYS B C 1
ATOM 2673 O O . LYS B 1 33 ? 2.031 2.133 23.25 1 80.62 33 LYS B O 1
ATOM 2678 N N . LYS B 1 34 ? 1.999 4.367 23.031 1 72.94 34 LYS B N 1
ATOM 2679 C CA . LYS B 1 34 ? 1.374 4.535 24.344 1 72.94 34 LYS B CA 1
ATOM 2680 C C . LYS B 1 34 ? -0.145 4.43 24.25 1 72.94 34 LYS B C 1
ATOM 2682 O O . LYS B 1 34 ? -0.758 5.039 23.359 1 72.94 34 LYS B O 1
ATOM 2687 N N . THR B 1 35 ? -0.759 3.703 25.078 1 68.56 35 THR B N 1
ATOM 2688 C CA . THR B 1 35 ? -2.195 3.471 24.969 1 68.56 35 THR B CA 1
ATOM 2689 C C . THR B 1 35 ? -2.939 4.164 26.109 1 68.56 35 THR B C 1
ATOM 2691 O O . THR B 1 35 ? -4.164 4.285 26.062 1 68.56 35 THR B O 1
ATOM 2694 N N . SER B 1 36 ? -2.242 4.582 27.047 1 72.25 36 SER B N 1
ATOM 2695 C CA . SER B 1 36 ? -2.924 5.227 28.156 1 72.25 36 SER B CA 1
ATOM 2696 C C . SER B 1 36 ? -2.26 6.555 28.516 1 72.25 36 SER B C 1
ATOM 2698 O O . SER B 1 36 ? -1.037 6.625 28.656 1 72.25 36 SER B O 1
ATOM 2700 N N . TYR B 1 37 ? -3.344 7.48 28.422 1 79.94 37 TYR B N 1
ATOM 2701 C CA . TYR B 1 37 ? -2.867 8.82 28.75 1 79.94 37 TYR B CA 1
ATOM 2702 C C . TYR B 1 37 ? -3.566 9.359 29.984 1 79.94 37 TYR B C 1
ATOM 2704 O O . TYR B 1 37 ? -4.512 10.141 29.891 1 79.94 37 TYR B O 1
ATOM 2712 N N . ALA B 1 38 ? -3.215 8.867 31.156 1 76.44 38 ALA B N 1
ATOM 2713 C CA . ALA B 1 38 ? -3.895 9.266 32.375 1 76.44 38 ALA B CA 1
ATOM 2714 C C . ALA B 1 38 ? -3.754 10.766 32.625 1 76.44 38 ALA B C 1
ATOM 2716 O O . ALA B 1 38 ? -4.668 11.406 33.156 1 76.44 38 ALA B O 1
ATOM 2717 N N . ASN B 1 39 ? -2.785 11.383 32.125 1 85.75 39 ASN B N 1
ATOM 2718 C CA . ASN B 1 39 ? -2.514 12.789 32.406 1 85.75 39 ASN B CA 1
ATOM 2719 C C . ASN B 1 39 ? -2.896 13.695 31.25 1 85.75 39 ASN B C 1
ATOM 2721 O O . ASN B 1 39 ? -2.523 14.867 31.219 1 85.75 39 ASN B O 1
ATOM 2725 N N . ASP B 1 40 ? -3.723 13.156 30.359 1 91.94 40 ASP B N 1
ATOM 2726 C CA . ASP B 1 40 ? -4.172 13.961 29.219 1 91.94 40 ASP B CA 1
ATOM 2727 C C . ASP B 1 40 ? -5.301 14.898 29.625 1 91.94 40 ASP B C 1
ATOM 2729 O O . ASP B 1 40 ? -6.355 14.453 30.094 1 91.94 40 ASP B O 1
ATOM 2733 N N . PRO B 1 41 ? -5.129 16.172 29.516 1 92.94 41 PRO B N 1
ATOM 2734 C CA . PRO B 1 41 ? -6.191 17.109 29.906 1 92.94 41 PRO B CA 1
ATOM 2735 C C . PRO B 1 41 ? -7.387 17.047 28.953 1 92.94 41 PRO B C 1
ATOM 2737 O O . PRO B 1 41 ? -8.484 17.5 29.312 1 92.94 41 PRO B O 1
ATOM 2740 N N . LYS B 1 42 ? -7.25 16.594 27.766 1 94.19 42 LYS B N 1
ATOM 2741 C CA . LYS B 1 42 ? -8.297 16.375 26.766 1 94.19 42 LYS B CA 1
ATOM 2742 C C . LYS B 1 42 ? -9.078 17.672 26.516 1 94.19 42 LYS B C 1
ATOM 2744 O O . LYS B 1 42 ? -10.312 17.656 26.484 1 94.19 42 LYS B O 1
ATOM 2749 N N . LEU B 1 43 ? -8.344 18.719 26.328 1 96.19 43 LEU B N 1
ATOM 2750 C CA . LEU B 1 43 ? -8.977 20.031 26.219 1 96.19 43 LEU B CA 1
ATOM 2751 C C . LEU B 1 43 ? -9.664 20.188 24.875 1 96.19 43 LEU B C 1
ATOM 2753 O O . LEU B 1 43 ? -10.508 21.078 24.703 1 96.19 43 LEU B O 1
ATOM 2757 N N . THR B 1 44 ? -9.359 19.328 23.969 1 97.31 44 THR B N 1
ATOM 2758 C CA . THR B 1 44 ? -9.914 19.422 22.625 1 97.31 44 THR B CA 1
ATOM 2759 C C . THR B 1 44 ? -11.172 18.578 22.5 1 97.31 44 THR B C 1
ATOM 2761 O O . THR B 1 44 ? -11.836 18.578 21.453 1 97.31 44 THR B O 1
ATOM 2764 N N . TYR B 1 45 ? -11.484 17.938 23.531 1 95.81 45 TYR B N 1
ATOM 2765 C CA . TYR B 1 45 ? -12.688 17.109 23.531 1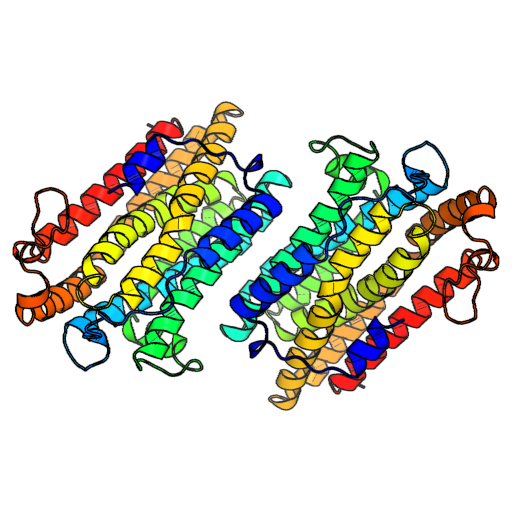 95.81 45 TYR B CA 1
ATOM 2766 C C . TYR B 1 45 ? -13.93 17.953 23.797 1 95.81 45 TYR B C 1
ATOM 2768 O O . TYR B 1 45 ? -15.055 17.516 23.547 1 95.81 45 TYR B O 1
ATOM 2776 N N . LEU B 1 46 ? -13.703 19.203 24.312 1 93.81 46 LEU B N 1
ATOM 2777 C CA . LEU B 1 46 ? -14.797 20.125 24.594 1 93.81 46 LEU B CA 1
ATOM 2778 C C . LEU B 1 46 ? -14.797 21.281 23.609 1 93.81 46 LEU B C 1
ATOM 2780 O O . LEU B 1 46 ? -13.75 21.656 23.078 1 93.81 46 LEU B O 1
ATOM 2784 N N . PRO B 1 47 ? -16 21.859 23.422 1 95.94 47 PRO B N 1
ATOM 2785 C CA . PRO B 1 47 ? -16.047 23.016 22.516 1 95.94 47 PRO B CA 1
ATOM 2786 C C . PRO B 1 47 ? -15.133 24.156 22.969 1 95.94 47 PRO B C 1
ATOM 2788 O O . PRO B 1 47 ? -15.008 24.406 24.156 1 95.94 47 PRO B O 1
ATOM 2791 N N . GLY B 1 48 ? -14.484 24.766 22 1 97.44 48 GLY B N 1
ATOM 2792 C CA . GLY B 1 48 ? -13.578 25.875 22.266 1 97.44 48 GLY B CA 1
ATOM 2793 C C . GLY B 1 48 ? -12.547 26.078 21.172 1 97.44 48 GLY B C 1
ATOM 2794 O O . GLY B 1 48 ? -12.547 25.375 20.172 1 97.44 48 GLY B O 1
ATOM 2795 N N . ASP B 1 49 ? -11.695 27.016 21.391 1 98.44 49 ASP B N 1
ATOM 2796 C CA . ASP B 1 49 ? -10.75 27.453 20.359 1 98.44 49 ASP B CA 1
ATOM 2797 C C . ASP B 1 49 ? -9.695 26.375 20.109 1 98.44 49 ASP B C 1
ATOM 2799 O O . ASP B 1 49 ? -9.289 26.156 18.953 1 98.44 49 ASP B O 1
ATOM 2803 N N . LEU B 1 50 ? -9.234 25.703 21.172 1 98.44 50 LEU B N 1
ATOM 2804 C CA . LEU B 1 50 ? -8.25 24.641 20.953 1 98.44 50 LEU B CA 1
ATOM 2805 C C . LEU B 1 50 ? -8.836 23.531 20.109 1 98.44 50 LEU B C 1
ATOM 2807 O O . LEU B 1 50 ? -8.156 23 19.219 1 98.44 50 LEU B O 1
ATOM 2811 N N . ARG B 1 51 ? -10.031 23.234 20.391 1 98.44 51 ARG B N 1
ATOM 2812 C CA . ARG B 1 51 ? -10.719 22.203 19.609 1 98.44 51 ARG B CA 1
ATOM 2813 C C . ARG B 1 51 ? -10.836 22.625 18.141 1 98.44 51 ARG B C 1
ATOM 2815 O O . ARG B 1 51 ? -10.531 21.844 17.234 1 98.44 51 ARG B O 1
ATOM 2822 N N . GLU B 1 52 ? -11.227 23.844 17.891 1 98.19 52 GLU B N 1
ATOM 2823 C CA . GLU B 1 52 ? -11.367 24.344 16.516 1 98.19 52 GLU B CA 1
ATOM 2824 C C . GLU B 1 52 ? -10.039 24.312 15.773 1 98.19 52 GLU B C 1
ATOM 2826 O O . GLU B 1 52 ? -9.992 23.953 14.594 1 98.19 52 GLU B O 1
ATOM 2831 N N . SER B 1 53 ? -9.039 24.641 16.484 1 98.25 53 SER B N 1
ATOM 2832 C CA . SER B 1 53 ? -7.703 24.609 15.891 1 98.25 53 SER B CA 1
ATOM 2833 C C . SER B 1 53 ? -7.301 23.188 15.5 1 98.25 53 SER B C 1
ATOM 2835 O O . SER B 1 53 ? -6.848 22.953 14.375 1 98.25 53 SER B O 1
ATOM 2837 N N . LEU B 1 54 ? -7.508 22.281 16.406 1 98.31 54 LEU B N 1
ATOM 2838 C CA . LEU B 1 54 ? -7.094 20.891 16.172 1 98.31 54 LEU B CA 1
ATOM 2839 C C . LEU B 1 54 ? -7.883 20.281 15.023 1 98.31 54 LEU B C 1
ATOM 2841 O O . LEU B 1 54 ? -7.316 19.578 14.18 1 98.31 54 LEU B O 1
ATOM 2845 N N . ILE B 1 55 ? -9.164 20.547 15 1 98.19 55 ILE B N 1
ATOM 2846 C CA . ILE B 1 55 ? -10.031 20 13.953 1 98.19 55 ILE B CA 1
ATOM 2847 C C . ILE B 1 55 ? -9.547 20.484 12.586 1 98.19 55 ILE B C 1
ATOM 2849 O O . ILE B 1 55 ? -9.438 19.688 11.648 1 98.19 55 ILE B O 1
ATOM 2853 N N . ARG B 1 56 ? -9.164 21.703 12.477 1 96.62 56 ARG B N 1
ATOM 2854 C CA . ARG B 1 56 ? -8.688 22.25 11.211 1 96.62 56 ARG B CA 1
ATOM 2855 C C . ARG B 1 56 ? -7.336 21.672 10.828 1 96.62 56 ARG B C 1
ATOM 2857 O O . ARG B 1 56 ? -7.105 21.328 9.664 1 96.62 56 ARG B O 1
ATOM 2864 N N . GLU B 1 57 ? -6.523 21.516 11.805 1 96.44 57 GLU B N 1
ATOM 2865 C CA . GLU B 1 57 ? -5.191 20.984 11.547 1 96.44 57 GLU B CA 1
ATOM 2866 C C . GLU B 1 57 ? -5.254 19.516 11.109 1 96.44 57 GLU B C 1
ATOM 2868 O O . GLU B 1 57 ? -4.66 19.141 10.094 1 96.44 57 GLU B O 1
ATOM 2873 N N . LEU B 1 58 ? -5.98 18.734 11.883 1 97.38 58 LEU B N 1
ATOM 2874 C CA . LEU B 1 58 ? -6.016 17.297 11.586 1 97.38 58 LEU B CA 1
ATOM 2875 C C . LEU B 1 58 ? -6.824 17.031 10.32 1 97.38 58 LEU B C 1
ATOM 2877 O O . LEU B 1 58 ? -6.531 16.094 9.578 1 97.38 58 LEU B O 1
ATOM 2881 N N . SER B 1 59 ? -7.812 17.906 10.039 1 97 59 SER B N 1
ATOM 2882 C CA . SER B 1 59 ? -8.531 17.797 8.773 1 97 59 SER B CA 1
ATOM 2883 C C . SER B 1 59 ? -7.602 18.047 7.586 1 97 59 SER B C 1
ATOM 2885 O O . SER B 1 59 ? -7.59 17.266 6.629 1 97 59 SER B O 1
ATOM 2887 N N . PHE B 1 60 ? -6.852 19.062 7.719 1 95.12 60 PHE B N 1
ATOM 2888 C CA . PHE B 1 60 ? -5.902 19.406 6.664 1 95.12 60 PHE B CA 1
ATOM 2889 C C . PHE B 1 60 ? -4.898 18.281 6.457 1 95.12 60 PHE B C 1
ATOM 2891 O O . PHE B 1 60 ? -4.633 17.891 5.32 1 95.12 60 PHE B O 1
ATOM 2898 N N . LYS B 1 61 ? -4.418 17.781 7.508 1 95.44 61 LYS B N 1
ATOM 2899 C CA . LYS B 1 61 ? -3.391 16.75 7.43 1 95.44 61 LYS B CA 1
ATOM 2900 C C . LYS B 1 61 ? -3.961 15.445 6.875 1 95.44 61 LYS B C 1
ATOM 2902 O O . LYS B 1 61 ? -3.332 14.789 6.043 1 95.44 61 LYS B O 1
ATOM 2907 N N . SER B 1 62 ? -5.113 15.086 7.352 1 96.56 62 SER B N 1
ATOM 2908 C CA . SER B 1 62 ? -5.734 13.844 6.887 1 96.56 62 SER B CA 1
ATOM 2909 C C . SER B 1 62 ? -6.008 13.891 5.387 1 96.56 62 SER B C 1
ATOM 2911 O O . SER B 1 62 ? -5.664 12.961 4.66 1 96.56 62 SER B O 1
ATOM 2913 N N . ILE B 1 63 ? -6.531 14.977 4.945 1 95.31 63 ILE B N 1
ATOM 2914 C CA . ILE B 1 63 ? -6.84 15.141 3.531 1 95.31 63 ILE B CA 1
ATOM 2915 C C . ILE B 1 63 ? -5.547 15.156 2.721 1 95.31 63 ILE B C 1
ATOM 2917 O O . ILE B 1 63 ? -5.461 14.539 1.659 1 95.31 63 ILE B O 1
ATOM 2921 N N . SER B 1 64 ? -4.559 15.836 3.242 1 94 64 SER B N 1
ATOM 2922 C CA . SER B 1 64 ? -3.277 15.922 2.545 1 94 64 SER B CA 1
ATOM 2923 C C . SER B 1 64 ? -2.625 14.555 2.414 1 94 64 SER B C 1
ATOM 2925 O O . SER B 1 64 ? -2.121 14.195 1.346 1 94 64 SER B O 1
ATOM 2927 N N . GLU B 1 65 ? -2.656 13.82 3.504 1 96.25 65 GLU B N 1
ATOM 2928 C CA . GLU B 1 65 ? -2.072 12.484 3.479 1 96.25 65 GLU B CA 1
ATOM 2929 C C . GLU B 1 65 ? -2.828 11.57 2.521 1 96.25 65 GLU B C 1
ATOM 2931 O O . GLU B 1 65 ? -2.225 10.734 1.845 1 96.25 65 GLU B O 1
ATOM 2936 N N . TYR B 1 66 ? -4.102 11.695 2.561 1 96.06 66 TYR B N 1
ATOM 2937 C CA . TYR B 1 66 ? -4.926 10.922 1.645 1 96.06 66 TYR B CA 1
ATOM 2938 C C . TYR B 1 66 ? -4.562 11.211 0.195 1 96.06 66 TYR B C 1
ATOM 2940 O O . TYR B 1 66 ? -4.367 10.297 -0.603 1 96.06 66 TYR B O 1
ATOM 2948 N N . GLU B 1 67 ? -4.418 12.438 -0.124 1 94.5 67 GLU B N 1
ATOM 2949 C CA . GLU B 1 67 ? -4.078 12.836 -1.486 1 94.5 67 GLU B CA 1
ATOM 2950 C C . GLU B 1 67 ? -2.643 12.445 -1.832 1 94.5 67 GLU B C 1
ATOM 2952 O O . GLU B 1 67 ? -2.348 12.102 -2.979 1 94.5 67 GLU B O 1
ATOM 2957 N N . ALA B 1 68 ? -1.799 12.57 -0.843 1 95.56 68 ALA B N 1
ATOM 2958 C CA . ALA B 1 68 ? -0.435 12.086 -1.053 1 95.56 68 ALA B CA 1
ATOM 2959 C C . ALA B 1 68 ? -0.423 10.594 -1.374 1 95.56 68 ALA B C 1
ATOM 2961 O O . ALA B 1 68 ? 0.355 10.141 -2.217 1 95.56 68 ALA B O 1
ATOM 2962 N N . THR B 1 69 ? -1.238 9.844 -0.688 1 97.5 69 THR B N 1
ATOM 2963 C CA . THR B 1 69 ? -1.354 8.414 -0.965 1 97.5 69 THR B CA 1
ATOM 2964 C C . THR B 1 69 ? -1.769 8.18 -2.414 1 97.5 69 THR B C 1
ATOM 2966 O O . THR B 1 69 ? -1.173 7.355 -3.109 1 97.5 69 THR B O 1
ATOM 2969 N N . LYS B 1 70 ? -2.697 8.898 -2.842 1 96.19 70 LYS B N 1
ATOM 2970 C CA . LYS B 1 70 ? -3.176 8.758 -4.215 1 96.19 70 LYS B CA 1
ATOM 2971 C C . LYS B 1 70 ? -2.076 9.094 -5.219 1 96.19 70 LYS B C 1
ATOM 2973 O O . LYS B 1 70 ? -1.94 8.422 -6.242 1 96.19 70 LYS B O 1
ATOM 2978 N N . ALA B 1 71 ? -1.381 10.125 -4.91 1 96.44 71 ALA B N 1
ATOM 2979 C CA . ALA B 1 71 ? -0.259 10.477 -5.773 1 96.44 71 ALA B CA 1
ATOM 2980 C C . ALA B 1 71 ? 0.771 9.352 -5.824 1 96.44 71 ALA B C 1
ATOM 2982 O O . ALA B 1 71 ? 1.3 9.031 -6.891 1 96.44 71 ALA B O 1
ATOM 2983 N N . LEU B 1 72 ? 1 8.805 -4.715 1 98 72 LEU B N 1
ATOM 2984 C CA . LEU B 1 72 ? 1.99 7.738 -4.613 1 98 72 LEU B CA 1
ATOM 2985 C C . LEU B 1 72 ? 1.531 6.492 -5.363 1 98 72 LEU B C 1
ATOM 2987 O O . LEU B 1 72 ? 2.354 5.754 -5.91 1 98 72 LEU B O 1
ATOM 2991 N N . LEU B 1 73 ? 0.2 6.27 -5.387 1 98.06 73 LEU B N 1
ATOM 2992 C CA . LEU B 1 73 ? -0.32 5.168 -6.191 1 98.06 73 LEU B CA 1
ATOM 2993 C C . LEU B 1 73 ? 0.115 5.305 -7.648 1 98.06 73 LEU B C 1
ATOM 2995 O O . LEU B 1 73 ? 0.56 4.328 -8.258 1 98.06 73 LEU B O 1
ATOM 2999 N N . LEU B 1 74 ? 0.079 6.477 -8.148 1 96.44 74 LEU B N 1
ATOM 3000 C CA . LEU B 1 74 ? 0.465 6.746 -9.531 1 96.44 74 LEU B CA 1
ATOM 3001 C C . LEU B 1 74 ? 1.979 6.66 -9.695 1 96.44 74 LEU B C 1
ATOM 3003 O O . LEU B 1 74 ? 2.467 6.121 -10.695 1 96.44 74 LEU B O 1
ATOM 3007 N N . LEU B 1 75 ? 2.637 7.129 -8.734 1 97.88 75 LEU B N 1
ATOM 3008 C CA . LEU B 1 75 ? 4.094 7.16 -8.812 1 97.88 75 LEU B CA 1
ATOM 3009 C C . LEU B 1 75 ? 4.672 5.75 -8.773 1 97.88 75 LEU B C 1
ATOM 3011 O O . LEU B 1 75 ? 5.625 5.445 -9.5 1 97.88 75 LEU B O 1
ATOM 3015 N N . ALA B 1 76 ? 4.113 4.926 -7.918 1 97.94 76 ALA B N 1
ATOM 3016 C CA . ALA B 1 76 ? 4.605 3.559 -7.766 1 97.94 76 ALA B CA 1
ATOM 3017 C C . ALA B 1 76 ? 4.543 2.797 -9.086 1 97.94 76 ALA B C 1
ATOM 3019 O O . ALA B 1 76 ? 5.422 1.986 -9.383 1 97.94 76 ALA B O 1
ATOM 3020 N N . ASP B 1 77 ? 3.547 3.072 -9.844 1 94.88 77 ASP B N 1
ATOM 3021 C CA . ASP B 1 77 ? 3.387 2.426 -11.141 1 94.88 77 ASP B CA 1
ATOM 3022 C C . ASP B 1 77 ? 4.531 2.793 -12.086 1 94.88 77 ASP B C 1
ATOM 3024 O O . ASP B 1 77 ? 4.785 2.092 -13.062 1 94.88 77 ASP B O 1
ATOM 3028 N N . LYS B 1 78 ? 5.254 3.842 -11.812 1 96.38 78 LYS B N 1
ATOM 3029 C CA . LYS B 1 78 ? 6.312 4.34 -12.688 1 96.38 78 LYS B CA 1
ATOM 3030 C C . LYS B 1 78 ? 7.688 3.924 -12.172 1 96.38 78 LYS B C 1
ATOM 3032 O O . LYS B 1 78 ? 8.711 4.238 -12.789 1 96.38 78 LYS B O 1
ATOM 3037 N N . ALA B 1 79 ? 7.73 3.221 -11.078 1 96.75 79 ALA B N 1
ATOM 3038 C CA . ALA B 1 79 ? 9.016 2.814 -10.516 1 96.75 79 ALA B CA 1
ATOM 3039 C C . ALA B 1 79 ? 9.836 2.02 -11.531 1 96.75 79 ALA B C 1
ATOM 3041 O O . ALA B 1 79 ? 9.305 1.147 -12.219 1 96.75 79 ALA B O 1
ATOM 3042 N N . PRO B 1 80 ? 11.125 2.287 -11.609 1 94.31 80 PRO B N 1
ATOM 3043 C CA . PRO B 1 80 ? 11.945 1.703 -12.672 1 94.31 80 PRO B CA 1
ATOM 3044 C C . PRO B 1 80 ? 12.352 0.259 -12.383 1 94.31 80 PRO B C 1
ATOM 3046 O O . PRO B 1 80 ? 12.797 -0.456 -13.281 1 94.31 80 PRO B O 1
ATOM 3049 N N . ASP B 1 81 ? 12.32 -0.163 -11.133 1 93.25 81 ASP B N 1
ATOM 3050 C CA . ASP B 1 81 ? 12.719 -1.505 -10.727 1 93.25 81 ASP B CA 1
ATOM 3051 C C . ASP B 1 81 ? 12 -1.929 -9.453 1 93.25 81 ASP B C 1
ATOM 3053 O O . ASP B 1 81 ? 11.25 -1.144 -8.859 1 93.25 81 ASP B O 1
ATOM 3057 N N . ASN B 1 82 ? 12.242 -3.086 -9.031 1 93.75 82 ASN B N 1
ATOM 3058 C CA . ASN B 1 82 ? 11.531 -3.656 -7.891 1 93.75 82 ASN B CA 1
ATOM 3059 C C . ASN B 1 82 ? 11.953 -2.998 -6.582 1 93.75 82 ASN B C 1
ATOM 3061 O O . ASN B 1 82 ? 11.156 -2.906 -5.641 1 93.75 82 ASN B O 1
ATOM 3065 N N . ILE B 1 83 ? 13.156 -2.578 -6.512 1 94.56 83 ILE B N 1
ATOM 3066 C CA . ILE B 1 83 ? 13.648 -1.945 -5.293 1 94.56 83 ILE B CA 1
ATOM 3067 C C . ILE B 1 83 ? 12.859 -0.668 -5.02 1 94.56 83 ILE B C 1
ATOM 3069 O O . ILE B 1 83 ? 12.328 -0.482 -3.922 1 94.56 83 ILE B O 1
ATOM 3073 N N . ASN B 1 84 ? 12.727 0.159 -6.062 1 96.88 84 ASN B N 1
ATOM 3074 C CA . ASN B 1 84 ? 11.945 1.383 -5.949 1 96.88 84 ASN B CA 1
ATOM 3075 C C . ASN B 1 84 ? 10.461 1.081 -5.727 1 96.88 84 ASN B C 1
ATOM 3077 O O . ASN B 1 84 ? 9.812 1.729 -4.906 1 96.88 84 ASN B O 1
ATOM 3081 N N . PHE B 1 85 ? 10.023 0.092 -6.422 1 97.75 85 PHE B N 1
ATOM 3082 C CA . PHE B 1 85 ? 8.617 -0.276 -6.332 1 97.75 85 PHE B CA 1
ATOM 3083 C C . PHE B 1 85 ? 8.258 -0.723 -4.918 1 97.75 85 PHE B C 1
ATOM 3085 O O . PHE B 1 85 ? 7.277 -0.256 -4.34 1 97.75 85 PHE B O 1
ATOM 3092 N N . ASP B 1 86 ? 9.094 -1.612 -4.379 1 97.12 86 ASP B N 1
ATOM 3093 C CA . ASP B 1 86 ? 8.859 -2.109 -3.025 1 97.12 86 ASP B CA 1
ATOM 3094 C C . ASP B 1 86 ? 8.883 -0.97 -2.01 1 97.12 86 ASP B C 1
ATOM 3096 O O . ASP B 1 86 ? 8.047 -0.924 -1.102 1 97.12 86 ASP B O 1
ATOM 3100 N N . TYR B 1 87 ? 9.781 -0.064 -2.189 1 98.25 87 TYR B N 1
ATOM 3101 C CA . TYR B 1 87 ? 9.836 1.066 -1.27 1 98.25 87 TYR B CA 1
ATOM 3102 C C . TYR B 1 87 ? 8.578 1.915 -1.376 1 98.25 87 TYR B C 1
ATOM 3104 O O . TYR B 1 87 ? 8.023 2.344 -0.362 1 98.25 87 TYR B O 1
ATOM 3112 N N . MET B 1 88 ? 8.133 2.189 -2.605 1 98.56 88 MET B N 1
ATOM 3113 C CA . MET B 1 88 ? 6.961 3.035 -2.801 1 98.56 88 MET B CA 1
ATOM 3114 C C . MET B 1 88 ? 5.73 2.42 -2.143 1 98.56 88 MET B C 1
ATOM 3116 O O . MET B 1 88 ? 4.883 3.139 -1.609 1 98.56 88 MET B O 1
ATOM 3120 N N . LEU B 1 89 ? 5.684 1.135 -2.141 1 98.56 89 LEU B N 1
ATOM 3121 C CA . LEU B 1 89 ? 4.555 0.472 -1.495 1 98.56 89 LEU B CA 1
ATOM 3122 C C . LEU B 1 89 ? 4.543 0.758 0.003 1 98.56 89 LEU B C 1
ATOM 3124 O O . LEU B 1 89 ? 3.475 0.922 0.598 1 98.56 89 LEU B O 1
ATOM 3128 N N . THR B 1 90 ? 5.719 0.818 0.596 1 98.25 90 THR B N 1
ATOM 3129 C CA . THR B 1 90 ? 5.785 1.115 2.021 1 98.25 90 THR B CA 1
ATOM 3130 C C . THR B 1 90 ? 5.301 2.535 2.303 1 98.25 90 THR B C 1
ATOM 3132 O O . THR B 1 90 ? 4.566 2.768 3.264 1 98.25 90 THR B O 1
ATOM 3135 N N . GLN B 1 91 ? 5.703 3.459 1.451 1 98.06 91 GLN B N 1
ATOM 3136 C CA . GLN B 1 91 ? 5.305 4.844 1.663 1 98.06 91 GLN B CA 1
ATOM 3137 C C . GLN B 1 91 ? 3.812 5.035 1.4 1 98.06 91 GLN B C 1
ATOM 3139 O O . GLN B 1 91 ? 3.16 5.852 2.057 1 98.06 91 GLN B O 1
ATOM 3144 N N . ILE B 1 92 ? 3.273 4.312 0.414 1 98.31 92 ILE B N 1
ATOM 3145 C CA . ILE B 1 92 ? 1.836 4.316 0.172 1 98.31 92 ILE B CA 1
ATOM 3146 C C . ILE B 1 92 ? 1.097 3.908 1.444 1 98.31 92 ILE B C 1
ATOM 3148 O O . ILE B 1 92 ? 0.167 4.594 1.877 1 98.31 92 ILE B O 1
ATOM 3152 N N . PHE B 1 93 ? 1.56 2.891 2.066 1 97.88 93 PHE B N 1
ATOM 3153 C CA . PHE B 1 93 ? 0.908 2.387 3.27 1 97.88 93 PHE B CA 1
ATOM 3154 C C . PHE B 1 93 ? 1.045 3.381 4.418 1 97.88 93 PHE B C 1
ATOM 3156 O O . PHE B 1 93 ? 0.089 3.613 5.16 1 97.88 93 PHE B O 1
ATOM 3163 N N . ASP B 1 94 ? 2.209 3.949 4.516 1 97.19 94 ASP B N 1
ATOM 3164 C CA . ASP B 1 94 ? 2.441 4.934 5.566 1 97.19 94 ASP B CA 1
ATOM 3165 C C . ASP B 1 94 ? 1.473 6.105 5.449 1 97.19 94 ASP B C 1
ATOM 3167 O O . ASP B 1 94 ? 0.817 6.477 6.426 1 97.19 94 ASP B O 1
ATOM 3171 N N . GLU B 1 95 ? 1.385 6.637 4.27 1 97.62 95 GLU B N 1
ATOM 3172 C CA . GLU B 1 95 ? 0.538 7.809 4.082 1 97.62 95 GLU B CA 1
ATOM 3173 C C . GLU B 1 95 ? -0.934 7.469 4.297 1 97.62 95 GLU B C 1
ATOM 3175 O O . GLU B 1 95 ? -1.693 8.281 4.832 1 97.62 95 GLU B O 1
ATOM 3180 N N . GLY B 1 96 ? -1.29 6.324 3.83 1 97.25 96 GLY B N 1
ATOM 3181 C CA . GLY B 1 96 ? -2.643 5.879 4.129 1 97.25 96 GLY B CA 1
ATOM 3182 C C . GLY B 1 96 ? -2.922 5.777 5.617 1 97.25 96 GLY B C 1
ATOM 3183 O O . GLY B 1 96 ? -3.98 6.207 6.082 1 97.25 96 GLY B O 1
ATOM 3184 N N . ARG B 1 97 ? -1.997 5.234 6.312 1 96.75 97 ARG B N 1
ATOM 3185 C CA . ARG B 1 97 ? -2.133 5.098 7.758 1 96.75 97 ARG B CA 1
ATOM 3186 C C . ARG B 1 97 ? -2.18 6.461 8.438 1 96.75 97 ARG B C 1
ATOM 3188 O O . ARG B 1 97 ? -2.947 6.664 9.383 1 96.75 97 ARG B O 1
ATOM 3195 N N . HIS B 1 98 ? -1.319 7.383 7.945 1 96.88 98 HIS B N 1
ATOM 3196 C CA . HIS B 1 98 ? -1.336 8.734 8.492 1 96.88 98 HIS B CA 1
ATOM 3197 C C . HIS B 1 98 ? -2.709 9.375 8.336 1 96.88 98 HIS B C 1
ATOM 3199 O O . HIS B 1 98 ? -3.262 9.914 9.297 1 96.88 98 HIS B O 1
ATOM 3205 N N . ALA B 1 99 ? -3.23 9.258 7.168 1 97.19 99 ALA B N 1
ATOM 3206 C CA . ALA B 1 99 ? -4.551 9.828 6.898 1 97.19 99 ALA B CA 1
ATOM 3207 C C . ALA B 1 99 ? -5.602 9.242 7.84 1 97.19 99 ALA B C 1
ATOM 3209 O O . ALA B 1 99 ? -6.414 9.969 8.406 1 97.19 99 ALA B O 1
ATOM 3210 N N . LYS B 1 100 ? -5.551 7.973 8.023 1 96.75 100 LYS B N 1
ATOM 3211 C CA . LYS B 1 100 ? -6.492 7.262 8.883 1 96.75 100 LYS B CA 1
ATOM 3212 C C . LYS B 1 100 ? -6.344 7.699 10.336 1 96.75 100 LYS B C 1
ATOM 3214 O O . LYS B 1 100 ? -7.34 7.926 11.023 1 96.75 100 LYS B O 1
ATOM 3219 N N . LEU B 1 101 ? -5.113 7.805 10.789 1 95.5 101 LEU B N 1
ATOM 3220 C CA . LEU B 1 101 ? -4.848 8.164 12.18 1 95.5 101 LEU B CA 1
ATOM 3221 C C . LEU B 1 101 ? -5.441 9.531 12.516 1 95.5 101 LEU B C 1
ATOM 3223 O O . LEU B 1 101 ? -6.082 9.695 13.555 1 95.5 101 LEU B O 1
ATOM 3227 N N . PHE B 1 102 ? -5.27 10.453 11.617 1 97.62 102 PHE B N 1
ATOM 3228 C CA . PHE B 1 102 ? -5.773 11.797 11.852 1 97.62 102 PHE B CA 1
ATOM 3229 C C . PHE B 1 102 ? -7.297 11.82 11.805 1 97.62 102 PHE B C 1
ATOM 3231 O O . PHE B 1 102 ? -7.941 12.43 12.656 1 97.62 102 PHE B O 1
ATOM 3238 N N . ARG B 1 103 ? -7.832 11.141 10.891 1 97.25 103 ARG B N 1
ATOM 3239 C CA . ARG B 1 103 ? -9.281 11.055 10.773 1 97.25 103 ARG B CA 1
ATOM 3240 C C . ARG B 1 103 ? -9.898 10.398 12.008 1 97.25 103 ARG B C 1
ATOM 3242 O O . ARG B 1 103 ? -10.93 10.852 12.508 1 97.25 103 ARG B O 1
ATOM 3249 N N . GLU B 1 104 ? -9.281 9.43 12.477 1 96.12 104 GLU B N 1
ATOM 3250 C CA . GLU B 1 104 ? -9.812 8.695 13.625 1 96.12 104 GLU B CA 1
ATOM 3251 C C . GLU B 1 104 ? -9.758 9.539 14.891 1 96.12 104 GLU B C 1
ATOM 3253 O O . GLU B 1 104 ? -10.641 9.422 15.75 1 96.12 104 GLU B O 1
ATOM 3258 N N . HIS B 1 105 ? -8.734 10.312 14.984 1 97.31 105 HIS B N 1
ATOM 3259 C CA . HIS B 1 105 ? -8.695 11.188 16.156 1 97.31 105 HIS B CA 1
ATOM 3260 C C . HIS B 1 105 ? -9.844 12.188 16.125 1 97.31 105 HIS B C 1
ATOM 3262 O O . HIS B 1 105 ? -10.414 12.508 17.172 1 97.31 105 HIS B O 1
ATOM 3268 N N . LEU B 1 106 ? -10.203 12.648 14.953 1 98.25 106 LEU B N 1
ATOM 3269 C CA . LEU B 1 106 ? -11.328 13.562 14.82 1 98.25 106 LEU B CA 1
ATOM 3270 C C . LEU B 1 106 ? -12.633 12.875 15.219 1 98.25 106 LEU B C 1
ATOM 3272 O O . LEU B 1 106 ? -13.5 13.5 15.836 1 98.25 106 LEU B O 1
ATOM 3276 N N . VAL B 1 107 ? -12.734 11.664 14.898 1 97.38 107 VAL B N 1
ATOM 3277 C CA . VAL B 1 107 ? -13.898 10.883 15.312 1 97.38 107 VAL B CA 1
ATOM 3278 C C . VAL B 1 107 ? -13.883 10.711 16.828 1 97.38 107 VAL B C 1
ATOM 3280 O O . VAL B 1 107 ? -14.914 10.867 17.484 1 97.38 107 VAL B O 1
ATOM 3283 N N . LYS B 1 108 ? -12.773 10.461 17.375 1 95.69 108 LYS B N 1
ATOM 3284 C CA . LYS B 1 108 ? -12.609 10.211 18.797 1 95.69 108 LYS B CA 1
ATOM 3285 C C . LYS B 1 108 ? -13.031 11.422 19.625 1 95.69 108 LYS B C 1
ATOM 3287 O O . LYS B 1 108 ? -13.656 11.281 20.672 1 95.69 108 LYS B O 1
ATOM 3292 N N . ILE B 1 109 ? -12.742 12.602 19.094 1 97.19 109 ILE B N 1
ATOM 3293 C CA . ILE B 1 109 ? -13.055 13.789 19.891 1 97.19 109 ILE B CA 1
ATOM 3294 C C . ILE B 1 109 ? -14.477 14.258 19.578 1 97.19 109 ILE B C 1
ATOM 3296 O O . ILE B 1 109 ? -14.914 15.297 20.078 1 97.19 109 ILE B O 1
ATOM 3300 N N . GLY B 1 110 ? -15.172 13.516 18.688 1 96.56 110 GLY B N 1
ATOM 3301 C CA . GLY B 1 110 ? -16.594 13.758 18.484 1 96.56 110 GLY B CA 1
ATOM 3302 C C . GLY B 1 110 ? -16.859 14.734 17.359 1 96.56 110 GLY B C 1
ATOM 3303 O O . GLY B 1 110 ? -17.969 15.258 17.234 1 96.56 110 GLY B O 1
ATOM 3304 N N . PHE B 1 111 ? -15.906 14.977 16.531 1 97.56 111 PHE B N 1
ATOM 3305 C CA . PHE B 1 111 ? -16.094 15.883 15.398 1 97.56 111 PHE B CA 1
ATOM 3306 C C . PHE B 1 111 ? -17.109 15.328 14.414 1 97.56 111 PHE B C 1
ATOM 3308 O O . PHE B 1 111 ? -17.969 16.062 13.914 1 97.56 111 PHE B O 1
ATOM 3315 N N . ALA B 1 112 ? -17 14.07 14.156 1 96.12 112 ALA B N 1
ATOM 3316 C CA . ALA B 1 112 ? -17.891 13.398 13.219 1 96.12 112 ALA B CA 1
ATOM 3317 C C . ALA B 1 112 ? -17.891 11.891 13.453 1 96.12 112 ALA B C 1
ATOM 3319 O O . ALA B 1 112 ? -17.031 11.367 14.18 1 96.12 112 ALA B O 1
ATOM 3320 N N . ASP B 1 113 ? -18.953 11.297 12.844 1 94 113 ASP B N 1
ATOM 3321 C CA . ASP B 1 113 ? -18.938 9.836 12.789 1 94 113 ASP B CA 1
ATOM 3322 C C . ASP B 1 113 ? -18.016 9.336 11.68 1 94 113 ASP B C 1
ATOM 3324 O O . ASP B 1 113 ? -17.703 10.07 10.742 1 94 113 ASP B O 1
ATOM 3328 N N . ILE B 1 114 ? -17.641 8.094 11.828 1 88.5 114 ILE B N 1
ATOM 3329 C CA . ILE B 1 114 ? -16.656 7.5 10.93 1 88.5 114 ILE B CA 1
ATOM 3330 C C . ILE B 1 114 ? -17.188 7.5 9.5 1 88.5 114 ILE B C 1
ATOM 3332 O O . ILE B 1 114 ? -16.422 7.613 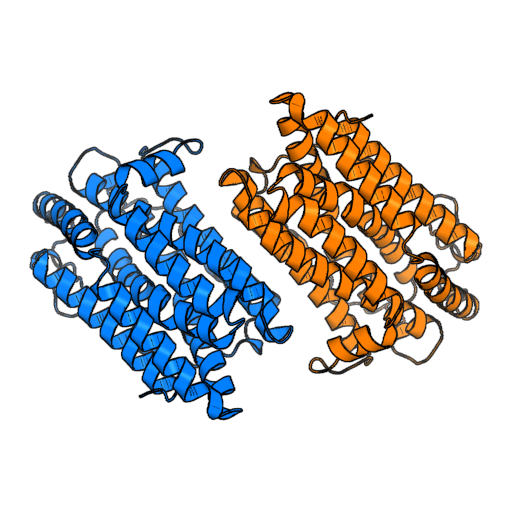8.547 1 88.5 114 ILE B O 1
ATOM 3336 N N . ASN B 1 115 ? -18.453 7.473 9.391 1 87.62 115 ASN B N 1
ATOM 3337 C CA . ASN B 1 115 ? -19.047 7.379 8.062 1 87.62 115 ASN B CA 1
ATOM 3338 C C . ASN B 1 115 ? -19.172 8.75 7.402 1 87.62 115 ASN B C 1
ATOM 3340 O O . ASN B 1 115 ? -19.375 8.844 6.191 1 87.62 115 ASN B O 1
ATOM 3344 N N . ASN B 1 116 ? -18.953 9.805 8.172 1 93.94 116 ASN B N 1
ATOM 3345 C CA . ASN B 1 116 ? -19.203 11.133 7.633 1 93.94 116 ASN B CA 1
ATOM 3346 C C . ASN B 1 116 ? -18.016 12.062 7.848 1 93.94 116 ASN B C 1
ATOM 3348 O O . ASN B 1 116 ? -18.031 13.211 7.41 1 93.94 116 ASN B O 1
ATOM 3352 N N . VAL B 1 117 ? -16.984 11.609 8.445 1 96 117 VAL B N 1
ATOM 3353 C CA . VAL B 1 117 ? -15.867 12.453 8.859 1 96 117 VAL B CA 1
ATOM 3354 C C . VAL B 1 117 ? -15.18 13.039 7.629 1 96 117 VAL B C 1
ATOM 3356 O O . VAL B 1 117 ? -14.781 14.211 7.633 1 96 117 VAL B O 1
ATOM 3359 N N . THR B 1 118 ? -15.109 12.32 6.566 1 94.38 118 THR B N 1
ATOM 3360 C CA . THR B 1 118 ? -14.453 12.797 5.352 1 94.38 118 THR B CA 1
ATOM 3361 C C . THR B 1 118 ? -15.219 13.969 4.746 1 94.38 118 THR B C 1
ATOM 3363 O O . THR B 1 118 ? -14.633 15 4.43 1 94.38 118 THR B O 1
ATOM 3366 N N . ASN B 1 119 ? -16.453 13.797 4.688 1 94.38 119 ASN B N 1
ATOM 3367 C CA . ASN B 1 119 ? -17.297 14.859 4.145 1 94.38 119 ASN B CA 1
ATOM 3368 C C . ASN B 1 119 ? -17.234 16.109 5.012 1 94.38 119 ASN B C 1
ATOM 3370 O O . ASN B 1 119 ? -17.203 17.234 4.492 1 94.38 119 ASN B O 1
ATOM 3374 N N . LYS B 1 120 ? -17.203 15.945 6.219 1 96.69 120 LYS B N 1
ATOM 3375 C CA . LYS B 1 120 ? -17.172 17.078 7.133 1 96.69 120 LYS B CA 1
ATOM 3376 C C . LYS B 1 120 ? -15.828 17.812 7.055 1 96.69 120 LYS B C 1
ATOM 3378 O O . LYS B 1 120 ? -15.789 19.047 7.105 1 96.69 120 LYS B O 1
ATOM 3383 N N . MET B 1 121 ? -14.781 17.047 6.941 1 96.56 121 MET B N 1
ATOM 3384 C CA . MET B 1 121 ? -13.461 17.656 6.793 1 96.56 121 MET B CA 1
ATOM 3385 C C . MET B 1 121 ? -13.391 18.484 5.512 1 96.56 121 MET B C 1
ATOM 3387 O O . MET B 1 121 ? -12.914 19.625 5.531 1 96.56 121 MET B O 1
ATOM 3391 N N . GLU B 1 122 ? -13.922 17.953 4.5 1 94 122 GLU B N 1
ATOM 3392 C CA . GLU B 1 122 ? -13.883 18.625 3.209 1 94 122 GLU B CA 1
ATOM 3393 C C . GLU B 1 122 ? -14.734 19.906 3.23 1 94 122 GLU B C 1
ATOM 3395 O O . GLU B 1 122 ? -14.344 20.922 2.664 1 94 122 GLU B O 1
ATOM 3400 N N . SER B 1 123 ? -15.805 19.766 3.865 1 95.31 123 SER B N 1
ATOM 3401 C CA . SER B 1 123 ? -16.688 20.922 3.977 1 95.31 123 SER B CA 1
ATOM 3402 C C . SER B 1 123 ? -16.047 22.031 4.805 1 95.31 123 SER B C 1
ATOM 3404 O O . SER B 1 123 ? -16.188 23.203 4.496 1 95.31 123 SER B O 1
ATOM 3406 N N . LEU B 1 124 ? -15.352 21.656 5.77 1 94.56 124 LEU B N 1
ATOM 3407 C CA . LEU B 1 124 ? -14.719 22.594 6.684 1 94.56 124 LEU B CA 1
ATOM 3408 C C . LEU B 1 124 ? -13.648 23.422 5.961 1 94.56 124 LEU B C 1
ATOM 3410 O O . LEU B 1 124 ? -13.508 24.609 6.219 1 94.56 124 LEU B O 1
ATOM 3414 N N . LEU B 1 125 ? -12.969 22.719 5.086 1 92.12 125 LEU B N 1
ATOM 3415 C CA . LEU B 1 125 ? -11.812 23.359 4.48 1 92.12 125 LEU B CA 1
ATOM 3416 C C . LEU B 1 125 ? -12.094 23.734 3.025 1 92.12 125 LEU B C 1
ATOM 3418 O O . LEU B 1 125 ? -11.18 24.094 2.285 1 92.12 125 LEU B O 1
ATOM 3422 N N . ARG B 1 126 ? -13.305 23.594 2.684 1 86.19 126 ARG B N 1
ATOM 3423 C CA . ARG B 1 126 ? -13.703 23.797 1.295 1 86.19 126 ARG B CA 1
ATOM 3424 C C . ARG B 1 126 ? -13.211 25.141 0.769 1 86.19 126 ARG B C 1
ATOM 3426 O O . ARG B 1 126 ? -13.172 26.125 1.509 1 86.19 126 ARG B O 1
ATOM 3433 N N . GLY B 1 127 ? -12.945 25.234 -0.473 1 85.56 127 GLY B N 1
ATOM 3434 C CA . GLY B 1 127 ? -12.438 26.422 -1.132 1 85.56 127 GLY B CA 1
ATOM 3435 C C . GLY B 1 127 ? -10.93 26.438 -1.263 1 85.56 127 GLY B C 1
ATOM 3436 O O . GLY B 1 127 ? -10.375 25.875 -2.215 1 85.56 127 GLY B O 1
ATOM 3437 N N . LYS B 1 128 ? -10.273 26.828 -0.166 1 80.62 128 LYS B N 1
ATOM 3438 C CA . LYS B 1 128 ? -8.82 26.984 -0.255 1 80.62 128 LYS B CA 1
ATOM 3439 C C . LYS B 1 128 ? -8.133 25.625 -0.385 1 80.62 128 LYS B C 1
ATOM 3441 O O . LYS B 1 128 ? -7.203 25.469 -1.178 1 80.62 128 LYS B O 1
ATOM 3446 N N . MET B 1 129 ? -8.602 24.688 0.301 1 86.81 129 MET B N 1
ATOM 3447 C CA . MET B 1 129 ? -8.039 23.328 0.241 1 86.81 129 MET B CA 1
ATOM 3448 C C . MET B 1 129 ? -8.258 22.719 -1.135 1 86.81 129 MET B C 1
ATOM 3450 O O . MET B 1 129 ? -7.355 22.094 -1.688 1 86.81 129 MET B O 1
ATOM 3454 N N . THR B 1 130 ? -9.375 22.891 -1.664 1 86.94 130 THR B N 1
ATOM 3455 C CA . THR B 1 130 ? -9.68 22.344 -2.977 1 86.94 130 THR B CA 1
ATOM 3456 C C . THR B 1 130 ? -8.773 22.938 -4.047 1 86.94 130 THR B C 1
ATOM 3458 O O . THR B 1 130 ? -8.258 22.219 -4.898 1 86.94 130 THR B O 1
ATOM 3461 N N . ASN B 1 131 ? -8.617 24.172 -3.941 1 87.5 131 ASN B N 1
ATOM 3462 C CA . ASN B 1 131 ? -7.762 24.859 -4.906 1 87.5 131 ASN B CA 1
ATOM 3463 C C . ASN B 1 131 ? -6.316 24.391 -4.812 1 87.5 131 ASN B C 1
ATOM 3465 O O . ASN B 1 131 ? -5.656 24.172 -5.832 1 87.5 131 ASN B O 1
ATOM 3469 N N . MET B 1 132 ? -5.844 24.234 -3.664 1 88.06 132 MET B N 1
ATOM 3470 C CA . MET B 1 132 ? -4.48 23.75 -3.441 1 88.06 132 MET B CA 1
ATOM 3471 C C . MET B 1 132 ? -4.293 22.359 -4.02 1 88.06 132 MET B C 1
ATOM 3473 O O . MET B 1 132 ? -3.33 22.109 -4.746 1 88.06 132 MET B O 1
ATOM 3477 N N . LEU B 1 133 ? -5.23 21.531 -3.713 1 90 133 LEU B N 1
ATOM 3478 C CA . LEU B 1 133 ? -5.125 20.141 -4.129 1 90 133 LEU B CA 1
ATOM 3479 C C . LEU B 1 133 ? -5.191 20.016 -5.648 1 90 133 LEU B C 1
ATOM 3481 O O . LEU B 1 133 ? -4.434 19.25 -6.25 1 90 133 LEU B O 1
ATOM 3485 N N . GLU B 1 134 ? -6.035 20.797 -6.215 1 91.38 134 GLU B N 1
ATOM 3486 C CA . GLU B 1 134 ? -6.168 20.766 -7.672 1 91.38 134 GLU B CA 1
ATOM 3487 C C . GLU B 1 134 ? -4.895 21.266 -8.352 1 91.38 134 GLU B C 1
ATOM 3489 O O . GLU B 1 134 ? -4.461 20.703 -9.359 1 91.38 134 GLU B O 1
ATOM 3494 N N . THR B 1 135 ? -4.336 22.266 -7.812 1 91.69 135 THR B N 1
ATOM 3495 C CA . THR B 1 135 ? -3.113 22.844 -8.359 1 91.69 135 THR B CA 1
ATOM 3496 C C . THR B 1 135 ? -1.959 21.844 -8.266 1 91.69 135 THR B C 1
ATOM 3498 O O . THR B 1 135 ? -1.253 21.609 -9.25 1 91.69 135 THR B O 1
ATOM 3501 N N . LEU B 1 136 ? -1.844 21.297 -7.148 1 89.69 136 LEU B N 1
ATOM 3502 C CA . LEU B 1 136 ? -0.742 20.375 -6.922 1 89.69 136 LEU B CA 1
ATOM 3503 C C . LEU B 1 136 ? -0.94 19.078 -7.715 1 89.69 136 LEU B C 1
ATOM 3505 O O . LEU B 1 136 ? 0.028 18.484 -8.195 1 89.69 136 LEU B O 1
ATOM 3509 N N . ARG B 1 137 ? -2.148 18.688 -7.836 1 92.88 137 ARG B N 1
ATOM 3510 C CA . ARG B 1 137 ? -2.436 17.484 -8.625 1 92.88 137 ARG B CA 1
ATOM 3511 C C . ARG B 1 137 ? -2.088 17.703 -10.094 1 92.88 137 ARG B C 1
ATOM 3513 O O . ARG B 1 137 ? -1.53 16.828 -10.742 1 92.88 137 ARG B O 1
ATOM 3520 N N . THR B 1 138 ? -2.445 18.859 -10.586 1 95.31 138 THR B N 1
ATOM 3521 C CA . THR B 1 138 ? -2.135 19.188 -11.969 1 95.31 138 THR B CA 1
ATOM 3522 C C . THR B 1 138 ? -0.625 19.188 -12.203 1 95.31 138 THR B C 1
ATOM 3524 O O . THR B 1 138 ? -0.141 18.672 -13.203 1 95.31 138 THR B O 1
ATOM 3527 N N . TYR B 1 139 ? -0.036 19.812 -11.273 1 96.31 139 TYR B N 1
ATOM 3528 C CA . TYR B 1 139 ? 1.422 19.844 -11.281 1 96.31 139 TYR B CA 1
ATOM 3529 C C . TYR B 1 139 ? 2.008 18.438 -11.234 1 96.31 139 TYR B C 1
ATOM 3531 O O . TYR B 1 139 ? 2.887 18.109 -12.031 1 96.31 139 TYR B O 1
ATOM 3539 N N . PHE B 1 140 ? 1.502 17.594 -10.438 1 96.81 140 PHE B N 1
ATOM 3540 C CA . PHE B 1 140 ? 1.963 16.219 -10.289 1 96.81 140 PHE B CA 1
ATOM 3541 C C . PHE B 1 140 ? 1.683 15.414 -11.555 1 96.81 140 PHE B C 1
ATOM 3543 O O . PHE B 1 140 ? 2.561 14.703 -12.055 1 96.81 140 PHE B O 1
ATOM 3550 N N . ASP B 1 141 ? 0.508 15.547 -12.086 1 96.75 141 ASP B N 1
ATOM 3551 C CA . ASP B 1 141 ? 0.103 14.812 -13.281 1 96.75 141 ASP B CA 1
ATOM 3552 C C . ASP B 1 141 ? 0.973 15.188 -14.477 1 96.75 141 ASP B C 1
ATOM 3554 O O . ASP B 1 141 ? 1.313 14.328 -15.297 1 96.75 141 ASP B O 1
ATOM 3558 N N . LYS B 1 142 ? 1.267 16.422 -14.547 1 97.88 142 LYS B N 1
ATOM 3559 C CA . LYS B 1 142 ? 2.125 16.891 -15.641 1 97.88 142 LYS B CA 1
ATOM 3560 C C . LYS B 1 142 ? 3.457 16.141 -15.641 1 97.88 142 LYS B C 1
ATOM 3562 O O . LYS B 1 142 ? 3.859 15.578 -16.656 1 97.88 142 LYS B O 1
ATOM 3567 N N . TRP B 1 143 ? 4.035 16.062 -14.508 1 98.19 143 TRP B N 1
ATOM 3568 C CA . TRP B 1 143 ? 5.391 15.523 -14.438 1 98.19 143 TRP B CA 1
ATOM 3569 C C . TRP B 1 143 ? 5.367 14 -14.383 1 98.19 143 TRP B C 1
ATOM 3571 O O . TRP B 1 143 ? 6.18 13.336 -15.039 1 98.19 143 TRP B O 1
ATOM 3581 N N . VAL B 1 144 ? 4.426 13.422 -13.711 1 97.56 144 VAL B N 1
ATOM 3582 C CA . VAL B 1 144 ? 4.457 11.992 -13.422 1 97.56 144 VAL B CA 1
ATOM 3583 C C . VAL B 1 144 ? 3.65 11.234 -14.477 1 97.56 144 VAL B C 1
ATOM 3585 O O . VAL B 1 144 ? 4.098 10.203 -14.992 1 97.56 144 VAL B O 1
ATOM 3588 N N . VAL B 1 145 ? 2.51 11.727 -14.82 1 95.25 145 VAL B N 1
ATOM 3589 C CA . VAL B 1 145 ? 1.628 11 -15.727 1 95.25 145 VAL B CA 1
ATOM 3590 C C . VAL B 1 145 ? 1.946 11.375 -17.172 1 95.25 145 VAL B C 1
ATOM 3592 O O . VAL B 1 145 ? 2.275 10.508 -17.984 1 95.25 145 VAL B O 1
ATOM 3595 N N . LEU B 1 146 ? 1.982 12.625 -17.469 1 96.81 146 LEU B N 1
ATOM 3596 C CA . LEU B 1 146 ? 2.146 13.055 -18.859 1 96.81 146 LEU B CA 1
ATOM 3597 C C . LEU B 1 146 ? 3.594 12.898 -19.312 1 96.81 146 LEU B C 1
ATOM 3599 O O . LEU B 1 146 ? 3.855 12.375 -20.391 1 96.81 146 LEU B O 1
ATOM 3603 N N . LYS B 1 147 ? 4.547 13.281 -18.5 1 97.12 147 LYS B N 1
ATOM 3604 C CA . LYS B 1 147 ? 5.957 13.188 -18.859 1 97.12 147 LYS B CA 1
ATOM 3605 C C . LYS B 1 147 ? 6.543 11.836 -18.469 1 97.12 147 LYS B C 1
ATOM 3607 O O . LYS B 1 147 ? 7.66 11.5 -18.859 1 97.12 147 LYS B O 1
ATOM 3612 N N . ASN B 1 148 ? 5.77 11.055 -17.688 1 97 148 ASN B N 1
ATOM 3613 C CA . ASN B 1 148 ? 6.199 9.734 -17.234 1 97 148 ASN B CA 1
ATOM 3614 C C . ASN B 1 148 ? 7.559 9.789 -16.547 1 97 148 ASN B C 1
ATOM 3616 O O . ASN B 1 148 ? 8.438 8.969 -16.812 1 97 148 ASN B O 1
ATOM 3620 N N . ASP B 1 149 ? 7.738 10.797 -15.711 1 97.88 149 ASP B N 1
ATOM 3621 C CA . ASP B 1 149 ? 9.016 11.055 -15.055 1 97.88 149 ASP B CA 1
ATOM 3622 C C . ASP B 1 149 ? 8.984 10.625 -13.594 1 97.88 149 ASP B C 1
ATOM 3624 O O . ASP B 1 149 ? 8.508 11.359 -12.734 1 97.88 149 ASP B O 1
ATOM 3628 N N . TYR B 1 150 ? 9.555 9.477 -13.312 1 98.19 150 TYR B N 1
ATOM 3629 C CA . TYR B 1 150 ? 9.562 8.906 -11.969 1 98.19 150 TYR B CA 1
ATOM 3630 C C . TYR B 1 150 ? 10.383 9.766 -11.023 1 98.19 150 TYR B C 1
ATOM 3632 O O . TYR B 1 150 ? 9.977 10.008 -9.883 1 98.19 150 TYR B O 1
ATOM 3640 N N . ILE B 1 151 ? 11.492 10.227 -11.438 1 98.19 151 ILE B N 1
ATOM 3641 C CA . ILE B 1 151 ? 12.398 10.984 -10.586 1 98.19 151 ILE B CA 1
ATOM 3642 C C . ILE B 1 151 ? 11.766 12.32 -10.219 1 98.19 151 ILE B C 1
ATOM 3644 O O . ILE B 1 151 ? 11.852 12.766 -9.07 1 98.19 151 ILE B O 1
ATOM 3648 N N . ALA B 1 152 ? 11.094 12.93 -11.148 1 98 152 ALA B N 1
ATOM 3649 C CA . ALA B 1 152 ? 10.352 14.148 -10.844 1 98 152 ALA B CA 1
ATOM 3650 C C . ALA B 1 152 ? 9.289 13.891 -9.781 1 98 152 ALA B C 1
ATOM 3652 O O . ALA B 1 152 ? 9.102 14.695 -8.867 1 98 152 ALA B O 1
ATOM 3653 N N . GLY B 1 153 ? 8.625 12.75 -9.93 1 98.19 153 GLY B N 1
ATOM 3654 C CA . GLY B 1 153 ? 7.625 12.391 -8.938 1 98.19 153 GLY B CA 1
ATOM 3655 C C . GLY B 1 153 ? 8.195 12.234 -7.539 1 98.19 153 GLY B C 1
ATOM 3656 O O . GLY B 1 153 ? 7.617 12.727 -6.57 1 98.19 153 GLY B O 1
ATOM 3657 N N . VAL B 1 154 ? 9.352 11.555 -7.492 1 98.19 154 VAL B N 1
ATOM 3658 C CA . VAL B 1 154 ? 10.008 11.367 -6.207 1 98.19 154 VAL B CA 1
ATOM 3659 C C . VAL B 1 154 ? 10.43 12.727 -5.637 1 98.19 154 VAL B C 1
ATOM 3661 O O . VAL B 1 154 ? 10.273 12.977 -4.438 1 98.19 154 VAL B O 1
ATOM 3664 N N . LEU B 1 155 ? 10.844 13.57 -6.496 1 96.88 155 LEU B N 1
ATOM 3665 C CA . LEU B 1 155 ? 11.273 14.906 -6.105 1 96.88 155 LEU B CA 1
ATOM 3666 C C . LEU B 1 155 ? 10.094 15.727 -5.578 1 96.88 155 LEU B C 1
ATOM 3668 O O . LEU B 1 155 ? 10.219 16.422 -4.566 1 96.88 155 LEU B O 1
ATOM 3672 N N . ILE B 1 156 ? 9.023 15.672 -6.203 1 96.12 156 ILE B N 1
ATOM 3673 C CA . ILE B 1 156 ? 7.82 16.375 -5.789 1 96.12 156 ILE B CA 1
ATOM 3674 C C . ILE B 1 156 ? 7.398 15.906 -4.398 1 96.12 156 ILE B C 1
ATOM 3676 O O . ILE B 1 156 ? 7.16 16.719 -3.504 1 96.12 156 ILE B O 1
ATOM 3680 N N . ILE B 1 157 ? 7.363 14.641 -4.211 1 94.62 157 ILE B N 1
ATOM 3681 C CA . ILE B 1 157 ? 6.93 14.07 -2.941 1 94.62 157 ILE B CA 1
ATOM 3682 C C . ILE B 1 157 ? 7.887 14.5 -1.831 1 94.62 157 ILE B C 1
ATOM 3684 O O . ILE B 1 157 ? 7.457 14.914 -0.755 1 94.62 157 ILE B O 1
ATOM 3688 N N . THR B 1 158 ? 9.164 14.453 -2.092 1 93.12 158 THR B N 1
ATOM 3689 C CA . THR B 1 158 ? 10.164 14.625 -1.048 1 93.12 158 THR B CA 1
ATOM 3690 C C . THR B 1 158 ? 10.375 16.094 -0.734 1 93.12 158 THR B C 1
ATOM 3692 O O . THR B 1 158 ? 10.523 16.484 0.43 1 93.12 158 THR B O 1
ATOM 3695 N N . VAL B 1 159 ? 10.305 16.938 -1.714 1 89.81 159 VAL B N 1
ATOM 3696 C CA . VAL B 1 159 ? 10.703 18.312 -1.492 1 89.81 159 VAL B CA 1
ATOM 3697 C C . VAL B 1 159 ? 9.469 19.203 -1.402 1 89.81 159 VAL B C 1
ATOM 3699 O O . VAL B 1 159 ? 9.352 20.031 -0.491 1 89.81 159 VAL B O 1
ATOM 3702 N N . VAL B 1 160 ? 8.578 18.969 -2.238 1 85.69 160 VAL B N 1
ATOM 3703 C CA . VAL B 1 160 ? 7.465 19.906 -2.354 1 85.69 160 VAL B CA 1
ATOM 3704 C C . VAL B 1 160 ? 6.371 19.531 -1.355 1 85.69 160 VAL B C 1
ATOM 3706 O O . VAL B 1 160 ? 5.73 20.406 -0.765 1 85.69 160 VAL B O 1
ATOM 3709 N N . LEU B 1 161 ? 6.176 18.25 -1.16 1 87.75 161 LEU B N 1
ATOM 3710 C CA . LEU B 1 161 ? 5.082 17.828 -0.289 1 87.75 161 LEU B CA 1
ATOM 3711 C C . LEU B 1 161 ? 5.598 17.516 1.11 1 87.75 161 LEU B C 1
ATOM 3713 O O . LEU B 1 161 ? 5.336 18.25 2.059 1 87.75 161 LEU B O 1
ATOM 3717 N N . GLU B 1 162 ? 6.488 16.547 1.234 1 87.19 162 GLU B N 1
ATOM 3718 C CA . GLU B 1 162 ? 7.008 16.156 2.539 1 87.19 162 GLU B CA 1
ATOM 3719 C C . GLU B 1 162 ? 7.918 17.234 3.121 1 87.19 162 GLU B C 1
ATOM 3721 O O . GLU B 1 162 ? 7.98 17.406 4.34 1 87.19 162 GLU B O 1
ATOM 3726 N N . GLY B 1 163 ? 8.578 17.938 2.252 1 82.38 163 GLY B N 1
ATOM 3727 C CA . GLY B 1 163 ? 9.453 19 2.713 1 82.38 163 GLY B CA 1
ATOM 3728 C C . GLY B 1 163 ? 8.703 20.109 3.445 1 82.38 163 GLY B C 1
ATOM 3729 O O . GLY B 1 163 ? 9.297 20.844 4.234 1 82.38 163 GLY B O 1
ATOM 3730 N N . VAL B 1 164 ? 7.434 20.141 3.182 1 79.06 164 VAL B N 1
ATOM 3731 C CA . VAL B 1 164 ? 6.594 21.141 3.852 1 79.06 164 VAL B CA 1
ATOM 3732 C C . VAL B 1 164 ? 5.863 20.484 5.023 1 79.06 164 VAL B C 1
ATOM 3734 O O . VAL B 1 164 ? 5.914 20.984 6.148 1 79.06 164 VAL B O 1
ATOM 3737 N N . LEU B 1 165 ? 5.293 19.359 4.855 1 81.56 165 LEU B N 1
ATOM 3738 C CA . LEU B 1 165 ? 4.371 18.766 5.824 1 81.56 165 LEU B CA 1
ATOM 3739 C C . LEU B 1 165 ? 5.133 18.141 6.98 1 81.56 165 LEU B C 1
ATOM 3741 O O . LEU B 1 165 ? 4.688 18.203 8.133 1 81.56 165 LEU B O 1
ATOM 3745 N N . ALA B 1 166 ? 6.262 17.578 6.691 1 86.81 166 ALA B N 1
ATOM 3746 C CA . ALA B 1 166 ? 6.965 16.828 7.73 1 86.81 166 ALA B CA 1
ATOM 3747 C C . ALA B 1 166 ? 7.469 17.75 8.828 1 86.81 166 ALA B C 1
ATOM 3749 O O . ALA B 1 166 ? 7.191 17.531 10.016 1 86.81 166 ALA B O 1
ATOM 3750 N N . PRO B 1 167 ? 8.125 18.859 8.508 1 86.94 167 PRO B N 1
ATOM 3751 C CA . PRO B 1 167 ? 8.586 19.734 9.586 1 86.94 167 PRO B CA 1
ATOM 3752 C C . PRO B 1 167 ? 7.441 20.406 10.336 1 86.94 167 PRO B C 1
ATOM 3754 O O . PRO B 1 167 ? 7.527 20.609 11.547 1 86.94 167 PRO B O 1
ATOM 3757 N N . THR B 1 168 ? 6.391 20.688 9.664 1 86.56 168 THR B N 1
ATOM 3758 C CA . THR B 1 168 ? 5.238 21.312 10.312 1 86.56 168 THR B CA 1
ATOM 3759 C C . THR B 1 168 ? 4.559 20.328 11.258 1 86.56 168 THR B C 1
ATOM 3761 O O . THR B 1 168 ? 4.023 20.719 12.297 1 86.56 168 THR B O 1
ATOM 3764 N N . SER B 1 169 ? 4.656 19.125 10.867 1 89.38 169 SER B N 1
ATOM 3765 C CA . SER B 1 169 ? 4.062 18.094 11.711 1 89.38 169 SER B CA 1
ATOM 3766 C C . SER B 1 169 ? 4.855 17.906 13.008 1 89.38 169 SER B C 1
ATOM 3768 O O . SER B 1 169 ? 4.281 17.625 14.055 1 89.38 169 SER B O 1
ATOM 3770 N N . GLU B 1 170 ? 6.121 18.031 12.93 1 89.75 170 GLU B N 1
ATOM 3771 C CA . GLU B 1 170 ? 6.941 17.938 14.133 1 89.75 170 GLU B CA 1
ATOM 3772 C C . GLU B 1 170 ? 6.598 19.062 15.117 1 89.75 170 GLU B C 1
ATOM 3774 O O . GLU B 1 170 ? 6.492 18.828 16.312 1 89.75 170 GLU B O 1
ATOM 3779 N N . LEU B 1 171 ? 6.43 20.203 14.578 1 91.75 171 LEU B N 1
ATOM 3780 C CA . LEU B 1 171 ? 6.055 21.344 15.398 1 91.75 171 LEU B CA 1
ATOM 3781 C C . LEU B 1 171 ? 4.684 21.141 16.031 1 91.75 171 LEU B C 1
ATOM 3783 O O . LEU B 1 171 ? 4.469 21.484 17.203 1 91.75 171 LEU B O 1
ATOM 3787 N N . SER B 1 172 ? 3.816 20.547 15.289 1 93.44 172 SER B N 1
ATOM 3788 C CA . SER B 1 172 ? 2.467 20.281 15.766 1 93.44 172 SER B CA 1
ATOM 3789 C C . SER B 1 172 ? 2.484 19.281 16.922 1 93.44 172 SER B C 1
ATOM 3791 O O . SER B 1 172 ? 1.71 19.406 17.875 1 93.44 172 SER B O 1
ATOM 3793 N N . GLU B 1 173 ? 3.285 18.297 16.797 1 94.5 173 GLU B N 1
ATOM 3794 C CA . GLU B 1 173 ? 3.436 17.328 17.875 1 94.5 173 GLU B CA 1
ATOM 3795 C C . GLU B 1 173 ? 3.789 18 19.203 1 94.5 173 GLU B C 1
ATOM 3797 O O . GLU B 1 173 ? 3.191 17.719 20.234 1 94.5 173 GLU B O 1
ATOM 3802 N N . ILE B 1 174 ? 4.676 18.906 19.125 1 95.5 174 ILE B N 1
ATOM 3803 C CA . ILE B 1 174 ? 5.133 19.641 20.312 1 95.5 174 ILE B CA 1
ATOM 3804 C C . ILE B 1 174 ? 4.02 20.547 20.828 1 95.5 174 ILE B C 1
ATOM 3806 O O . ILE B 1 174 ? 3.725 20.562 22.031 1 95.5 174 ILE B O 1
ATOM 3810 N N . LYS B 1 175 ? 3.377 21.203 20 1 96.69 175 LYS B N 1
ATOM 3811 C CA . LYS B 1 175 ? 2.361 22.188 20.359 1 96.69 175 LYS B CA 1
ATOM 3812 C C . LYS B 1 175 ? 1.18 21.531 21.062 1 96.69 175 LYS B C 1
ATOM 3814 O O . LYS B 1 175 ? 0.586 22.125 21.969 1 96.69 175 LYS B O 1
ATOM 3819 N N . TRP B 1 176 ? 0.875 20.359 20.719 1 97.19 176 TRP B N 1
ATOM 3820 C CA . TRP B 1 176 ? -0.375 19.781 21.188 1 97.19 176 TRP B CA 1
ATOM 3821 C C . TRP B 1 176 ? -0.142 18.938 22.453 1 97.19 176 TRP B C 1
ATOM 3823 O O . TRP B 1 176 ? -1.09 18.609 23.156 1 97.19 176 TRP B O 1
ATOM 3833 N N . ARG B 1 177 ? 1.051 18.625 22.75 1 95.81 177 ARG B N 1
ATOM 3834 C CA . ARG B 1 177 ? 1.364 17.719 23.859 1 95.81 177 ARG B CA 1
ATOM 3835 C C . ARG B 1 177 ? 0.75 18.219 25.156 1 95.81 177 ARG B C 1
ATOM 3837 O O . ARG B 1 177 ? 0.165 17.438 25.922 1 95.81 177 ARG B O 1
ATOM 3844 N N . PRO B 1 178 ? 0.735 19.531 25.438 1 96.56 178 PRO B N 1
ATOM 3845 C CA . PRO B 1 178 ? 0.182 19.969 26.719 1 96.56 178 PRO B CA 1
ATOM 3846 C C . PRO B 1 178 ? -1.346 19.984 26.719 1 96.56 178 PRO B C 1
ATOM 3848 O O . PRO B 1 178 ? -1.96 20.047 27.797 1 96.56 178 PRO B O 1
ATOM 3851 N N . PHE B 1 179 ? -1.991 19.891 25.578 1 97.44 179 PHE B N 1
ATOM 3852 C CA . PHE B 1 179 ? -3.426 20.141 25.531 1 97.44 179 PHE B CA 1
ATOM 3853 C C . PHE B 1 179 ? -4.184 18.875 25.141 1 97.44 179 PHE B C 1
ATOM 3855 O O . PHE B 1 179 ? -5.367 18.734 25.453 1 97.44 179 PHE B O 1
ATOM 3862 N N . ASP B 1 180 ? -3.51 18.062 24.406 1 97.06 180 ASP B N 1
ATOM 3863 C CA . ASP B 1 180 ? -4.07 16.812 23.891 1 97.06 180 ASP B CA 1
ATOM 3864 C C . ASP B 1 180 ? -2.969 15.797 23.609 1 97.06 180 ASP B C 1
ATOM 3866 O O . ASP B 1 180 ? -2.531 15.648 22.469 1 97.06 180 ASP B O 1
ATOM 3870 N N . ILE B 1 181 ? -2.676 15.039 24.594 1 95.94 181 ILE B N 1
ATOM 3871 C CA . ILE B 1 181 ? -1.552 14.117 24.516 1 95.94 181 ILE B CA 1
ATOM 3872 C C . ILE B 1 181 ? -1.822 13.062 23.453 1 95.94 181 ILE B C 1
ATOM 3874 O O . ILE B 1 181 ? -0.916 12.672 22.703 1 95.94 181 ILE B O 1
ATOM 3878 N N . ALA B 1 182 ? -3.066 12.672 23.312 1 94.75 182 ALA B N 1
ATOM 3879 C CA . ALA B 1 182 ? -3.416 11.664 22.328 1 94.75 182 ALA B CA 1
ATOM 3880 C C . ALA B 1 182 ? -3.186 12.195 20.906 1 94.75 182 ALA B C 1
ATOM 3882 O O . ALA B 1 182 ? -2.693 11.469 20.047 1 94.75 182 ALA B O 1
ATOM 3883 N N . ALA B 1 183 ? -3.506 13.422 20.672 1 96.12 183 ALA B N 1
ATOM 3884 C CA . ALA B 1 183 ? -3.252 14.039 19.359 1 96.12 183 ALA B CA 1
ATOM 3885 C C . ALA B 1 183 ? -1.755 14.133 19.078 1 96.12 183 ALA B C 1
ATOM 3887 O O . ALA B 1 183 ? -1.307 13.852 17.969 1 96.12 183 ALA B O 1
ATOM 3888 N N . ALA B 1 184 ? -1.043 14.531 20.094 1 95.25 184 ALA B N 1
ATOM 3889 C CA . ALA B 1 184 ? 0.408 14.633 19.969 1 95.25 184 ALA B CA 1
ATOM 3890 C C . ALA B 1 184 ? 1.027 13.273 19.656 1 95.25 184 ALA B C 1
ATOM 3892 O O . ALA B 1 184 ? 1.925 13.172 18.812 1 95.25 184 ALA B O 1
ATOM 3893 N N . GLU B 1 185 ? 0.514 12.297 20.297 1 93.19 185 GLU B N 1
ATOM 3894 C CA . GLU B 1 185 ? 1.034 10.953 20.078 1 93.19 185 GLU B CA 1
ATOM 3895 C C . GLU B 1 185 ? 0.664 10.43 18.688 1 93.19 185 GLU B C 1
ATOM 3897 O O . GLU B 1 185 ? 1.43 9.688 18.078 1 93.19 185 GLU B O 1
ATOM 3902 N N . THR B 1 186 ? -0.512 10.766 18.234 1 93 186 THR B N 1
ATOM 3903 C CA . THR B 1 186 ? -0.914 10.43 16.875 1 93 186 THR B CA 1
ATOM 3904 C C . THR B 1 186 ? 0.053 11.039 15.859 1 93 186 THR B C 1
ATOM 3906 O O . THR B 1 186 ? 0.492 10.359 14.93 1 93 186 THR B O 1
ATOM 3909 N N . GLN B 1 187 ? 0.417 12.25 16.125 1 93.38 187 GLN B N 1
ATOM 3910 C CA . GLN B 1 187 ? 1.355 12.938 15.242 1 93.38 187 GLN B CA 1
ATOM 3911 C C . GLN B 1 187 ? 2.754 12.336 15.352 1 93.38 187 GLN B C 1
ATOM 3913 O O . GLN B 1 187 ? 3.461 12.203 14.352 1 93.38 187 GLN B O 1
ATOM 3918 N N . ALA B 1 188 ? 3.117 11.953 16.531 1 91.31 188 ALA B N 1
ATOM 3919 C CA . ALA B 1 188 ? 4.422 11.336 16.75 1 91.31 188 ALA B CA 1
ATOM 3920 C C . ALA B 1 188 ? 4.547 10.031 15.969 1 91.31 188 ALA B C 1
ATOM 3922 O O . ALA B 1 188 ? 5.609 9.734 15.414 1 91.31 188 ALA B O 1
ATOM 3923 N N . ARG B 1 189 ? 3.494 9.289 15.922 1 89.94 189 ARG B N 1
ATOM 3924 C CA . ARG B 1 189 ? 3.479 8.039 15.18 1 89.94 189 ARG B CA 1
ATOM 3925 C C . ARG B 1 189 ? 3.666 8.281 13.688 1 89.94 189 ARG B C 1
ATOM 3927 O O . ARG B 1 189 ? 4.414 7.559 13.023 1 89.94 189 ARG B O 1
ATOM 3934 N N . ALA B 1 190 ? 2.998 9.25 13.18 1 91.38 190 ALA B N 1
ATOM 3935 C CA . ALA B 1 190 ? 3.162 9.609 11.773 1 91.38 190 ALA B CA 1
ATOM 3936 C C . ALA B 1 190 ? 4.57 10.133 11.5 1 91.38 190 ALA B C 1
ATOM 3938 O O . ALA B 1 190 ? 5.191 9.766 10.5 1 91.38 190 ALA B O 1
ATOM 3939 N N . ASN B 1 191 ? 5.09 10.906 12.453 1 90.38 191 ASN B N 1
ATOM 3940 C CA . ASN B 1 191 ? 6.391 11.547 12.289 1 90.38 191 ASN B CA 1
ATOM 3941 C C . ASN B 1 191 ? 7.52 10.516 12.258 1 90.38 191 ASN B C 1
ATOM 3943 O O . ASN B 1 191 ? 8.594 10.781 11.711 1 90.38 191 ASN B O 1
ATOM 3947 N N . ALA B 1 192 ? 7.305 9.438 12.844 1 89.06 192 ALA B N 1
ATOM 3948 C CA . ALA B 1 192 ? 8.32 8.391 12.93 1 89.06 192 ALA B CA 1
ATOM 3949 C C . ALA B 1 192 ? 8.711 7.895 11.539 1 89.06 192 ALA B C 1
ATOM 3951 O O . ALA B 1 192 ? 9.82 7.402 11.336 1 89.06 192 ALA B O 1
ATOM 3952 N N . ASP B 1 193 ? 7.824 8.07 10.555 1 94 193 ASP B N 1
ATOM 3953 C CA . ASP B 1 193 ? 8.047 7.555 9.211 1 94 193 ASP B CA 1
ATOM 3954 C C . ASP B 1 193 ? 8.742 8.594 8.328 1 94 193 ASP B C 1
ATOM 3956 O O . ASP B 1 193 ? 9.328 8.25 7.301 1 94 193 ASP B O 1
ATOM 3960 N N . GLU B 1 194 ? 8.641 9.844 8.727 1 93.69 194 GLU B N 1
ATOM 3961 C CA . GLU B 1 194 ? 8.969 10.953 7.836 1 93.69 194 GLU B CA 1
ATOM 3962 C C . GLU B 1 194 ? 10.469 10.984 7.531 1 93.69 194 GLU B C 1
ATOM 3964 O O . GLU B 1 194 ? 10.875 11.336 6.422 1 93.69 194 GLU B O 1
ATOM 3969 N N . LEU B 1 195 ? 11.227 10.648 8.578 1 91.25 195 LEU B N 1
ATOM 3970 C CA . LEU B 1 195 ? 12.664 10.609 8.336 1 91.25 195 LEU B CA 1
ATOM 3971 C C . LEU B 1 195 ? 13 9.664 7.188 1 91.25 195 LEU B C 1
ATOM 3973 O O . LEU B 1 195 ? 13.789 10 6.309 1 91.25 195 LEU B O 1
ATOM 3977 N N . ARG B 1 196 ? 12.406 8.508 7.184 1 94.81 196 ARG B N 1
ATOM 3978 C CA . ARG B 1 196 ? 12.625 7.516 6.137 1 94.81 196 ARG B CA 1
ATOM 3979 C C . ARG B 1 196 ? 12.164 8.039 4.781 1 94.81 196 ARG B C 1
ATOM 3981 O O . ARG B 1 196 ? 12.867 7.898 3.781 1 94.81 196 ARG B O 1
ATOM 3988 N N . HIS B 1 197 ? 11.008 8.648 4.695 1 96.31 197 HIS B N 1
ATOM 3989 C CA . HIS B 1 197 ? 10.484 9.203 3.453 1 96.31 197 HIS B CA 1
ATOM 3990 C C . HIS B 1 197 ? 11.461 10.219 2.857 1 96.31 197 HIS B C 1
ATOM 3992 O O . HIS B 1 197 ? 11.805 10.133 1.678 1 96.31 197 HIS B O 1
ATOM 3998 N N . LEU B 1 198 ? 11.891 11.102 3.729 1 95.06 198 LEU B N 1
ATOM 3999 C CA . LEU B 1 198 ? 12.734 12.203 3.281 1 95.06 198 LEU B CA 1
ATOM 4000 C C . LEU B 1 198 ? 14.094 11.703 2.822 1 95.06 198 LEU B C 1
ATOM 4002 O O . LEU B 1 198 ? 14.578 12.086 1.756 1 95.06 198 LEU B O 1
ATOM 4006 N N . THR B 1 199 ? 14.672 10.797 3.559 1 95.12 199 THR B N 1
ATOM 4007 C CA . THR B 1 199 ? 16.047 10.398 3.297 1 95.12 199 THR B CA 1
ATOM 4008 C C . THR B 1 199 ? 16.125 9.391 2.154 1 95.12 199 THR B C 1
ATOM 4010 O O . THR B 1 199 ? 16.984 9.477 1.289 1 95.12 199 THR B O 1
ATOM 4013 N N . VAL B 1 200 ? 15.203 8.453 2.119 1 97.31 200 VAL B N 1
ATOM 4014 C CA . VAL B 1 200 ? 15.219 7.457 1.054 1 97.31 200 VAL B CA 1
ATOM 4015 C C . VAL B 1 200 ? 14.93 8.125 -0.287 1 97.31 200 VAL B C 1
ATOM 4017 O O . VAL B 1 200 ? 15.625 7.887 -1.272 1 97.31 200 VAL B O 1
ATOM 4020 N N . CYS B 1 201 ? 13.961 8.984 -0.326 1 97.44 201 CYS B N 1
ATOM 4021 C CA . CYS B 1 201 ? 13.594 9.641 -1.574 1 97.44 201 CYS B CA 1
ATOM 4022 C C . CYS B 1 201 ? 14.703 10.57 -2.049 1 97.44 201 CYS B C 1
ATOM 4024 O O . CYS B 1 201 ? 15 10.633 -3.244 1 97.44 201 CYS B O 1
ATOM 4026 N N . ALA B 1 202 ? 15.297 11.242 -1.079 1 96.38 202 ALA B N 1
ATOM 4027 C CA . ALA B 1 202 ? 16.422 12.086 -1.467 1 96.38 202 ALA B CA 1
ATOM 4028 C C . ALA B 1 202 ? 17.547 11.25 -2.078 1 96.38 202 ALA B C 1
ATOM 4030 O O . ALA B 1 202 ? 18.172 11.656 -3.062 1 96.38 202 ALA B O 1
ATOM 4031 N N . ASN B 1 203 ? 17.797 10.117 -1.524 1 97.69 203 ASN B N 1
ATOM 4032 C CA . ASN B 1 203 ? 18.828 9.227 -2.039 1 97.69 203 ASN B CA 1
ATOM 4033 C C . ASN B 1 203 ? 18.484 8.703 -3.43 1 97.69 203 ASN B C 1
ATOM 4035 O O . ASN B 1 203 ? 19.359 8.57 -4.285 1 97.69 203 ASN B O 1
ATOM 4039 N N . ILE B 1 204 ? 17.25 8.375 -3.666 1 98.06 204 ILE B N 1
ATOM 4040 C CA . ILE B 1 204 ? 16.797 7.922 -4.977 1 98.06 204 ILE B CA 1
ATOM 4041 C C . ILE B 1 204 ? 17.109 8.984 -6.027 1 98.06 204 ILE B C 1
ATOM 4043 O O . ILE B 1 204 ? 17.688 8.68 -7.074 1 98.06 204 ILE B O 1
ATOM 4047 N N . VAL B 1 205 ? 16.812 10.219 -5.699 1 97.81 205 VAL B N 1
ATOM 4048 C CA . VAL B 1 205 ? 17.031 11.305 -6.645 1 97.81 205 VAL B CA 1
ATOM 4049 C C . VAL B 1 205 ? 18.531 11.539 -6.836 1 97.81 205 VAL B C 1
ATOM 4051 O O . VAL B 1 205 ? 19 11.656 -7.969 1 97.81 205 VAL B O 1
ATOM 4054 N N . LYS B 1 206 ? 19.234 11.57 -5.762 1 97.38 206 LYS B N 1
ATOM 4055 C CA . LYS B 1 206 ? 20.688 11.766 -5.828 1 97.38 206 LYS B CA 1
ATOM 4056 C C . LYS B 1 206 ? 21.344 10.719 -6.723 1 97.38 206 LYS B C 1
ATOM 4058 O O . LYS B 1 206 ? 22.125 11.055 -7.605 1 97.38 206 LYS B O 1
ATOM 4063 N N . THR B 1 207 ? 21.016 9.492 -6.465 1 97.38 207 THR B N 1
ATOM 4064 C CA . THR B 1 207 ? 21.609 8.383 -7.195 1 97.38 207 THR B CA 1
ATOM 4065 C C . THR B 1 207 ? 21.266 8.461 -8.68 1 97.38 207 THR B C 1
ATOM 4067 O O . THR B 1 207 ? 22.109 8.203 -9.539 1 97.38 207 THR B O 1
ATOM 4070 N N . ALA B 1 208 ? 20.047 8.812 -8.953 1 97.5 208 ALA B N 1
ATOM 4071 C CA . ALA B 1 208 ? 19.609 8.93 -10.352 1 97.5 208 ALA B CA 1
ATOM 4072 C C . ALA B 1 208 ? 20.406 10.016 -11.07 1 97.5 208 ALA B C 1
ATOM 4074 O O . ALA B 1 208 ? 20.859 9.812 -12.203 1 97.5 208 ALA B O 1
ATOM 4075 N N . ILE B 1 209 ? 20.609 11.102 -10.422 1 97.12 209 ILE B N 1
ATOM 4076 C CA . ILE B 1 209 ? 21.297 12.242 -11.016 1 97.12 209 ILE B CA 1
ATOM 4077 C C . ILE B 1 209 ? 22.781 11.914 -11.188 1 97.12 209 ILE B C 1
ATOM 4079 O O . ILE B 1 209 ? 23.391 12.258 -12.203 1 97.12 209 ILE B O 1
ATOM 4083 N N . GLU B 1 210 ? 23.328 11.281 -10.234 1 97.38 210 GLU B N 1
ATOM 4084 C CA . GLU B 1 210 ? 24.719 10.875 -10.32 1 97.38 210 GLU B CA 1
ATOM 4085 C C . GLU B 1 210 ? 24.938 9.898 -11.477 1 97.38 210 GLU B C 1
ATOM 4087 O O . GLU B 1 210 ? 25.984 9.93 -12.125 1 97.38 210 GLU B O 1
ATOM 4092 N N . ASN B 1 211 ? 23.969 9.102 -11.734 1 97 211 ASN B N 1
ATOM 4093 C CA . ASN B 1 211 ? 24.078 8.102 -12.789 1 97 211 ASN B CA 1
ATOM 4094 C C . ASN B 1 211 ? 23.781 8.703 -14.164 1 97 211 ASN B C 1
ATOM 4096 O O . ASN B 1 211 ? 24.25 8.195 -15.18 1 97 211 ASN B O 1
ATOM 4100 N N . ASP B 1 212 ? 23.016 9.773 -14.188 1 97.25 212 ASP B N 1
ATOM 4101 C CA . ASP B 1 212 ? 22.609 10.414 -15.43 1 97.25 212 ASP B CA 1
ATOM 4102 C C . ASP B 1 212 ? 22.453 11.922 -15.242 1 97.25 212 ASP B C 1
ATOM 4104 O O . ASP B 1 212 ? 21.359 12.406 -14.938 1 97.25 212 ASP B O 1
ATOM 4108 N N . SER B 1 213 ? 23.391 12.625 -15.555 1 95.38 213 SER B N 1
ATOM 4109 C CA . SER B 1 213 ? 23.469 14.062 -15.312 1 95.38 213 SER B CA 1
ATOM 4110 C C . SER B 1 213 ? 22.422 14.812 -16.125 1 95.38 213 SER B C 1
ATOM 4112 O O . SER B 1 213 ? 22.094 15.961 -15.82 1 95.38 213 SER B O 1
ATOM 4114 N N . SER B 1 214 ? 21.891 14.203 -17.141 1 96.81 214 SER B N 1
ATOM 4115 C CA . SER B 1 214 ? 20.891 14.859 -17.969 1 96.81 214 SER B CA 1
ATOM 4116 C C . SER B 1 214 ? 19.578 15.055 -17.219 1 96.81 214 SER B C 1
ATOM 4118 O O . SER B 1 214 ? 18.719 15.836 -17.656 1 96.81 214 SER B O 1
ATOM 4120 N N . LEU B 1 215 ? 19.469 14.445 -16.062 1 96.75 215 LEU B N 1
ATOM 4121 C CA . LEU B 1 215 ? 18.25 14.531 -15.266 1 96.75 215 LEU B CA 1
ATOM 4122 C C . LEU B 1 215 ? 18.266 15.789 -14.406 1 96.75 215 LEU B C 1
ATOM 4124 O O . LEU B 1 215 ? 17.219 16.188 -13.867 1 96.75 215 LEU B O 1
ATOM 4128 N N . LYS B 1 216 ? 19.359 16.406 -14.289 1 96.75 216 LYS B N 1
ATOM 4129 C CA . LYS B 1 216 ? 19.5 17.516 -13.352 1 96.75 216 LYS B CA 1
ATOM 4130 C C . LYS B 1 216 ? 18.625 18.703 -13.758 1 96.75 216 LYS B C 1
ATOM 4132 O O . LYS B 1 216 ? 17.891 19.25 -12.938 1 96.75 216 LYS B O 1
ATOM 4137 N N . GLN B 1 217 ? 18.656 19.078 -14.938 1 96.62 217 GLN B N 1
ATOM 4138 C CA . GLN B 1 217 ? 17.953 20.266 -15.398 1 96.62 217 GLN B CA 1
ATOM 4139 C C . GLN B 1 217 ? 16.438 20.078 -15.297 1 96.62 217 GLN B C 1
ATOM 4141 O O . GLN B 1 217 ? 15.734 20.922 -14.742 1 96.62 217 GLN B O 1
ATOM 4146 N N . PRO B 1 218 ? 15.914 18.953 -15.773 1 97 218 PRO B N 1
ATOM 4147 C CA . PRO B 1 218 ? 14.484 18.719 -15.578 1 97 218 PRO B CA 1
ATOM 4148 C C . PRO B 1 218 ? 14.094 18.672 -14.102 1 97 218 PRO B C 1
ATOM 4150 O O . PRO B 1 218 ? 13.016 19.156 -13.734 1 97 218 PRO B O 1
ATOM 4153 N N . ALA B 1 219 ? 14.945 18.156 -13.336 1 97 219 ALA B N 1
ATOM 4154 C CA . ALA B 1 219 ? 14.68 18.109 -11.898 1 97 219 ALA B CA 1
ATOM 4155 C C . ALA B 1 219 ? 14.57 19.516 -11.312 1 97 219 ALA B C 1
ATOM 4157 O O . ALA B 1 219 ? 13.664 19.797 -10.531 1 97 219 ALA B O 1
ATOM 4158 N N . LEU B 1 220 ? 15.414 20.375 -11.711 1 96.19 220 LEU B N 1
ATOM 4159 C CA . LEU B 1 220 ? 15.414 21.766 -11.234 1 96.19 220 LEU B CA 1
ATOM 4160 C C . LEU B 1 220 ? 14.172 22.5 -11.711 1 96.19 220 LEU B C 1
ATOM 4162 O O . LEU B 1 220 ? 13.562 23.266 -10.953 1 96.19 220 LEU B O 1
ATOM 4166 N N . GLU B 1 221 ? 13.844 22.219 -12.914 1 97.06 221 GLU B N 1
ATOM 4167 C CA . GLU B 1 221 ? 12.633 22.844 -13.461 1 97.06 221 GLU B CA 1
ATOM 4168 C C . GLU B 1 221 ? 11.391 22.391 -12.688 1 97.06 221 GLU B C 1
ATOM 4170 O O . GLU B 1 221 ? 10.508 23.188 -12.406 1 97.06 221 GLU B O 1
ATOM 4175 N N . CYS B 1 222 ? 11.406 21.156 -12.375 1 97.12 222 CYS B N 1
ATOM 4176 C CA . CYS B 1 222 ? 10.297 20.578 -11.625 1 97.12 222 CYS B CA 1
ATOM 4177 C C . CYS B 1 222 ? 10.172 21.234 -10.25 1 97.12 222 CYS B C 1
ATOM 4179 O O . CYS B 1 222 ? 9.086 21.641 -9.852 1 97.12 222 CYS B O 1
ATOM 4181 N N . ILE B 1 223 ? 11.258 21.375 -9.594 1 94.31 223 ILE B N 1
ATOM 4182 C CA . ILE B 1 223 ? 11.234 21.906 -8.234 1 94.31 223 ILE B CA 1
ATOM 4183 C C . ILE B 1 223 ? 10.891 23.391 -8.266 1 94.31 223 ILE B C 1
ATOM 4185 O O . ILE B 1 223 ? 10.141 23.875 -7.414 1 94.31 223 ILE B O 1
ATOM 4189 N N . GLU B 1 224 ? 11.414 24.078 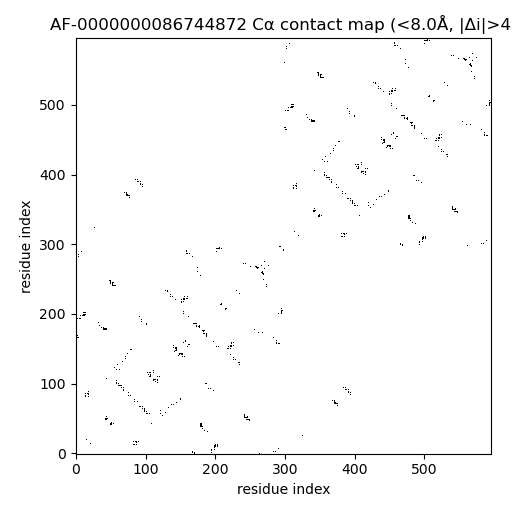-9.211 1 93.62 224 GLU B N 1
ATOM 4190 C CA . GLU B 1 224 ? 11.117 25.5 -9.336 1 93.62 224 GLU B CA 1
ATOM 4191 C C . GLU B 1 224 ? 9.625 25.734 -9.578 1 93.62 224 GLU B C 1
ATOM 4193 O O . GLU B 1 224 ? 9.031 26.641 -8.984 1 93.62 224 GLU B O 1
ATOM 4198 N N . GLU B 1 225 ? 9.109 24.938 -10.383 1 94.69 225 GLU B N 1
ATOM 4199 C CA . GLU B 1 225 ? 7.676 25.031 -10.641 1 94.69 225 GLU B CA 1
ATOM 4200 C C . GLU B 1 225 ? 6.867 24.75 -9.375 1 94.69 225 GLU B C 1
ATOM 4202 O O . GLU B 1 225 ? 5.926 25.484 -9.055 1 94.69 225 GLU B O 1
ATOM 4207 N N . GLY B 1 226 ? 7.246 23.719 -8.672 1 92.06 226 GLY B N 1
ATOM 4208 C CA . GLY B 1 226 ? 6.543 23.359 -7.449 1 92.06 226 GLY B CA 1
ATOM 4209 C C . GLY B 1 226 ? 6.613 24.438 -6.379 1 92.06 226 GLY B C 1
ATOM 4210 O O . GLY B 1 226 ? 5.605 24.75 -5.746 1 92.06 226 GLY B O 1
ATOM 4211 N N . LEU B 1 227 ? 7.75 24.969 -6.215 1 85.25 227 LEU B N 1
ATOM 4212 C CA . LEU B 1 227 ? 7.934 26.031 -5.223 1 85.25 227 LEU B CA 1
ATOM 4213 C C . LEU B 1 227 ? 7.156 27.281 -5.605 1 85.25 227 LEU B C 1
ATOM 4215 O O . LEU B 1 227 ? 6.602 27.953 -4.738 1 85.25 227 LEU B O 1
ATOM 4219 N N . ALA B 1 228 ? 7.07 27.531 -6.863 1 87.56 228 ALA B N 1
ATOM 4220 C CA . ALA B 1 228 ? 6.293 28.672 -7.348 1 87.56 228 ALA B CA 1
ATOM 4221 C C . ALA B 1 228 ? 4.805 28.469 -7.09 1 87.56 228 ALA B C 1
ATOM 4223 O O . ALA B 1 228 ? 4.098 29.406 -6.707 1 87.56 228 ALA B O 1
ATOM 4224 N N . LEU B 1 229 ? 4.359 27.281 -7.285 1 85.94 229 LEU B N 1
ATOM 4225 C CA . LEU B 1 229 ? 2.951 26.953 -7.078 1 85.94 229 LEU B CA 1
ATOM 4226 C C . LEU B 1 229 ? 2.578 27.062 -5.602 1 85.94 229 LEU B C 1
ATOM 4228 O O . LEU B 1 229 ? 1.476 27.5 -5.266 1 85.94 229 LEU B O 1
ATOM 4232 N N . TRP B 1 230 ? 3.436 26.688 -4.746 1 77.62 230 TRP B N 1
ATOM 4233 C CA . TRP B 1 230 ? 3.186 26.797 -3.312 1 77.62 230 TRP B CA 1
ATOM 4234 C C . TRP B 1 230 ? 2.963 28.25 -2.902 1 77.62 230 TRP B C 1
ATOM 4236 O O . TRP B 1 230 ? 2.119 28.547 -2.053 1 77.62 230 TRP B O 1
ATOM 4246 N N . ASN B 1 231 ? 3.693 29.078 -3.531 1 74.06 231 ASN B N 1
ATOM 4247 C CA . ASN B 1 231 ? 3.559 30.516 -3.246 1 74.06 231 ASN B CA 1
ATOM 4248 C C . ASN B 1 231 ? 2.244 31.062 -3.785 1 74.06 231 ASN B C 1
ATOM 4250 O O . ASN B 1 231 ? 1.733 32.062 -3.273 1 74.06 231 ASN B O 1
ATOM 4254 N N . GLN B 1 232 ? 1.777 30.359 -4.75 1 75 232 GLN B N 1
ATOM 4255 C CA . GLN B 1 232 ? 0.548 30.828 -5.387 1 75 232 GLN B CA 1
ATOM 4256 C C . GLN B 1 232 ? -0.681 30.344 -4.625 1 75 232 GLN B C 1
ATOM 4258 O O . GLN B 1 232 ? -1.716 31.016 -4.609 1 75 232 GLN B O 1
ATOM 4263 N N . VAL B 1 233 ? -0.442 29.188 -4.047 1 74.44 233 VAL B N 1
ATOM 4264 C CA . VAL B 1 233 ? -1.61 28.625 -3.375 1 74.44 233 VAL B CA 1
ATOM 4265 C C . VAL B 1 233 ? -1.749 29.25 -1.984 1 74.44 233 VAL B C 1
ATOM 4267 O O . VAL B 1 233 ? -0.75 29.516 -1.314 1 74.44 233 VAL B O 1
ATOM 4270 N N . SER B 1 234 ? -2.613 30.156 -1.739 1 64.81 234 SER B N 1
ATOM 4271 C CA . SER B 1 234 ? -2.934 30.906 -0.529 1 64.81 234 SER B CA 1
ATOM 4272 C C . SER B 1 234 ? -3.234 29.969 0.637 1 64.81 234 SER B C 1
ATOM 4274 O O . SER B 1 234 ? -4.312 30.031 1.233 1 64.81 234 SER B O 1
ATOM 4276 N N . VAL B 1 235 ? -2.256 29.109 0.914 1 71.31 235 VAL B N 1
ATOM 4277 C CA . VAL B 1 235 ? -2.496 28.188 2.023 1 71.31 235 VAL B CA 1
ATOM 4278 C C . VAL B 1 235 ? -2.148 28.875 3.344 1 71.31 235 VAL B C 1
ATOM 4280 O O . VAL B 1 235 ? -2.564 28.422 4.414 1 71.31 235 VAL B O 1
ATOM 4283 N N . ASP B 1 236 ? -1.684 29.969 3.209 1 77.56 236 ASP B N 1
ATOM 4284 C CA . ASP B 1 236 ? -1.306 30.703 4.41 1 77.56 236 ASP B CA 1
ATOM 4285 C C . ASP B 1 236 ? -2.533 31.062 5.246 1 77.56 236 ASP B C 1
ATOM 4287 O O . ASP B 1 236 ? -2.475 31.062 6.477 1 77.56 236 ASP B O 1
ATOM 4291 N N . ASP B 1 237 ? -3.547 31.234 4.539 1 83.06 237 ASP B N 1
ATOM 4292 C CA . ASP B 1 237 ? -4.762 31.625 5.246 1 83.06 237 ASP B CA 1
ATOM 4293 C C . ASP B 1 237 ? -5.27 30.484 6.129 1 83.06 237 ASP B C 1
ATOM 4295 O O . ASP B 1 237 ? -5.789 30.719 7.219 1 83.06 237 ASP B O 1
ATOM 4299 N N . LEU B 1 238 ? -5.113 29.344 5.66 1 86.81 238 LEU B N 1
ATOM 4300 C CA . LEU B 1 238 ? -5.543 28.188 6.441 1 86.81 238 LEU B CA 1
ATOM 4301 C C . LEU B 1 238 ? -4.699 28.031 7.699 1 86.81 238 LEU B C 1
ATOM 4303 O O . LEU B 1 238 ? -5.227 27.719 8.773 1 86.81 238 LEU B O 1
ATOM 4307 N N . PHE B 1 239 ? -3.465 28.328 7.559 1 89.94 239 PHE B N 1
ATOM 4308 C CA . PHE B 1 239 ? -2.553 28.203 8.688 1 89.94 239 PHE B CA 1
ATOM 4309 C C . PHE B 1 239 ? -2.766 29.344 9.688 1 89.94 239 PHE B C 1
ATOM 4311 O O . PHE B 1 239 ? -2.707 29.125 10.898 1 89.94 239 PHE B O 1
ATOM 4318 N N . VAL B 1 240 ? -3.037 30.453 9.102 1 93.06 240 VAL B N 1
ATOM 4319 C CA . VAL B 1 240 ? -3.275 31.609 9.961 1 93.06 240 VAL B CA 1
ATOM 4320 C C . VAL B 1 240 ? -4.543 31.391 10.781 1 93.06 240 VAL B C 1
ATOM 4322 O O . VAL B 1 240 ? -4.566 31.656 11.984 1 93.06 240 VAL B O 1
ATOM 4325 N N . GLU B 1 241 ? -5.512 30.906 10.141 1 93.81 241 GLU B N 1
ATOM 4326 C CA . GLU B 1 241 ? -6.77 30.672 10.836 1 93.81 241 GLU B CA 1
ATOM 4327 C C . GLU B 1 241 ? -6.598 29.641 11.953 1 93.81 241 GLU B C 1
ATOM 4329 O O . GLU B 1 241 ? -7.039 29.875 13.078 1 93.81 241 GLU B O 1
ATOM 4334 N N . ARG B 1 242 ? -6 28.578 11.633 1 95 242 ARG B N 1
ATOM 4335 C CA . ARG B 1 242 ? -5.781 27.531 12.625 1 95 242 ARG B CA 1
ATOM 4336 C C . ARG B 1 242 ? -4.934 28.047 13.789 1 95 242 ARG B C 1
ATOM 4338 O O . ARG B 1 242 ? -5.23 27.766 14.953 1 95 242 ARG B O 1
ATOM 4345 N N . GLU B 1 243 ? -3.928 28.859 13.461 1 96.69 243 GLU B N 1
ATOM 4346 C CA . GLU B 1 243 ? -3.025 29.359 14.484 1 96.69 243 GLU B CA 1
ATOM 4347 C C . GLU B 1 243 ? -3.703 30.438 15.336 1 96.69 243 GLU B C 1
ATOM 4349 O O . GLU B 1 243 ? -3.367 30.609 16.516 1 96.69 243 GLU B O 1
ATOM 4354 N N . THR B 1 244 ? -4.668 31.078 14.719 1 98.25 244 THR B N 1
ATOM 4355 C CA . THR B 1 244 ? -5.422 32.062 15.477 1 98.25 244 THR B CA 1
ATOM 4356 C C . THR B 1 244 ? -6.293 31.391 16.531 1 98.25 244 THR B C 1
ATOM 4358 O O . THR B 1 244 ? -6.355 31.844 17.672 1 98.25 244 THR B O 1
ATOM 4361 N N . PHE B 1 245 ? -6.938 30.344 16.125 1 98.44 245 PHE B N 1
ATOM 4362 C CA . PHE B 1 245 ? -7.691 29.562 17.094 1 98.44 245 PHE B CA 1
ATOM 4363 C C . PHE B 1 245 ? -6.773 29.016 18.188 1 98.44 245 PHE B C 1
ATOM 4365 O O . PHE B 1 245 ? -7.102 29.078 19.375 1 98.44 245 PHE B O 1
ATOM 4372 N N . TYR B 1 246 ? -5.664 28.531 17.766 1 98.5 246 TYR B N 1
ATOM 4373 C CA . TYR B 1 246 ? -4.711 27.969 18.719 1 98.5 246 TYR B CA 1
ATOM 4374 C C . TYR B 1 246 ? -4.277 29.031 19.719 1 98.5 246 TYR B C 1
ATOM 4376 O O . TYR B 1 246 ? -4.207 28.766 20.922 1 98.5 246 TYR B O 1
ATOM 4384 N N . GLN B 1 247 ? -4.031 30.219 19.203 1 98.62 247 GLN B N 1
ATOM 4385 C CA . GLN B 1 247 ? -3.58 31.328 20.047 1 98.62 247 GLN B CA 1
ATOM 4386 C C . GLN B 1 247 ? -4.609 31.656 21.109 1 98.62 247 GLN B C 1
ATOM 4388 O O . GLN B 1 247 ? -4.266 31.781 22.297 1 98.62 247 GLN B O 1
ATOM 4393 N N . ARG B 1 248 ? -5.82 31.781 20.75 1 98.5 248 ARG B N 1
ATOM 4394 C CA . ARG B 1 248 ? -6.887 32.094 21.688 1 98.5 248 ARG B CA 1
ATOM 4395 C C . ARG B 1 248 ? -7.07 31 22.719 1 98.5 248 ARG B C 1
ATOM 4397 O O . ARG B 1 248 ? -7.203 31.281 23.922 1 98.5 248 ARG B O 1
ATOM 4404 N N . GLY B 1 249 ? -7.016 29.812 22.219 1 98.25 249 GLY B N 1
ATOM 4405 C CA . GLY B 1 249 ? -7.137 28.688 23.125 1 98.25 249 GLY B CA 1
ATOM 4406 C C . GLY B 1 249 ? -5.984 28.578 24.094 1 98.25 249 GLY B C 1
ATOM 4407 O O . GLY B 1 249 ? -6.191 28.297 25.281 1 98.25 249 GLY B O 1
ATOM 4408 N N . MET B 1 250 ? -4.832 28.797 23.594 1 97.88 250 MET B N 1
ATOM 4409 C CA . MET B 1 250 ? -3.631 28.75 24.422 1 97.88 250 MET B CA 1
ATOM 4410 C C . MET B 1 250 ? -3.686 29.828 25.516 1 97.88 250 MET B C 1
ATOM 4412 O O . MET B 1 250 ? -3.383 29.547 26.672 1 97.88 250 MET B O 1
ATOM 4416 N N . GLN B 1 251 ? -4.141 30.984 25.141 1 97.44 251 GLN B N 1
ATOM 4417 C CA . GLN B 1 251 ? -4.203 32.094 26.078 1 97.44 251 GLN B CA 1
ATOM 4418 C C . GLN B 1 251 ? -5.184 31.812 27.219 1 97.44 251 GLN B C 1
ATOM 4420 O O . GLN B 1 251 ? -4.969 32.25 28.359 1 97.44 251 GLN B O 1
ATOM 4425 N N . SER B 1 252 ? -6.16 31.062 26.938 1 96.69 252 SER B N 1
ATOM 4426 C CA . SER B 1 252 ? -7.164 30.703 27.938 1 96.69 252 SER B CA 1
ATOM 4427 C C . SER B 1 252 ? -6.699 29.547 28.797 1 96.69 252 SER B C 1
ATOM 4429 O O . SER B 1 252 ? -7.371 29.188 29.766 1 96.69 252 SER B O 1
ATOM 4431 N N . ASN B 1 253 ? -5.535 28.969 28.469 1 97.25 253 ASN B N 1
ATOM 4432 C CA . ASN B 1 253 ? -5.082 27.766 29.156 1 97.25 253 ASN B CA 1
ATOM 4433 C C . ASN B 1 253 ? -3.598 27.844 29.5 1 97.25 253 ASN B C 1
ATOM 4435 O O . ASN B 1 253 ? -2.887 26.844 29.406 1 97.25 253 ASN B O 1
ATOM 4439 N N . LEU B 1 254 ? -3.146 28.938 29.891 1 97.12 254 LEU B N 1
ATOM 4440 C CA . LEU B 1 254 ? -1.727 29.188 30.109 1 97.12 254 LEU B CA 1
ATOM 4441 C C . LEU B 1 254 ? -1.188 28.328 31.25 1 97.12 254 LEU B C 1
ATOM 4443 O O . LEU B 1 254 ? -0.001 28 31.266 1 97.12 254 LEU B O 1
ATOM 4447 N N . ARG B 1 255 ? -1.946 27.844 32.125 1 96.56 255 ARG B N 1
ATOM 4448 C CA . ARG B 1 255 ? -1.519 27.031 33.25 1 96.56 255 ARG B CA 1
ATOM 4449 C C . ARG B 1 255 ? -0.928 25.719 32.781 1 96.56 255 ARG B C 1
ATOM 4451 O O . ARG B 1 255 ? -0.063 25.141 33.438 1 96.56 255 ARG B O 1
ATOM 4458 N N . PHE B 1 256 ? -1.334 25.312 31.594 1 96.38 256 PHE B N 1
ATOM 4459 C CA . PHE B 1 256 ? -0.913 24 31.109 1 96.38 256 PHE B CA 1
ATOM 4460 C C . PHE B 1 256 ? 0.437 24.094 30.406 1 96.38 256 PHE B C 1
ATOM 4462 O O . PHE B 1 256 ? 1.057 23.078 30.109 1 96.38 256 PHE B O 1
ATOM 4469 N N . ILE B 1 257 ? 0.918 25.359 30.203 1 97.56 257 ILE B N 1
ATOM 4470 C CA . ILE B 1 257 ? 2.115 25.453 29.375 1 97.56 257 ILE B CA 1
ATOM 4471 C C . ILE B 1 257 ? 3.164 26.312 30.094 1 97.56 257 ILE B C 1
ATOM 4473 O O . ILE B 1 257 ? 4.012 26.938 29.438 1 97.56 257 ILE B O 1
ATOM 4477 N N . GLU B 1 258 ? 3.01 26.406 31.344 1 96.31 258 GLU B N 1
ATOM 4478 C CA . GLU B 1 258 ? 4.02 27.141 32.094 1 96.31 258 GLU B CA 1
ATOM 4479 C C . GLU B 1 258 ? 5.402 26.516 31.922 1 96.31 258 GLU B C 1
ATOM 4481 O O . GLU B 1 258 ? 5.605 25.344 32.219 1 96.31 258 GLU B O 1
ATOM 4486 N N . GLY B 1 259 ? 6.297 27.266 31.375 1 96.31 259 GLY B N 1
ATOM 4487 C CA . GLY B 1 259 ? 7.672 26.828 31.203 1 96.31 259 GLY B CA 1
ATOM 4488 C C . GLY B 1 259 ? 7.844 25.875 30.047 1 96.31 259 GLY B C 1
ATOM 4489 O O . GLY B 1 259 ? 8.938 25.344 29.812 1 96.31 259 GLY B O 1
ATOM 4490 N N . TYR B 1 260 ? 6.742 25.703 29.328 1 97.19 260 TYR B N 1
ATOM 4491 C CA . TYR B 1 260 ? 6.793 24.734 28.234 1 97.19 260 TYR B CA 1
ATOM 4492 C C . TYR B 1 260 ? 7.441 25.359 27 1 97.19 260 TYR B C 1
ATOM 4494 O O . TYR B 1 260 ? 7.047 26.438 26.562 1 97.19 260 TYR B O 1
ATOM 4502 N N . GLU B 1 261 ? 8.352 24.594 26.422 1 96.5 261 GLU B N 1
ATOM 4503 C CA . GLU B 1 261 ? 9.109 25.141 25.297 1 96.5 261 GLU B CA 1
ATOM 4504 C C . GLU B 1 261 ? 8.578 24.609 23.969 1 96.5 261 GLU B C 1
ATOM 4506 O O . GLU B 1 261 ? 8.352 23.406 23.828 1 96.5 261 GLU B O 1
ATOM 4511 N N . LEU B 1 262 ? 8.359 25.516 23.047 1 94.88 262 LEU B N 1
ATOM 4512 C CA . LEU B 1 262 ? 8.055 25.188 21.656 1 94.88 262 LEU B CA 1
ATOM 4513 C C . LEU B 1 262 ? 9.312 24.766 20.906 1 94.88 262 LEU B C 1
ATOM 4515 O O . LEU B 1 262 ? 9.281 23.844 20.094 1 94.88 262 LEU B O 1
ATOM 4519 N N . ALA B 1 263 ? 10.359 25.438 21.125 1 91.56 263 ALA B N 1
ATOM 4520 C CA . ALA B 1 263 ? 11.719 25.219 20.641 1 91.56 263 ALA B CA 1
ATOM 4521 C C . ALA B 1 263 ? 12.75 25.641 21.688 1 91.56 263 ALA B C 1
ATOM 4523 O O . ALA B 1 263 ? 12.406 26.297 22.672 1 91.56 263 ALA B O 1
ATOM 4524 N N . PRO B 1 264 ? 13.984 25.062 21.484 1 89.06 264 PRO B N 1
ATOM 4525 C CA . PRO B 1 264 ? 14.977 25.438 22.484 1 89.06 264 PRO B CA 1
ATOM 4526 C C . PRO B 1 264 ? 15.047 26.938 22.734 1 89.06 264 PRO B C 1
ATOM 4528 O O . PRO B 1 264 ? 15.367 27.703 21.828 1 89.06 264 PRO B O 1
ATOM 4531 N N . GLY B 1 265 ? 14.703 27.359 23.938 1 91.38 265 GLY B N 1
ATOM 4532 C CA . GLY B 1 265 ? 14.789 28.766 24.344 1 91.38 265 GLY B CA 1
ATOM 4533 C C . GLY B 1 265 ? 13.555 29.562 23.969 1 91.38 265 GLY B C 1
ATOM 4534 O O . GLY B 1 265 ? 13.5 30.766 24.219 1 91.38 265 GLY B O 1
ATOM 4535 N N . VAL B 1 266 ? 12.578 28.953 23.359 1 93.75 266 VAL B N 1
ATOM 4536 C CA . VAL B 1 266 ? 11.352 29.625 22.938 1 93.75 266 VAL B CA 1
ATOM 4537 C C . VAL B 1 266 ? 10.156 29.031 23.688 1 93.75 266 VAL B C 1
ATOM 4539 O O . VAL B 1 266 ? 9.727 27.922 23.391 1 93.75 266 VAL B O 1
ATOM 4542 N N . LEU B 1 267 ? 9.641 29.859 24.531 1 97.06 267 LEU B N 1
ATOM 4543 C CA . LEU B 1 267 ? 8.477 29.406 25.281 1 97.06 267 LEU B CA 1
ATOM 4544 C C . LEU B 1 267 ? 7.219 29.469 24.422 1 97.06 267 LEU B C 1
ATOM 4546 O O . LEU B 1 267 ? 7.023 30.406 23.656 1 97.06 267 LEU B O 1
ATOM 4550 N N . LEU B 1 268 ? 6.391 28.469 24.547 1 97.94 268 LEU B N 1
ATOM 4551 C CA . LEU B 1 268 ? 5.125 28.469 23.828 1 97.94 268 LEU B CA 1
ATOM 4552 C C . LEU B 1 268 ? 4.242 29.625 24.266 1 97.94 268 LEU B C 1
ATOM 4554 O O . LEU B 1 268 ? 3.59 30.266 23.438 1 97.94 268 LEU B O 1
ATOM 4558 N N . SER B 1 269 ? 4.258 29.953 25.531 1 97.69 269 SER B N 1
ATOM 4559 C CA . SER B 1 269 ? 3.414 31 26.109 1 97.69 269 SER B CA 1
ATOM 4560 C C . SER B 1 269 ? 3.777 32.375 25.531 1 97.69 269 SER B C 1
ATOM 4562 O O . SER B 1 269 ? 2.959 33.281 25.547 1 97.69 269 SER B O 1
ATOM 4564 N N . GLU B 1 270 ? 4.973 32.5 25.047 1 97 270 GLU B N 1
ATOM 4565 C CA . GLU B 1 270 ? 5.449 33.781 24.531 1 97 270 GLU B CA 1
ATOM 4566 C C . GLU B 1 270 ? 5.34 33.844 23.016 1 97 270 GLU B C 1
ATOM 4568 O O . GLU B 1 270 ? 5.574 34.875 22.406 1 97 270 GLU B O 1
ATOM 4573 N N . SER B 1 271 ? 4.961 32.719 22.438 1 97.25 271 SER B N 1
ATOM 4574 C CA . SER B 1 271 ? 4.832 32.688 20.984 1 97.25 271 SER B CA 1
ATOM 4575 C C . SER B 1 271 ? 3.537 33.375 20.531 1 97.25 271 SER B C 1
ATOM 4577 O O . SER B 1 271 ? 2.604 33.531 21.328 1 97.25 271 SER B O 1
ATOM 4579 N N . THR B 1 272 ? 3.553 33.875 19.312 1 97.38 272 THR B N 1
ATOM 4580 C CA . THR B 1 272 ? 2.387 34.469 18.656 1 97.38 272 THR B CA 1
ATOM 4581 C C . THR B 1 272 ? 2.047 33.719 17.375 1 97.38 272 THR B C 1
ATOM 4583 O O . THR B 1 272 ? 2.775 32.812 16.953 1 97.38 272 THR B O 1
ATOM 4586 N N . VAL B 1 273 ? 0.957 34.062 16.828 1 97.38 273 VAL B N 1
ATOM 4587 C CA . VAL B 1 273 ? 0.577 33.5 15.531 1 97.38 273 VAL B CA 1
ATOM 4588 C C . VAL B 1 273 ? 1.692 33.719 14.516 1 97.38 273 VAL B C 1
ATOM 4590 O O . VAL B 1 273 ? 2.135 32.812 13.844 1 97.38 273 VAL B O 1
ATOM 4593 N N . GLU B 1 274 ? 2.195 34.938 14.516 1 96.19 274 GLU B N 1
ATOM 4594 C CA . GLU B 1 274 ? 3.215 35.344 13.547 1 96.19 274 GLU B CA 1
ATOM 4595 C C . GLU B 1 274 ? 4.523 34.594 13.789 1 96.19 274 GLU B C 1
ATOM 4597 O O . GLU B 1 274 ? 5.133 34.062 12.852 1 96.19 274 GLU B O 1
ATOM 4602 N N . SER B 1 275 ? 4.926 34.531 14.992 1 96.25 275 SER B N 1
ATOM 4603 C CA . SER B 1 275 ? 6.215 33.906 15.297 1 96.25 275 SER B CA 1
ATOM 4604 C C . SER B 1 275 ? 6.18 32.406 15.031 1 96.25 275 SER B C 1
ATOM 4606 O O . SER B 1 275 ? 7.184 31.812 14.617 1 96.25 275 SER B O 1
ATOM 4608 N N . ARG B 1 276 ? 5.059 31.75 15.281 1 95.31 276 ARG B N 1
ATOM 4609 C CA . ARG B 1 276 ? 4.949 30.312 15.016 1 95.31 276 ARG B CA 1
ATOM 4610 C C . ARG B 1 276 ? 4.938 30.031 13.516 1 95.31 276 ARG B C 1
ATOM 4612 O O . ARG B 1 276 ? 5.547 29.062 13.062 1 95.31 276 ARG B O 1
ATOM 4619 N N . LEU B 1 277 ? 4.27 30.859 12.742 1 93.25 277 LEU B N 1
ATOM 4620 C CA . LEU B 1 277 ? 4.273 30.719 11.289 1 93.25 277 LEU B CA 1
ATOM 4621 C C . LEU B 1 277 ? 5.664 30.969 10.719 1 93.25 277 LEU B C 1
ATOM 4623 O O . LEU B 1 277 ? 6.094 30.266 9.797 1 93.25 277 LEU B O 1
ATOM 4627 N N . GLU B 1 278 ? 6.336 31.953 11.281 1 93.38 278 GLU B N 1
ATOM 4628 C CA . GLU B 1 278 ? 7.707 32.219 10.867 1 93.38 278 GLU B CA 1
ATOM 4629 C C . GLU B 1 278 ? 8.625 31.031 11.172 1 93.38 278 GLU B C 1
ATOM 4631 O O . GLU B 1 278 ? 9.477 30.672 10.352 1 93.38 278 GLU B O 1
ATOM 4636 N N . LEU B 1 279 ? 8.445 30.5 12.297 1 92.81 279 LEU B N 1
ATOM 4637 C CA . LEU B 1 279 ? 9.234 29.328 12.664 1 92.81 279 LEU B CA 1
ATOM 4638 C C . LEU B 1 279 ? 8.945 28.172 11.719 1 92.81 279 LEU B C 1
ATOM 4640 O O . LEU B 1 279 ? 9.875 27.484 11.273 1 92.81 279 LEU B O 1
ATOM 4644 N N . SER B 1 280 ? 7.672 27.938 11.445 1 91.12 280 SER B N 1
ATOM 4645 C CA . SER B 1 280 ? 7.273 26.891 10.508 1 91.12 280 SER B CA 1
ATOM 4646 C C . SER B 1 280 ? 7.914 27.094 9.141 1 91.12 280 SER B C 1
ATOM 4648 O O . SER B 1 280 ? 8.461 26.156 8.562 1 91.12 280 SER B O 1
ATOM 4650 N N . HIS B 1 281 ? 7.859 28.281 8.664 1 90 281 HIS B N 1
ATOM 4651 C CA . HIS B 1 281 ? 8.445 28.609 7.367 1 90 281 HIS B CA 1
ATOM 4652 C C . HIS B 1 281 ? 9.953 28.391 7.371 1 90 281 HIS B C 1
ATOM 4654 O O . HIS B 1 281 ? 10.508 27.891 6.391 1 90 281 HIS B O 1
ATOM 4660 N N . PHE B 1 282 ? 10.531 28.797 8.422 1 91.5 282 PHE B N 1
ATOM 4661 C CA . PHE B 1 282 ? 11.969 28.609 8.562 1 91.5 282 PHE B CA 1
ATOM 4662 C C . PHE B 1 282 ? 12.344 27.141 8.516 1 91.5 282 PHE B C 1
ATOM 4664 O O . PHE B 1 282 ? 13.273 26.75 7.809 1 91.5 282 PHE B O 1
ATOM 4671 N N . LEU B 1 283 ? 11.625 26.359 9.227 1 90.25 283 LEU B N 1
ATOM 4672 C CA . LEU B 1 283 ? 11.891 24.922 9.273 1 90.25 283 LEU B CA 1
ATOM 4673 C C . LEU B 1 283 ? 11.672 24.281 7.902 1 90.25 283 LEU B C 1
ATOM 4675 O O . LEU B 1 283 ? 12.445 23.406 7.492 1 90.25 283 LEU B O 1
ATOM 4679 N N . VAL B 1 284 ? 10.656 24.656 7.191 1 89.5 284 VAL B N 1
ATOM 4680 C CA . VAL B 1 284 ? 10.352 24.156 5.859 1 89.5 284 VAL B CA 1
ATOM 4681 C C . VAL B 1 284 ? 11.484 24.516 4.898 1 89.5 284 VAL B C 1
ATOM 4683 O O . VAL B 1 284 ? 11.969 23.656 4.156 1 89.5 284 VAL B O 1
ATOM 4686 N N . GLU B 1 285 ? 11.883 25.719 4.988 1 90.56 285 GLU B N 1
ATOM 4687 C CA . GLU B 1 285 ? 12.961 26.188 4.113 1 90.56 285 GLU B CA 1
ATOM 4688 C C . GLU B 1 285 ? 14.258 25.438 4.383 1 90.56 285 GLU B C 1
ATOM 4690 O O . GLU B 1 285 ? 14.969 25.047 3.449 1 90.56 285 GLU B O 1
ATOM 4695 N N . GLN B 1 286 ? 14.523 25.281 5.621 1 91.56 286 GLN B N 1
ATOM 4696 C CA . GLN B 1 286 ? 15.734 24.562 5.992 1 91.56 286 GLN B CA 1
ATOM 4697 C C . GLN B 1 286 ? 15.695 23.125 5.496 1 91.56 286 GLN B C 1
ATOM 4699 O O . GLN B 1 286 ? 16.703 22.609 5 1 91.56 286 GLN B O 1
ATOM 4704 N N . MET B 1 287 ? 14.586 22.516 5.625 1 91.19 287 MET B N 1
ATOM 4705 C CA . MET B 1 287 ? 14.43 21.125 5.18 1 91.19 287 MET B CA 1
ATOM 4706 C C . MET B 1 287 ? 14.602 21.031 3.668 1 91.19 287 MET B C 1
ATOM 4708 O O . MET B 1 287 ? 15.344 20.172 3.18 1 91.19 287 MET B O 1
ATOM 4712 N N . GLN B 1 288 ? 13.922 21.875 2.969 1 90.56 288 GLN B N 1
ATOM 4713 C CA . GLN B 1 288 ? 13.992 21.844 1.511 1 90.56 288 GLN B CA 1
ATOM 4714 C C . GLN B 1 288 ? 15.414 22.109 1.02 1 90.56 288 GLN B C 1
ATOM 4716 O O . GLN B 1 288 ? 15.906 21.406 0.13 1 90.56 288 GLN B O 1
ATOM 4721 N N . GLN B 1 289 ? 16.031 23.062 1.659 1 90.81 289 GLN B N 1
ATOM 4722 C CA . GLN B 1 289 ? 17.391 23.391 1.271 1 90.81 289 GLN B CA 1
ATOM 4723 C C . GLN B 1 289 ? 18.344 22.234 1.551 1 90.81 289 GLN B C 1
ATOM 4725 O O . GLN B 1 289 ? 19.203 21.922 0.723 1 90.81 289 GLN B O 1
ATOM 4730 N N . SER B 1 290 ? 18.219 21.688 2.67 1 90.69 290 SER B N 1
ATOM 4731 C CA . SER B 1 290 ? 19.078 20.578 3.043 1 90.69 290 SER B CA 1
ATOM 4732 C C . SER B 1 290 ? 18.938 19.422 2.064 1 90.69 290 SER B C 1
ATOM 4734 O O . SER B 1 290 ? 19.922 18.812 1.661 1 90.69 290 SER B O 1
ATOM 4736 N N . ARG B 1 291 ? 17.766 19.125 1.604 1 91.12 291 ARG B N 1
ATOM 4737 C CA . ARG B 1 291 ? 17.531 18.016 0.684 1 91.12 291 ARG B CA 1
ATOM 4738 C C . ARG B 1 291 ? 18.062 18.328 -0.708 1 91.12 291 ARG B C 1
ATOM 4740 O O . ARG B 1 291 ? 18.641 17.469 -1.369 1 91.12 291 ARG B O 1
ATOM 4747 N N . LEU B 1 292 ? 17.828 19.531 -1.08 1 93.38 292 LEU B N 1
ATOM 4748 C CA . LEU B 1 292 ? 18.312 19.922 -2.396 1 93.38 292 LEU B CA 1
ATOM 4749 C C . LEU B 1 292 ? 19.828 19.859 -2.457 1 93.38 292 LEU B C 1
ATOM 4751 O O . LEU B 1 292 ? 20.391 19.406 -3.455 1 93.38 292 LEU B O 1
ATOM 4755 N N . GLU B 1 293 ? 20.453 20.297 -1.405 1 93.44 293 GLU B N 1
ATOM 4756 C CA . GLU B 1 293 ? 21.906 20.203 -1.333 1 93.44 293 GLU B CA 1
ATOM 4757 C C . GLU B 1 293 ? 22.391 18.766 -1.385 1 93.44 293 GLU B C 1
ATOM 4759 O O . GLU B 1 293 ? 23.312 18.438 -2.121 1 93.44 293 GLU B O 1
ATOM 4764 N N . TYR B 1 294 ? 21.75 17.938 -0.668 1 94.25 294 TYR B N 1
ATOM 4765 C CA . TYR B 1 294 ? 22.109 16.531 -0.635 1 94.25 294 TYR B CA 1
ATOM 4766 C C . TYR B 1 294 ? 21.984 15.898 -2.018 1 94.25 294 TYR B C 1
ATOM 4768 O O . TYR B 1 294 ? 22.797 15.07 -2.408 1 94.25 294 TYR B O 1
ATOM 4776 N N . MET B 1 295 ? 21 16.328 -2.799 1 95.31 295 MET B N 1
ATOM 4777 C CA . MET B 1 295 ? 20.719 15.75 -4.105 1 95.31 295 MET B CA 1
ATOM 4778 C C . MET B 1 295 ? 21.594 16.375 -5.188 1 95.31 295 MET B C 1
ATOM 4780 O O . MET B 1 295 ? 21.531 15.961 -6.352 1 95.31 295 MET B O 1
ATOM 4784 N N . GLY B 1 296 ? 22.344 17.391 -4.824 1 93.38 296 GLY B N 1
ATOM 4785 C CA . GLY B 1 296 ? 23.203 18.078 -5.785 1 93.38 296 GLY B CA 1
ATOM 4786 C C . GLY B 1 296 ? 22.453 19.031 -6.684 1 93.38 296 GLY B C 1
ATOM 4787 O O . GLY B 1 296 ? 22.844 19.25 -7.836 1 93.38 296 GLY B O 1
ATOM 4788 N N . LEU B 1 297 ? 21.375 19.547 -6.223 1 93.94 297 LEU B N 1
ATOM 4789 C CA . LEU B 1 297 ? 20.547 20.422 -7.047 1 93.94 297 LEU B CA 1
ATOM 4790 C C . LEU B 1 297 ? 20.75 21.891 -6.641 1 93.94 297 LEU B C 1
ATOM 4792 O O . LEU B 1 297 ? 20.062 22.781 -7.156 1 93.94 297 LEU B O 1
ATOM 4796 N N . VAL B 1 298 ? 21.578 22.156 -5.719 1 87.69 298 VAL B N 1
ATOM 4797 C CA . VAL B 1 298 ? 22.062 23.484 -5.375 1 87.69 298 VAL B CA 1
ATOM 4798 C C . VAL B 1 298 ? 23.5 23.375 -4.84 1 87.69 298 VAL B C 1
ATOM 4800 O O . VAL B 1 298 ? 23.922 22.312 -4.391 1 87.69 298 VAL B O 1
#

InterPro domains:
  IPR009078 Ferritin-like superfamily [SSF47240] (34-238)
  IPR012348 Ribonucleotide reductase-like [G3DSA:1.10.620.20] (7-253)